Protein AF-0000000082866073 (afdb_homodimer)

Radius of gyration: 32.09 Å; Cα contacts (8 Å, |Δi|>4): 1049; chains: 2; bounding box: 98×97×108 Å

Foldseek 3Di:
DDDDPDPDDPDPDDDDDPDDDDPPPPPPDDDDDPDDPPPDDPDPPDPPVPPPPPPPPPPPQDPDPVVFFFPFLPDPSLLRCQLPPFKAALVVDDPPPPVPPCQAFEEEAAQCFLPDVPDPCQCSVPPRPYEYEYEAAAPVSVVNNVVVSGNYIYGNAAADLARGKHKDWFQRDVPATDPDPDDPPPPVGDTDIGIHHQPSSNCVSVVAQEGAEYEADRQACQLSNLVRDDCNRHPYFKYKYFPQQYDLVSSVVVVVSCVVQQWDFQDADLTITMTGHNPHDDDPPGHRDDDDSVNNNVSHPHNPD/DPDDDPPPDPDPPDDPDPPDPDPPPPCPPDDDDPDCPPPDDPDDPDPPPPPPPPPPPPPPQDPDPVVFFFPFLPDPSLLRCQLPPFKAALVVDDPPPPVPPCQAFEEEAAQCFLPDVPDPCQCSVPPRPYEYEYEAAAPVSVVNNVVVSGNYIYGNAHADLARGKHKDWFQDDVPATDPDPDDPDPPVGDTDIGIHHQPSSNCSSVVAQEGAEYEADRQACQLSNLVRDDCNRHPYFKYKYFPQQYDLVSSVVVVVSCVVQQWDFQDADLGITMTGHNVHDDDPPGHRDDDDSVNNNVSHPHNPD

Structure (mmCIF, N/CA/C/O backbone):
data_AF-0000000082866073-model_v1
#
loop_
_entity.id
_entity.type
_entity.pdbx_description
1 polymer 'Methyltransferase FkbM domain-containing protein'
#
loop_
_atom_site.group_PDB
_atom_site.id
_atom_site.type_symbol
_atom_site.label_atom_id
_atom_site.label_alt_id
_atom_site.label_comp_id
_atom_site.label_asym_id
_atom_site.label_entity_id
_atom_site.label_seq_id
_atom_site.pdbx_PDB_ins_code
_atom_site.Cartn_x
_atom_site.Cartn_y
_atom_site.Cartn_z
_atom_site.occupancy
_atom_site.B_iso_or_equiv
_atom_site.auth_seq_id
_atom_site.auth_comp_id
_atom_site.auth_asym_id
_atom_site.auth_atom_id
_atom_site.pdbx_PDB_model_num
ATOM 1 N N . MET A 1 1 ? 5.191 31.609 -46.688 1 16.81 1 MET A N 1
ATOM 2 C CA . MET A 1 1 ? 6.398 30.812 -46.875 1 16.81 1 MET A CA 1
ATOM 3 C C . MET A 1 1 ? 6.461 29.656 -45.875 1 16.81 1 MET A C 1
ATOM 5 O O . MET A 1 1 ? 6.121 29.844 -44.719 1 16.81 1 MET A O 1
ATOM 9 N N . HIS A 1 2 ? 6.77 28.297 -46.219 1 17.7 2 HIS A N 1
ATOM 10 C CA . HIS A 1 2 ? 6.66 26.875 -45.938 1 17.7 2 HIS A CA 1
ATOM 11 C C . HIS A 1 2 ? 7.789 26.422 -45 1 17.7 2 HIS A C 1
ATOM 13 O O . HIS A 1 2 ? 7.871 25.25 -44.656 1 17.7 2 HIS A O 1
ATOM 19 N N . THR A 1 3 ? 8.742 27.172 -44.5 1 16.8 3 THR A N 1
ATOM 20 C CA . THR A 1 3 ? 10.016 26.469 -44.531 1 16.8 3 THR A CA 1
ATOM 21 C C . THR A 1 3 ? 10.062 25.406 -43.438 1 16.8 3 THR A C 1
ATOM 23 O O . THR A 1 3 ? 10.344 24.234 -43.719 1 16.8 3 THR A O 1
ATOM 26 N N . ARG A 1 4 ? 11.023 25.375 -42.281 1 17.92 4 ARG A N 1
ATOM 27 C CA . ARG A 1 4 ? 12.258 24.625 -42.125 1 17.92 4 ARG A CA 1
ATOM 28 C C . ARG A 1 4 ? 12.062 23.453 -41.156 1 17.92 4 ARG A C 1
ATOM 30 O O . ARG A 1 4 ? 11.766 23.656 -40 1 17.92 4 ARG A O 1
ATOM 37 N N . PRO A 1 5 ? 11.781 22.078 -41.531 1 19.03 5 PRO A N 1
ATOM 38 C CA . PRO A 1 5 ? 11.453 20.859 -40.781 1 19.03 5 PRO A CA 1
ATOM 39 C C . PRO A 1 5 ? 12.672 20.25 -40.094 1 19.03 5 PRO A C 1
ATOM 41 O O . PRO A 1 5 ? 12.578 19.156 -39.531 1 19.03 5 PRO A O 1
ATOM 44 N N . ARG A 1 6 ? 13.773 20.891 -39.75 1 17.44 6 ARG A N 1
ATOM 45 C CA . ARG A 1 6 ? 15.008 20.109 -39.719 1 17.44 6 ARG A CA 1
ATOM 46 C C . ARG A 1 6 ? 15.031 19.156 -38.531 1 17.44 6 ARG A C 1
ATOM 48 O O . ARG A 1 6 ? 14.797 19.562 -37.406 1 17.44 6 ARG A O 1
ATOM 55 N N . VAL A 1 7 ? 14.992 17.734 -38.688 1 17.34 7 VAL A N 1
ATOM 56 C CA . VAL A 1 7 ? 14.93 16.453 -38 1 17.34 7 VAL A CA 1
ATOM 57 C C . VAL A 1 7 ? 16.281 16.141 -37.344 1 17.34 7 VAL A C 1
ATOM 59 O O . VAL A 1 7 ? 17.234 15.789 -38.062 1 17.34 7 VAL A O 1
ATOM 62 N N . ARG A 1 8 ? 16.953 17 -36.562 1 16.8 8 ARG A N 1
ATOM 63 C CA . ARG A 1 8 ? 18.359 16.734 -36.281 1 16.8 8 ARG A CA 1
ATOM 64 C C . ARG A 1 8 ? 18.516 15.406 -35.531 1 16.8 8 ARG A C 1
ATOM 66 O O . ARG A 1 8 ? 17.719 15.07 -34.656 1 16.8 8 ARG A O 1
ATOM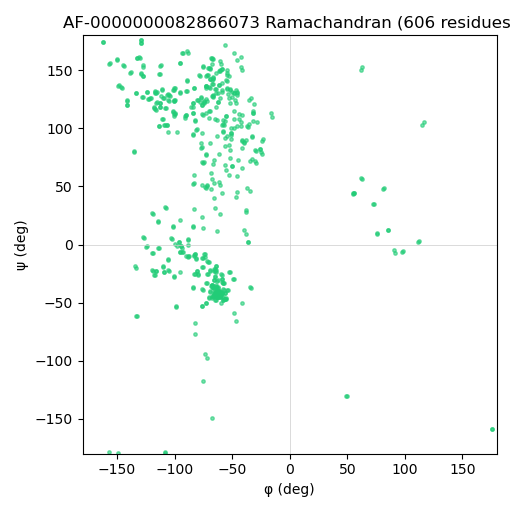 73 N N . ARG A 1 9 ? 19.469 14.391 -35.969 1 16.77 9 ARG A N 1
ATOM 74 C CA . ARG A 1 9 ? 19.938 13.016 -35.875 1 16.77 9 ARG A CA 1
ATOM 75 C C . ARG A 1 9 ? 20.688 12.789 -34.562 1 16.77 9 ARG A C 1
ATOM 77 O O . ARG A 1 9 ? 21.719 13.414 -34.312 1 16.77 9 ARG A O 1
ATOM 84 N N . VAL A 1 10 ? 20.109 12.742 -33.344 1 17.08 10 VAL A N 1
ATOM 85 C CA . VAL A 1 10 ? 20.828 12.656 -32.094 1 17.08 10 VAL A CA 1
ATOM 86 C C . VAL A 1 10 ? 21.688 11.391 -32.094 1 17.08 10 VAL A C 1
ATOM 88 O O . VAL A 1 10 ? 21.188 10.289 -32.312 1 17.08 10 VAL A O 1
ATOM 91 N N . ARG A 1 11 ? 23.047 11.453 -32.312 1 16.61 11 ARG A N 1
ATOM 92 C CA . ARG A 1 11 ? 24.156 10.516 -32.406 1 16.61 11 ARG A CA 1
ATOM 93 C C . ARG A 1 11 ? 24.219 9.625 -31.172 1 16.61 11 ARG A C 1
ATOM 95 O O . ARG A 1 11 ? 24.031 10.094 -30.047 1 16.61 11 ARG A O 1
ATOM 102 N N . THR A 1 12 ? 24.312 8.219 -31.281 1 16.67 12 THR A N 1
ATOM 103 C CA . THR A 1 12 ? 24.328 6.922 -30.609 1 16.67 12 THR A CA 1
ATOM 104 C C . THR A 1 12 ? 25.625 6.73 -29.844 1 16.67 12 THR A C 1
ATOM 106 O O . THR A 1 12 ? 26.688 6.547 -30.453 1 16.67 12 THR A O 1
ATOM 109 N N . VAL A 1 13 ? 26.078 7.664 -28.969 1 16.81 13 VAL A N 1
ATOM 110 C CA . VAL A 1 13 ? 27.438 7.516 -28.438 1 16.81 13 VAL A CA 1
ATOM 111 C C . VAL A 1 13 ? 27.609 6.121 -27.844 1 16.81 13 VAL A C 1
ATOM 113 O O . VAL A 1 13 ? 26.75 5.652 -27.078 1 16.81 13 VAL A O 1
ATOM 116 N N . ALA A 1 14 ? 28.703 5.316 -28.312 1 17.42 14 ALA A N 1
ATOM 117 C CA . ALA A 1 14 ? 29.375 4.02 -28.281 1 17.42 14 ALA A CA 1
ATOM 118 C C . ALA A 1 14 ? 29.75 3.627 -26.844 1 17.42 14 ALA A C 1
ATOM 120 O O . ALA A 1 14 ? 29.812 4.48 -25.969 1 17.42 14 ALA A O 1
ATOM 121 N N . GLY A 1 15 ? 30.234 2.324 -26.641 1 17.3 15 GLY A N 1
ATOM 122 C CA . GLY A 1 15 ? 30.438 1.107 -25.859 1 17.3 15 GLY A CA 1
ATOM 123 C C . GLY A 1 15 ? 31.625 1.183 -24.922 1 17.3 15 GLY A C 1
ATOM 124 O O . GLY A 1 15 ? 32.781 1.231 -25.375 1 17.3 15 GLY A O 1
ATOM 125 N N . SER A 1 16 ? 31.719 2.135 -23.922 1 16.55 16 SER A N 1
ATOM 126 C CA . SER A 1 16 ? 32.938 2.287 -23.125 1 16.55 16 SER A CA 1
ATOM 127 C C . SER A 1 16 ? 33.406 0.948 -22.562 1 16.55 16 SER A C 1
ATOM 129 O O . SER A 1 16 ? 32.594 0.13 -22.141 1 16.55 16 SER A O 1
ATOM 131 N N . GLU A 1 17 ? 34.688 0.507 -22.766 1 16.91 17 GLU A N 1
ATOM 132 C CA . GLU A 1 17 ? 35.656 -0.564 -22.625 1 16.91 17 GLU A CA 1
ATOM 133 C C . GLU A 1 17 ? 35.969 -0.833 -21.141 1 16.91 17 GLU A C 1
ATOM 135 O O . GLU A 1 17 ? 36.625 -0.03 -20.484 1 16.91 17 GLU A O 1
ATOM 140 N N . TRP A 1 18 ? 35.062 -1.065 -20.219 1 17.02 18 TRP A N 1
ATOM 141 C CA . TRP A 1 18 ? 35.438 -1.326 -18.844 1 17.02 18 TRP A CA 1
ATOM 142 C C . TRP A 1 18 ? 36.5 -2.436 -18.781 1 17.02 18 TRP A C 1
ATOM 144 O O . TRP A 1 18 ? 36.25 -3.545 -19.266 1 17.02 18 TRP A O 1
ATOM 154 N N . THR A 1 19 ? 37.812 -2.078 -18.75 1 16.03 19 THR A N 1
ATOM 155 C CA . THR A 1 19 ? 39.094 -2.791 -18.672 1 16.03 19 THR A CA 1
ATOM 156 C C . THR A 1 19 ? 39.031 -3.865 -17.594 1 16.03 19 THR A C 1
ATOM 158 O O . THR A 1 19 ? 38.25 -3.773 -16.641 1 16.03 19 THR A O 1
ATOM 161 N N . ASN A 1 20 ? 40 -4.98 -17.672 1 15.59 20 ASN A N 1
ATOM 162 C CA . ASN A 1 20 ? 40.344 -6.391 -17.547 1 15.59 20 ASN A CA 1
ATOM 163 C C . ASN A 1 20 ? 40.938 -6.699 -16.172 1 15.59 20 ASN A C 1
ATOM 165 O O . ASN A 1 20 ? 41.188 -7.863 -15.844 1 15.59 20 ASN A O 1
ATOM 169 N N . ALA A 1 21 ? 41.562 -5.66 -15.383 1 15.87 21 ALA A N 1
ATOM 170 C CA . ALA A 1 21 ? 42.906 -6.102 -14.992 1 15.87 21 ALA A CA 1
ATOM 171 C C . ALA A 1 21 ? 42.844 -7.266 -14.008 1 15.87 21 ALA A C 1
ATOM 173 O O . ALA A 1 21 ? 41.781 -7.547 -13.445 1 15.87 21 ALA A O 1
ATOM 174 N N . HIS A 1 22 ? 43.969 -7.387 -12.977 1 16.5 22 HIS A N 1
ATOM 175 C CA . HIS A 1 22 ? 45.031 -8.297 -12.555 1 16.5 22 HIS A CA 1
ATOM 176 C C . HIS A 1 22 ? 44.594 -9.141 -11.367 1 16.5 22 HIS A C 1
ATOM 178 O O . HIS A 1 22 ? 44.062 -8.617 -10.383 1 16.5 22 HIS A O 1
ATOM 184 N N . GLY A 1 23 ? 44.125 -10.359 -11.578 1 16.77 23 GLY A N 1
ATOM 185 C CA . GLY A 1 23 ? 43.75 -11.531 -10.805 1 16.77 23 GLY A CA 1
ATOM 186 C C . GLY A 1 23 ? 44.781 -11.891 -9.742 1 16.77 23 GLY A C 1
ATOM 187 O O . GLY A 1 23 ? 45.875 -12.344 -10.07 1 16.77 23 GLY A O 1
ATOM 188 N N . ALA A 1 24 ? 45.062 -10.914 -8.797 1 16.5 24 ALA A N 1
ATOM 189 C CA . ALA A 1 24 ? 46.156 -11.258 -7.887 1 16.5 24 ALA A CA 1
ATOM 190 C C . ALA A 1 24 ? 45.969 -12.664 -7.32 1 16.5 24 ALA A C 1
ATOM 192 O O . ALA A 1 24 ? 44.906 -13 -6.82 1 16.5 24 ALA A O 1
ATOM 193 N N . ALA A 1 25 ? 46.812 -13.602 -7.793 1 17.17 25 ALA A N 1
ATOM 194 C CA . ALA A 1 25 ? 47.094 -15.023 -7.613 1 17.17 25 ALA A CA 1
ATOM 195 C C . ALA A 1 25 ? 47.312 -15.359 -6.141 1 17.17 25 ALA A C 1
ATOM 197 O O . ALA A 1 25 ? 48.25 -14.891 -5.527 1 17.17 25 ALA A O 1
ATOM 198 N N . LEU A 1 26 ? 46.281 -15.094 -5.324 1 16.52 26 LEU A N 1
ATOM 199 C CA . LEU A 1 26 ? 46.594 -15.406 -3.934 1 16.52 26 LEU A CA 1
ATOM 200 C C . LEU A 1 26 ? 47.25 -16.766 -3.816 1 16.52 26 LEU A C 1
ATOM 202 O O . LEU A 1 26 ? 46.875 -17.703 -4.527 1 16.52 26 LEU A O 1
ATOM 206 N N . ARG A 1 27 ? 48.469 -16.734 -3.236 1 16.8 27 ARG A N 1
ATOM 207 C CA . ARG A 1 27 ? 49.594 -17.688 -3.039 1 16.8 27 ARG A CA 1
ATOM 208 C C . ARG A 1 27 ? 49.094 -18.938 -2.301 1 16.8 27 ARG A C 1
ATOM 210 O O . ARG A 1 27 ? 48.531 -18.828 -1.215 1 16.8 27 ARG A O 1
ATOM 217 N N . PRO A 1 28 ? 48.875 -20.062 -2.977 1 17.88 28 PRO A N 1
ATOM 218 C CA . PRO A 1 28 ? 48.312 -21.344 -2.541 1 17.88 28 PRO A CA 1
ATOM 219 C C . PRO A 1 28 ? 49.156 -22.031 -1.48 1 17.88 28 PRO A C 1
ATOM 221 O O . PRO A 1 28 ? 48.812 -23.125 -1.015 1 17.88 28 PRO A O 1
ATOM 224 N N . GLY A 1 29 ? 50.188 -21.297 -0.872 1 16.27 29 GLY A N 1
ATOM 225 C CA . GLY A 1 29 ? 51.312 -22.219 -0.75 1 16.27 29 GLY A CA 1
ATOM 226 C C . GLY A 1 29 ? 51.031 -23.422 0.129 1 16.27 29 GLY A C 1
ATOM 227 O O . GLY A 1 29 ? 51.594 -24.484 -0.06 1 16.27 29 GLY A O 1
ATOM 228 N N . LEU A 1 30 ? 50.344 -23.234 1.354 1 17.69 30 LEU A N 1
ATOM 229 C CA . LEU A 1 30 ? 51.094 -23.859 2.438 1 17.69 30 LEU A CA 1
ATOM 230 C C . LEU A 1 30 ? 50.906 -25.375 2.395 1 17.69 30 LEU A C 1
ATOM 232 O O . LEU A 1 30 ? 49.812 -25.891 2.494 1 17.69 30 LEU A O 1
ATOM 236 N N . THR A 1 31 ? 51.812 -26.094 1.787 1 16.88 31 THR A N 1
ATOM 237 C CA . THR A 1 31 ? 51.969 -27.469 1.35 1 16.88 31 THR A CA 1
ATOM 238 C C . THR A 1 31 ? 51.875 -28.438 2.537 1 16.88 31 THR A C 1
ATOM 240 O O . THR A 1 31 ? 51.281 -29.5 2.438 1 16.88 31 THR A O 1
ATOM 243 N N . GLY A 1 32 ? 52.688 -28.109 3.635 1 16.38 32 GLY A N 1
ATOM 244 C CA . GLY A 1 32 ? 53.719 -29.141 3.838 1 16.38 32 GLY A CA 1
ATOM 245 C C . GLY A 1 32 ? 53.156 -30.422 4.426 1 16.38 32 GLY A C 1
ATOM 246 O O . GLY A 1 32 ? 53.312 -31.5 3.857 1 16.38 32 GLY A O 1
ATOM 247 N N . LEU A 1 33 ? 53.25 -30.484 5.816 1 17.89 33 LEU A N 1
ATOM 248 C CA . LEU A 1 33 ? 54.094 -31.484 6.473 1 17.89 33 LEU A CA 1
ATOM 249 C C . LEU A 1 33 ? 53.312 -32.719 6.824 1 17.89 33 LEU A C 1
ATOM 251 O O . LEU A 1 33 ? 53.812 -33.625 7.48 1 17.89 33 LEU A O 1
ATOM 255 N N . GLY A 1 34 ? 52 -32.719 6.57 1 18.3 34 GLY A N 1
ATOM 256 C CA . GLY A 1 34 ? 51.406 -33.625 7.535 1 18.3 34 GLY A CA 1
ATOM 257 C C . GLY A 1 34 ? 51.875 -35.062 7.367 1 18.3 34 GLY A C 1
ATOM 258 O O . GLY A 1 34 ? 52.062 -35.5 6.242 1 18.3 34 GLY A O 1
ATOM 259 N N . GLY A 1 35 ? 52.531 -35.594 8.406 1 19.09 35 GLY A N 1
ATOM 260 C CA . GLY A 1 35 ? 53.25 -36.812 8.672 1 19.09 35 GLY A CA 1
ATOM 261 C C . GLY A 1 35 ? 52.438 -38.062 8.375 1 19.09 35 GLY A C 1
ATOM 262 O O . GLY A 1 35 ? 51.219 -38 8.328 1 19.09 35 GLY A O 1
ATOM 263 N N . ASP A 1 36 ? 53.094 -39.094 7.93 1 19.55 36 ASP A N 1
ATOM 264 C CA . ASP A 1 36 ? 53 -40.312 7.148 1 19.55 36 ASP A CA 1
ATOM 265 C C . ASP A 1 36 ? 52.281 -41.406 7.934 1 19.55 36 ASP A C 1
ATOM 267 O O . ASP A 1 36 ? 52.281 -42.562 7.523 1 19.55 36 ASP A O 1
ATOM 271 N N . LEU A 1 37 ? 51.531 -41.094 9.117 1 20.09 37 LEU A N 1
ATOM 272 C CA . LEU A 1 37 ? 51.5 -42.312 9.914 1 20.09 37 LEU A CA 1
ATOM 273 C C . LEU A 1 37 ? 50.875 -43.438 9.109 1 20.09 37 LEU A C 1
ATOM 275 O O . LEU A 1 37 ? 49.781 -43.312 8.57 1 20.09 37 LEU A O 1
ATOM 279 N N . ARG A 1 38 ? 51.719 -44.25 8.664 1 20.73 38 ARG A N 1
ATOM 280 C CA . ARG A 1 38 ? 51.625 -45.406 7.77 1 20.73 38 ARG A CA 1
ATOM 281 C C . ARG A 1 38 ? 50.656 -46.469 8.336 1 20.73 38 ARG A C 1
ATOM 283 O O . ARG A 1 38 ? 51 -47.156 9.297 1 20.73 38 ARG A O 1
ATOM 290 N N . LEU A 1 39 ? 49.5 -46.062 8.828 1 20.45 39 LEU A N 1
ATOM 291 C CA . LEU A 1 39 ? 48.906 -47.188 9.492 1 20.45 39 LEU A CA 1
ATOM 292 C C . LEU A 1 39 ? 48.844 -48.406 8.562 1 20.45 39 LEU A C 1
ATOM 294 O O . LEU A 1 39 ? 48.812 -48.25 7.34 1 20.45 39 LEU A O 1
ATOM 298 N N . PRO A 1 40 ? 49.031 -49.594 9.172 1 21.12 40 PRO A N 1
ATOM 299 C CA . PRO A 1 40 ? 49.375 -50.875 8.57 1 21.12 40 PRO A CA 1
ATOM 300 C C . PRO A 1 40 ? 48.312 -51.344 7.566 1 21.12 40 PRO A C 1
ATOM 302 O O . PRO A 1 40 ? 47.156 -50.938 7.633 1 21.12 40 PRO A O 1
ATOM 305 N N . ARG A 1 41 ? 48.781 -52.094 6.535 1 24.03 41 ARG A N 1
ATOM 306 C CA . ARG A 1 41 ? 48.375 -52.594 5.215 1 24.03 41 ARG A CA 1
ATOM 307 C C . ARG A 1 41 ? 47.219 -53.594 5.328 1 24.03 41 ARG A C 1
ATOM 309 O O . ARG A 1 41 ? 47.438 -54.719 5.773 1 24.03 41 ARG A O 1
ATOM 316 N N . GLY A 1 42 ? 46.219 -53.312 6.238 1 22.58 42 GLY A N 1
ATOM 317 C CA . GLY A 1 42 ? 45.344 -54.469 6.402 1 22.58 42 GLY A CA 1
ATOM 318 C C . GLY A 1 42 ? 45 -55.156 5.086 1 22.58 42 GLY A C 1
ATOM 319 O O . GLY A 1 42 ? 45.125 -54.531 4.02 1 22.58 42 GLY A O 1
ATOM 320 N N . HIS A 1 43 ? 44.531 -56.438 5.199 1 24.28 43 HIS A N 1
ATOM 321 C CA . HIS A 1 43 ? 44.375 -57.562 4.258 1 24.28 43 HIS A CA 1
ATOM 322 C C . HIS A 1 43 ? 43.438 -57.188 3.115 1 24.28 43 HIS A C 1
ATOM 324 O O . HIS A 1 43 ? 42.5 -56.406 3.309 1 24.28 43 HIS A O 1
ATOM 330 N N . ARG A 1 44 ? 43.938 -57.375 1.959 1 27.25 44 ARG A N 1
ATOM 331 C CA . ARG A 1 44 ? 43.469 -57.031 0.624 1 27.25 44 ARG A CA 1
ATOM 332 C C . ARG A 1 44 ? 42.156 -57.719 0.31 1 27.25 44 ARG A C 1
ATOM 334 O O . ARG A 1 44 ? 42.094 -58.969 0.235 1 27.25 44 ARG A O 1
ATOM 341 N N . GLY A 1 45 ? 41.125 -57.594 1.134 1 26.89 45 GLY A N 1
ATOM 342 C CA . GLY A 1 45 ? 39.938 -58.375 0.783 1 26.89 45 GLY A CA 1
ATOM 343 C C . GLY A 1 45 ? 39.625 -58.375 -0.705 1 26.89 45 GLY A C 1
ATOM 344 O O . GLY A 1 45 ? 40.219 -57.562 -1.454 1 26.89 45 GLY A O 1
ATOM 345 N N . PRO A 1 46 ? 39 -59.5 -1.146 1 28.92 46 PRO A N 1
ATOM 346 C CA . PRO A 1 46 ? 38.875 -59.719 -2.588 1 28.92 46 PRO A CA 1
ATOM 347 C C . PRO A 1 46 ? 38.344 -58.469 -3.324 1 28.92 46 PRO A C 1
ATOM 349 O O . PRO A 1 46 ? 37.688 -57.625 -2.717 1 28.92 46 PRO A O 1
ATOM 352 N N . ARG A 1 47 ? 39 -58.125 -4.332 1 28.06 47 ARG A N 1
ATOM 353 C CA . ARG A 1 47 ? 38.656 -57 -5.207 1 28.06 47 ARG A CA 1
ATOM 354 C C . ARG A 1 47 ? 37.219 -57.062 -5.629 1 28.06 47 ARG A C 1
ATOM 356 O O . ARG A 1 47 ? 36.781 -58 -6.301 1 28.06 47 ARG A O 1
ATOM 363 N N . LEU A 1 48 ? 36.312 -56.875 -4.691 1 29.81 48 LEU A N 1
ATOM 364 C CA . LEU A 1 48 ? 35 -56.781 -5.27 1 29.81 48 LEU A CA 1
ATOM 365 C C . LEU A 1 48 ? 35 -55.938 -6.535 1 29.81 48 LEU A C 1
ATOM 367 O O . LEU A 1 48 ? 35.656 -54.875 -6.566 1 29.81 48 LEU A O 1
ATOM 371 N N . THR A 1 49 ? 34.969 -56.625 -7.621 1 28.23 49 THR A N 1
ATOM 372 C CA . THR A 1 49 ? 34.812 -55.906 -8.867 1 28.23 49 THR A CA 1
ATOM 373 C C . THR A 1 49 ? 33.844 -54.719 -8.688 1 28.23 49 THR A C 1
ATOM 375 O O . THR A 1 49 ? 32.75 -54.906 -8.164 1 28.23 49 THR A O 1
ATOM 378 N N . ARG A 1 50 ? 34.344 -53.594 -8.344 1 30.27 50 ARG A N 1
ATOM 379 C CA . ARG A 1 50 ? 33.594 -52.344 -8.289 1 30.27 50 ARG A CA 1
ATOM 380 C C . ARG A 1 50 ? 32.656 -52.219 -9.477 1 30.27 50 ARG A C 1
ATOM 382 O O . ARG A 1 50 ? 33.094 -52.156 -10.625 1 30.27 50 ARG A O 1
ATOM 389 N N . GLY A 1 51 ? 31.672 -53.125 -9.477 1 32.31 51 GLY A N 1
ATOM 390 C CA . GLY A 1 51 ? 30.719 -52.781 -10.516 1 32.31 51 GLY A CA 1
ATOM 391 C C . GLY A 1 51 ? 30.609 -51.281 -10.75 1 32.31 51 GLY A C 1
ATOM 392 O O . GLY A 1 51 ? 30.844 -50.5 -9.844 1 32.31 51 GLY A O 1
ATOM 393 N N . ARG A 1 52 ? 31.031 -50.938 -11.875 1 30.36 52 ARG A N 1
ATOM 394 C CA . ARG A 1 52 ? 30.922 -49.5 -12.234 1 30.36 52 ARG A CA 1
ATOM 395 C C . ARG A 1 52 ? 29.672 -48.875 -11.594 1 30.36 52 ARG A C 1
ATOM 397 O O . ARG A 1 52 ? 28.578 -49.438 -11.719 1 30.36 52 ARG A O 1
ATOM 404 N N . ARG A 1 53 ? 29.953 -48.344 -10.484 1 39.5 53 ARG A N 1
ATOM 405 C CA . ARG A 1 53 ? 28.891 -47.469 -10.023 1 39.5 53 ARG A CA 1
ATOM 406 C C . ARG A 1 53 ? 28.188 -46.812 -11.195 1 39.5 53 ARG A C 1
ATOM 408 O O . ARG A 1 53 ? 28.844 -46.219 -12.07 1 39.5 53 ARG A O 1
ATOM 415 N N . PRO A 1 54 ? 27.125 -47.438 -11.656 1 33.22 54 PRO A N 1
ATOM 416 C CA . PRO A 1 54 ? 26.5 -46.625 -12.711 1 33.22 54 PRO A CA 1
ATOM 417 C C . PRO A 1 54 ? 26.75 -45.125 -12.523 1 33.22 54 PRO A C 1
ATOM 419 O O . PRO A 1 54 ? 26.859 -44.656 -11.391 1 33.22 54 PRO A O 1
ATOM 422 N N . HIS A 1 55 ? 27.641 -44.562 -13.336 1 32.19 55 HIS A N 1
ATOM 423 C CA . HIS A 1 55 ? 27.797 -43.125 -13.312 1 32.19 55 HIS A CA 1
ATOM 424 C C . HIS A 1 55 ? 26.469 -42.406 -13.047 1 32.19 55 HIS A C 1
ATOM 426 O O . HIS A 1 55 ? 25.531 -42.562 -13.828 1 32.19 55 HIS A O 1
ATOM 432 N N . ARG A 1 56 ? 25.984 -42.469 -11.867 1 36.34 56 ARG A N 1
ATOM 433 C CA . ARG A 1 56 ? 24.938 -41.5 -11.648 1 36.34 56 ARG A CA 1
ATOM 434 C C . ARG A 1 56 ? 25.172 -40.25 -12.484 1 36.34 56 ARG A C 1
ATOM 436 O O . ARG A 1 56 ? 26.219 -39.594 -12.352 1 36.34 56 ARG A O 1
ATOM 443 N N . ARG A 1 57 ? 24.812 -40.281 -13.711 1 37.41 57 ARG A N 1
ATOM 444 C CA . ARG A 1 57 ? 24.797 -39.031 -14.453 1 37.41 57 ARG A CA 1
ATOM 445 C C . ARG A 1 57 ? 24.656 -37.812 -13.516 1 37.41 57 ARG A C 1
ATOM 447 O O . ARG A 1 57 ? 23.734 -37.781 -12.703 1 37.41 57 ARG A O 1
ATOM 454 N N . ARG A 1 58 ? 25.609 -37.219 -13.016 1 36.59 58 ARG A N 1
ATOM 455 C CA . ARG A 1 58 ? 25.594 -35.906 -12.352 1 36.59 58 ARG A CA 1
ATOM 456 C C . ARG A 1 58 ? 24.438 -35.062 -12.883 1 36.59 58 ARG A C 1
ATOM 458 O O . ARG A 1 58 ? 24.344 -34.812 -14.086 1 36.59 58 ARG A O 1
ATOM 465 N N . ALA A 1 59 ? 23.266 -35.219 -12.43 1 43.41 59 ALA A N 1
ATOM 466 C CA . ALA A 1 59 ? 22.188 -34.312 -12.812 1 43.41 59 ALA A CA 1
ATOM 467 C C . ALA A 1 59 ? 22.75 -32.938 -13.242 1 43.41 59 ALA A C 1
ATOM 469 O O . ALA A 1 59 ? 23.438 -32.281 -12.461 1 43.41 59 ALA A O 1
ATOM 470 N N . GLU A 1 60 ? 23.25 -32.719 -14.375 1 55.56 60 GLU A N 1
ATOM 471 C CA . GLU A 1 60 ? 23.75 -31.484 -14.969 1 55.56 60 GLU A CA 1
ATOM 472 C C . GLU A 1 60 ? 22.906 -30.281 -14.531 1 55.56 60 GLU A C 1
ATOM 474 O O . GLU A 1 60 ? 21.672 -30.312 -14.609 1 55.56 60 GLU A O 1
ATOM 479 N N . PHE A 1 61 ? 23.406 -29.516 -13.578 1 62.62 61 PHE A N 1
ATOM 480 C CA . PHE A 1 61 ? 22.781 -28.266 -13.172 1 62.62 61 PHE A CA 1
ATOM 481 C C . PHE A 1 61 ? 22.297 -27.484 -14.391 1 62.62 61 PHE A C 1
ATOM 483 O O . PHE A 1 61 ? 23.031 -27.297 -15.359 1 62.62 61 PHE A O 1
ATOM 490 N N . PRO A 1 62 ? 20.922 -27.422 -14.477 1 70.69 62 PRO A N 1
ATOM 491 C CA . PRO A 1 62 ? 20.469 -26.562 -15.578 1 70.69 62 PRO A CA 1
ATOM 492 C C . PRO A 1 62 ? 21.156 -25.203 -15.602 1 70.69 62 PRO A C 1
ATOM 494 O O . PRO A 1 62 ? 21.438 -24.625 -14.539 1 70.69 62 PRO A O 1
ATOM 497 N N . HIS A 1 63 ? 21.656 -24.859 -16.812 1 70.06 63 HIS A N 1
ATOM 498 C CA . HIS A 1 63 ? 22.375 -23.594 -16.922 1 70.06 63 HIS A CA 1
ATOM 499 C C . HIS A 1 63 ? 21.578 -22.578 -17.734 1 70.06 63 HIS A C 1
ATOM 501 O O . HIS A 1 63 ? 21.812 -21.375 -17.625 1 70.06 63 HIS A O 1
ATOM 507 N N . PHE A 1 64 ? 20.594 -23.219 -18.5 1 77.31 64 PHE A N 1
ATOM 508 C CA . PHE A 1 64 ? 19.828 -22.328 -19.359 1 77.31 64 PHE A CA 1
ATOM 509 C C . PHE A 1 64 ? 18.328 -22.562 -19.188 1 77.31 64 PHE A C 1
ATOM 511 O O . PHE A 1 64 ? 17.922 -23.609 -18.672 1 77.31 64 PHE A O 1
ATOM 518 N N . GLU A 1 65 ? 17.562 -21.625 -19.578 1 84.06 65 GLU A N 1
ATOM 519 C CA . GLU A 1 65 ? 16.109 -21.75 -19.531 1 84.06 65 GLU A CA 1
ATOM 520 C C . GLU A 1 65 ? 15.633 -22.953 -20.344 1 84.06 65 GLU A C 1
ATOM 522 O O . GLU A 1 65 ? 14.68 -23.641 -19.953 1 84.06 65 GLU A O 1
ATOM 527 N N . SER A 1 66 ? 16.328 -23.281 -21.438 1 84.81 66 SER A N 1
ATOM 528 C CA . SER A 1 66 ? 15.961 -24.391 -22.312 1 84.81 66 SER A CA 1
ATOM 529 C C . SER A 1 66 ? 16.078 -25.719 -21.594 1 84.81 66 SER A C 1
ATOM 531 O O . SER A 1 66 ? 15.398 -26.688 -21.969 1 84.81 66 SER A O 1
ATOM 533 N N . ASP A 1 67 ? 16.875 -25.766 -20.547 1 88.69 67 ASP A N 1
ATOM 534 C CA . ASP A 1 67 ? 17.094 -27 -19.797 1 88.69 67 ASP A CA 1
ATOM 535 C C . ASP A 1 67 ? 15.898 -27.328 -18.906 1 88.69 67 ASP A C 1
ATOM 537 O O . ASP A 1 67 ? 15.742 -28.469 -18.453 1 88.69 67 ASP A O 1
ATOM 541 N N . VAL A 1 68 ? 15.102 -26.266 -18.656 1 92.31 68 VAL A N 1
ATOM 542 C CA . VAL A 1 68 ? 14.117 -26.516 -17.609 1 92.31 68 VAL A CA 1
ATOM 543 C C . VAL A 1 68 ? 12.711 -26.25 -18.141 1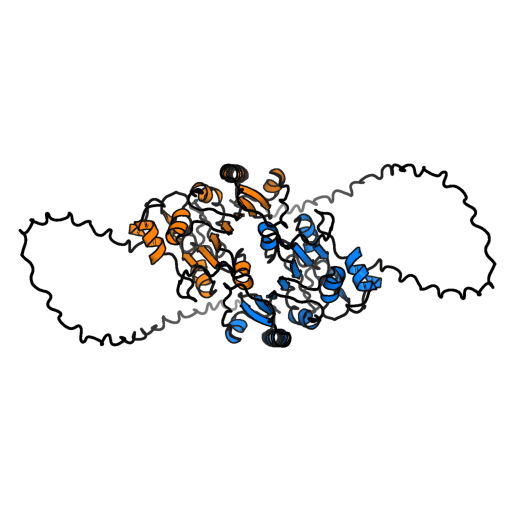 92.31 68 VAL A C 1
ATOM 545 O O . VAL A 1 68 ? 11.727 -26.453 -17.422 1 92.31 68 VAL A O 1
ATOM 548 N N . VAL A 1 69 ? 12.555 -25.844 -19.344 1 92.69 69 VAL A N 1
ATOM 549 C CA . VAL A 1 69 ? 11.234 -25.594 -19.922 1 92.69 69 VAL A CA 1
ATOM 550 C C . VAL A 1 69 ? 10.445 -26.891 -19.984 1 92.69 69 VAL A C 1
ATOM 552 O O . VAL A 1 69 ? 10.977 -27.938 -20.375 1 92.69 69 VAL A O 1
ATOM 555 N N . GLY A 1 70 ? 9.219 -26.922 -19.594 1 94.56 70 GLY A N 1
ATOM 556 C CA . GLY A 1 70 ? 8.344 -28.078 -19.672 1 94.56 70 GLY A CA 1
ATOM 557 C C . GLY A 1 70 ? 8.375 -28.922 -18.406 1 94.56 70 GLY A C 1
ATOM 558 O O . GLY A 1 70 ? 7.566 -29.844 -18.25 1 94.56 70 GLY A O 1
ATOM 559 N N . LEU A 1 71 ? 9.234 -28.625 -17.5 1 96.06 71 LEU A N 1
ATOM 560 C CA . LEU A 1 71 ? 9.344 -29.422 -16.297 1 96.06 71 LEU A CA 1
ATOM 561 C C . LEU A 1 71 ? 8.227 -29.094 -15.312 1 96.06 71 LEU A C 1
ATOM 563 O O . LEU A 1 71 ? 7.805 -27.938 -15.211 1 96.06 71 LEU A O 1
ATOM 567 N N . PRO A 1 72 ? 7.801 -30.125 -14.617 1 97.19 72 PRO A N 1
ATOM 568 C CA . PRO A 1 72 ? 6.754 -29.906 -13.617 1 97.19 72 PRO A CA 1
ATOM 569 C C . PRO A 1 72 ? 7.238 -29.047 -12.438 1 97.19 72 PRO A C 1
ATOM 571 O O . PRO A 1 72 ? 8.445 -28.969 -12.188 1 97.19 72 PRO A O 1
ATOM 574 N N . SER A 1 73 ? 6.316 -28.453 -11.719 1 96.81 73 SER A N 1
ATOM 575 C CA . SER A 1 73 ? 6.582 -27.469 -10.672 1 96.81 73 SER A CA 1
ATOM 576 C C . SER A 1 73 ? 7.453 -28.062 -9.562 1 96.81 73 SER A C 1
ATOM 578 O O . SER A 1 73 ? 8.18 -27.344 -8.883 1 96.81 73 SER A O 1
ATOM 580 N N . ASN A 1 74 ? 7.406 -29.406 -9.383 1 95.88 74 ASN A N 1
ATOM 581 C CA . ASN A 1 74 ? 8.133 -30.016 -8.281 1 95.88 74 ASN A CA 1
ATOM 582 C C . ASN A 1 74 ? 9.414 -30.688 -8.766 1 95.88 74 ASN A C 1
ATOM 584 O O . ASN A 1 74 ? 10.07 -31.422 -8.008 1 95.88 74 ASN A O 1
ATOM 588 N N . ASP A 1 75 ? 9.758 -30.531 -10.062 1 96.88 75 ASP A N 1
ATOM 589 C CA . ASP A 1 75 ? 11.008 -31.078 -10.57 1 96.88 75 ASP A CA 1
ATOM 590 C C . ASP A 1 75 ? 12.211 -30.375 -9.953 1 96.88 75 ASP A C 1
ATOM 592 O O . ASP A 1 75 ? 12.312 -29.141 -10 1 96.88 75 ASP A O 1
ATOM 596 N N . GLU A 1 76 ? 13.109 -31.141 -9.43 1 95 76 GLU A N 1
ATOM 597 C CA . GLU A 1 76 ? 14.25 -30.594 -8.688 1 95 76 GLU A CA 1
ATOM 598 C C . GLU A 1 76 ? 15.141 -29.75 -9.594 1 95 76 GLU A C 1
ATOM 600 O O . GLU A 1 76 ? 15.727 -28.766 -9.141 1 95 76 GLU A O 1
ATOM 605 N N . ARG A 1 77 ? 15.328 -30.094 -10.812 1 94.25 77 ARG A N 1
ATOM 606 C CA . ARG A 1 77 ? 16.125 -29.328 -11.75 1 94.25 77 ARG A CA 1
ATOM 607 C C . ARG A 1 77 ? 15.562 -27.922 -11.922 1 94.25 77 ARG A C 1
ATOM 609 O O . ARG A 1 77 ? 16.312 -26.938 -11.945 1 94.25 77 ARG A O 1
ATOM 616 N N . LEU A 1 78 ? 14.164 -27.812 -12.055 1 95.81 78 LEU A N 1
ATOM 617 C CA . LEU A 1 78 ? 13.5 -26.531 -12.195 1 95.81 78 LEU A CA 1
ATOM 618 C C . LEU A 1 78 ? 13.656 -25.688 -10.93 1 95.81 78 LEU A C 1
ATOM 620 O O . LEU A 1 78 ? 13.922 -24.5 -10.992 1 95.81 78 LEU A O 1
ATOM 624 N N . VAL A 1 79 ? 13.5 -26.359 -9.781 1 95.5 79 VAL A N 1
ATOM 625 C CA . VAL A 1 79 ? 13.625 -25.672 -8.5 1 95.5 79 VAL A CA 1
ATOM 626 C C . VAL A 1 79 ? 15.039 -25.125 -8.344 1 95.5 79 VAL A C 1
ATOM 628 O O . VAL A 1 79 ? 15.219 -23.969 -7.953 1 95.5 79 VAL A O 1
ATOM 631 N N . GLU A 1 80 ? 16.016 -25.875 -8.734 1 90.69 80 GLU A N 1
ATOM 632 C CA . GLU A 1 80 ? 17.422 -25.469 -8.602 1 90.69 80 GLU A CA 1
ATOM 633 C C . GLU A 1 80 ? 17.766 -24.328 -9.562 1 90.69 80 GLU A C 1
ATOM 635 O O . GLU A 1 80 ? 18.438 -23.375 -9.188 1 90.69 80 GLU A O 1
ATOM 640 N N . PHE A 1 81 ? 17.328 -24.516 -10.734 1 92 81 PHE A N 1
ATOM 641 C CA . PHE A 1 81 ? 17.531 -23.453 -11.727 1 92 81 PHE A CA 1
ATOM 642 C C . PHE A 1 81 ? 16.938 -22.141 -11.227 1 92 81 PHE A C 1
ATOM 644 O O . PHE A 1 81 ? 17.594 -21.094 -11.289 1 92 81 PHE A O 1
ATOM 651 N N . THR A 1 82 ? 15.68 -22.203 -10.711 1 94.12 82 THR A N 1
ATOM 652 C CA . THR A 1 82 ? 14.969 -21.031 -10.219 1 94.12 82 THR A CA 1
ATOM 653 C C . THR A 1 82 ? 15.695 -20.422 -9.023 1 94.12 82 THR A C 1
ATOM 655 O O . THR A 1 82 ? 15.906 -19.203 -8.977 1 94.12 82 THR A O 1
ATOM 658 N N . ARG A 1 83 ? 16.125 -21.219 -8.102 1 91 83 ARG A N 1
ATOM 659 C CA . ARG A 1 83 ? 16.812 -20.797 -6.883 1 91 83 ARG A CA 1
ATOM 660 C C . ARG A 1 83 ? 18.156 -20.156 -7.191 1 91 83 ARG A C 1
ATOM 662 O O . ARG A 1 83 ? 18.469 -19.078 -6.684 1 91 83 ARG A O 1
ATOM 669 N N . ASN A 1 84 ? 18.844 -20.719 -8.117 1 85.56 84 ASN A N 1
ATOM 670 C CA . ASN A 1 84 ? 20.25 -20.359 -8.266 1 85.56 84 ASN A CA 1
ATOM 671 C C . ASN A 1 84 ? 20.453 -19.359 -9.406 1 85.56 84 ASN A C 1
ATOM 673 O O . ASN A 1 84 ? 21.391 -18.547 -9.375 1 85.56 84 ASN A O 1
ATOM 677 N N . LEU A 1 85 ? 19.562 -19.422 -10.391 1 85.81 85 LEU A N 1
ATOM 678 C CA . LEU A 1 85 ? 19.859 -18.656 -11.594 1 85.81 85 LEU A CA 1
ATOM 679 C C . LEU A 1 85 ? 18.797 -17.594 -11.836 1 85.81 85 LEU A C 1
ATOM 681 O O . LEU A 1 85 ? 19.078 -16.562 -12.445 1 85.81 85 LEU A O 1
ATOM 685 N N . LEU A 1 86 ? 17.609 -17.812 -11.352 1 88.69 86 LEU A N 1
ATOM 686 C CA . LEU A 1 86 ? 16.531 -16.891 -11.719 1 88.69 86 LEU A CA 1
ATOM 687 C C . LEU A 1 86 ? 16.312 -15.859 -10.617 1 88.69 86 LEU A C 1
ATOM 689 O O . LEU A 1 86 ? 16.266 -14.656 -10.883 1 88.69 86 LEU A O 1
ATOM 693 N N . ILE A 1 87 ? 16.109 -16.312 -9.398 1 89.88 87 ILE A N 1
ATOM 694 C CA . ILE A 1 87 ? 15.805 -15.414 -8.297 1 89.88 87 ILE A CA 1
ATOM 695 C C . ILE A 1 87 ? 17.062 -14.633 -7.918 1 89.88 87 ILE A C 1
ATOM 697 O O . ILE A 1 87 ? 18.125 -15.211 -7.734 1 89.88 87 ILE A O 1
ATOM 701 N N . LYS A 1 88 ? 16.922 -13.352 -7.953 1 78.88 88 LYS A N 1
ATOM 702 C CA . LYS A 1 88 ? 18.031 -12.461 -7.605 1 78.88 88 LYS A CA 1
ATOM 703 C C . LYS A 1 88 ? 17.891 -11.953 -6.176 1 78.88 88 LYS A C 1
ATOM 705 O O . LYS A 1 88 ? 16.797 -11.562 -5.75 1 78.88 88 LYS A O 1
ATOM 710 N N . PRO A 1 89 ? 19 -12.242 -5.438 1 63.06 89 PRO A N 1
ATOM 711 C CA . PRO A 1 89 ? 18.938 -11.805 -4.039 1 63.06 89 PRO A CA 1
ATOM 712 C C . PRO A 1 89 ? 18.766 -10.297 -3.902 1 63.06 89 PRO A C 1
ATOM 714 O O . PRO A 1 89 ? 19 -9.555 -4.859 1 63.06 89 PRO A O 1
ATOM 717 N N . ASP A 1 90 ? 18.234 -10.016 -2.684 1 57.16 90 ASP A N 1
ATOM 718 C CA . ASP A 1 90 ? 18.266 -8.617 -2.26 1 57.16 90 ASP A CA 1
ATOM 719 C C . ASP A 1 90 ? 19.672 -8.031 -2.402 1 57.16 90 ASP A C 1
ATOM 721 O O . ASP A 1 90 ? 20.625 -8.555 -1.828 1 57.16 90 ASP A O 1
ATOM 725 N N . PHE A 1 91 ? 20.016 -7.371 -3.428 1 44.66 91 PHE A N 1
ATOM 726 C CA . PHE A 1 91 ? 21.359 -6.926 -3.73 1 44.66 91 PHE A CA 1
ATOM 727 C C . PHE A 1 91 ? 22 -6.246 -2.518 1 44.66 91 PHE A C 1
ATOM 729 O O . PHE A 1 91 ? 23.219 -6.066 -2.463 1 44.66 91 PHE A O 1
ATOM 736 N N . THR A 1 92 ? 21.156 -5.578 -1.621 1 43.59 92 THR A N 1
ATOM 737 C CA . THR A 1 92 ? 21.922 -4.863 -0.601 1 43.59 92 THR A CA 1
ATOM 738 C C . THR A 1 92 ? 22.453 -5.832 0.444 1 43.59 92 THR A C 1
ATOM 740 O O . THR A 1 92 ? 23.344 -5.48 1.229 1 43.59 92 THR A O 1
ATOM 743 N N . LYS A 1 93 ? 21.891 -6.887 0.977 1 41.72 93 LYS A N 1
ATOM 744 C CA . LYS A 1 93 ? 22.5 -7.742 1.992 1 41.72 93 LYS A CA 1
ATOM 745 C C . LYS A 1 93 ? 22.734 -9.156 1.459 1 41.72 93 LYS A C 1
ATOM 747 O O . LYS A 1 93 ? 22 -9.617 0.582 1 41.72 93 LYS A O 1
ATOM 752 N N . PRO A 1 94 ? 23.984 -9.602 1.695 1 34.53 94 PRO A N 1
ATOM 753 C CA . PRO A 1 94 ? 24.094 -11.055 1.567 1 34.53 94 PRO A CA 1
ATOM 754 C C . PRO A 1 94 ? 22.844 -11.781 2.049 1 34.53 94 PRO A C 1
ATOM 756 O O . PRO A 1 94 ? 22.156 -11.305 2.957 1 34.53 94 PRO A O 1
ATOM 759 N N . TYR A 1 95 ? 22.266 -12.578 1.216 1 32.94 95 TYR A N 1
ATOM 760 C CA . TYR A 1 95 ? 21.125 -13.461 1.422 1 32.94 95 TYR A CA 1
ATOM 761 C C . TYR A 1 95 ? 21.188 -14.125 2.793 1 32.94 95 TYR A C 1
ATOM 763 O O . TYR A 1 95 ? 20.781 -15.281 2.949 1 32.94 95 TYR A O 1
ATOM 771 N N . VAL A 1 96 ? 22.016 -13.711 3.707 1 31.42 96 VAL A N 1
ATOM 772 C CA . VAL A 1 96 ? 21.812 -14.648 4.805 1 31.42 96 VAL A CA 1
ATOM 773 C C . VAL A 1 96 ? 20.328 -14.68 5.191 1 31.42 96 VAL A C 1
ATOM 775 O O . VAL A 1 96 ? 19.766 -13.656 5.59 1 31.42 96 VAL A O 1
ATOM 778 N N . LEU A 1 97 ? 19.641 -15.594 4.621 1 32.62 97 LEU A N 1
ATOM 779 C CA . LEU A 1 97 ? 18.312 -16.047 5.031 1 32.62 97 LEU A CA 1
ATOM 780 C C . LEU A 1 97 ? 18.172 -16.031 6.551 1 32.62 97 LEU A C 1
ATOM 782 O O . LEU A 1 97 ? 17.781 -17.031 7.156 1 32.62 97 LEU A O 1
ATOM 786 N N . ASP A 1 98 ? 19.188 -15.594 7.242 1 34.5 98 ASP A N 1
ATOM 787 C CA . ASP A 1 98 ? 18.766 -15.758 8.625 1 34.5 98 ASP A CA 1
ATOM 788 C C . ASP A 1 98 ? 17.375 -15.133 8.844 1 34.5 98 ASP A C 1
ATOM 790 O O . ASP A 1 98 ? 17.141 -13.992 8.453 1 34.5 98 ASP A O 1
ATOM 794 N N . ALA A 1 99 ? 16.453 -16.031 8.844 1 35.12 99 ALA A N 1
ATOM 795 C CA . ALA A 1 99 ? 15.086 -15.641 9.18 1 35.12 99 ALA A CA 1
ATOM 796 C C . ALA A 1 99 ? 15.078 -14.469 10.164 1 35.12 99 ALA A C 1
ATOM 798 O O . ALA A 1 99 ? 15.578 -14.586 11.281 1 35.12 99 ALA A O 1
ATOM 799 N N . PRO A 1 100 ? 15.422 -13.375 9.711 1 36.69 100 PRO A N 1
ATOM 800 C CA . PRO A 1 100 ? 15.406 -12.328 10.742 1 36.69 100 PRO A CA 1
ATOM 801 C C . PRO A 1 100 ? 14.328 -12.555 11.797 1 36.69 100 PRO A C 1
ATOM 803 O O . PRO A 1 100 ? 13.32 -13.211 11.516 1 36.69 100 PRO A O 1
ATOM 806 N N . GLU A 1 101 ? 14.594 -12.797 13.055 1 40.28 101 GLU A N 1
ATOM 807 C CA . GLU A 1 101 ? 13.578 -12.695 14.102 1 40.28 101 GLU A CA 1
ATOM 808 C C . GLU A 1 101 ? 12.367 -11.906 13.617 1 40.28 101 GLU A C 1
ATOM 810 O O . GLU A 1 101 ? 12.5 -10.938 12.867 1 40.28 101 GLU A O 1
ATOM 815 N N . LYS A 1 102 ? 11.281 -12.594 13.5 1 44 102 LYS A N 1
ATOM 816 C CA . LYS A 1 102 ? 10.055 -12.312 12.758 1 44 102 LYS A CA 1
ATOM 817 C C . LYS A 1 102 ? 9.711 -10.828 12.812 1 44 102 LYS A C 1
ATOM 819 O O . LYS A 1 102 ? 9.016 -10.383 13.734 1 44 102 LYS A O 1
ATOM 824 N N . ASN A 1 103 ? 10.57 -9.688 12.555 1 56.19 103 ASN A N 1
ATOM 825 C CA . ASN A 1 103 ? 10.352 -8.258 12.773 1 56.19 103 ASN A CA 1
ATOM 826 C C . ASN A 1 103 ? 9.383 -7.68 11.742 1 56.19 103 ASN A C 1
ATOM 828 O O . ASN A 1 103 ? 8.812 -6.613 11.953 1 56.19 103 ASN A O 1
ATOM 832 N N . GLY A 1 104 ? 9.008 -8.539 10.562 1 75.25 104 GLY A N 1
ATOM 833 C CA . GLY A 1 104 ? 7.938 -8.242 9.625 1 75.25 104 GLY A CA 1
ATOM 834 C C . GLY A 1 104 ? 7.418 -9.469 8.906 1 75.25 104 GLY A C 1
ATOM 835 O O . GLY A 1 104 ? 7.656 -10.594 9.336 1 75.25 104 GLY A O 1
ATOM 836 N N . GLY A 1 105 ? 6.488 -9.375 8.031 1 89.31 105 GLY A N 1
ATOM 837 C CA . GLY A 1 105 ? 5.898 -10.445 7.25 1 89.31 105 GLY A CA 1
ATOM 838 C C . GLY A 1 105 ? 6.625 -10.703 5.941 1 89.31 105 GLY A C 1
ATOM 839 O O . GLY A 1 105 ? 7.613 -10.031 5.637 1 89.31 105 GLY A O 1
ATOM 840 N N . PHE A 1 106 ? 6.344 -11.766 5.348 1 93.38 106 PHE A N 1
ATOM 841 C CA . PHE A 1 106 ? 6.855 -12.125 4.031 1 93.38 106 PHE A CA 1
ATOM 842 C C . PHE A 1 106 ? 5.77 -11.984 2.969 1 93.38 106 PHE A C 1
ATOM 844 O O . PHE A 1 106 ? 4.676 -12.523 3.115 1 93.38 106 PHE A O 1
ATOM 851 N N . PHE A 1 107 ? 6.09 -11.18 1.953 1 96.62 107 PHE A N 1
ATOM 852 C CA . PHE A 1 107 ? 5.109 -11.016 0.888 1 96.62 107 PHE A CA 1
ATOM 853 C C . PHE A 1 107 ? 5.605 -11.641 -0.409 1 96.62 107 PHE A C 1
ATOM 855 O O . PHE A 1 107 ? 6.812 -11.836 -0.588 1 96.62 107 PHE A O 1
ATOM 862 N N . VAL A 1 108 ? 4.699 -12.047 -1.269 1 97.88 108 VAL A N 1
ATOM 863 C CA . VAL A 1 108 ? 4.934 -12.281 -2.688 1 97.88 108 VAL A CA 1
ATOM 864 C C . VAL A 1 108 ? 4.082 -11.336 -3.523 1 97.88 108 VAL A C 1
ATOM 866 O O . VAL A 1 108 ? 2.855 -11.312 -3.396 1 97.88 108 VAL A O 1
ATOM 869 N N . GLU A 1 109 ? 4.715 -10.531 -4.25 1 98.06 109 GLU A N 1
ATOM 870 C CA . GLU A 1 109 ? 4.016 -9.633 -5.16 1 98.06 109 GLU A CA 1
ATOM 871 C C . GLU A 1 109 ? 4.25 -10.023 -6.617 1 98.06 109 GLU A C 1
ATOM 873 O O . GLU A 1 109 ? 5.367 -9.898 -7.125 1 98.06 109 GLU A O 1
ATOM 878 N N . CYS A 1 110 ? 3.211 -10.57 -7.273 1 97.62 110 CYS A N 1
ATOM 879 C CA . CYS A 1 110 ? 3.244 -10.906 -8.688 1 97.62 110 CYS A CA 1
ATOM 880 C C . CYS A 1 110 ? 2.656 -9.781 -9.531 1 97.62 110 CYS A C 1
ATOM 882 O O . CYS A 1 110 ? 1.534 -9.336 -9.289 1 97.62 110 CYS A O 1
ATOM 884 N N . GLY A 1 111 ? 3.32 -9.398 -10.531 1 95.38 111 GLY A N 1
ATOM 885 C CA . GLY A 1 111 ? 3.027 -8.156 -11.234 1 95.38 111 GLY A CA 1
ATOM 886 C C . GLY A 1 111 ? 3.611 -6.934 -10.555 1 95.38 111 GLY A C 1
ATOM 887 O O . GLY A 1 111 ? 2.91 -5.945 -10.328 1 95.38 111 GLY A O 1
ATOM 888 N N . ALA A 1 112 ? 4.879 -7.051 -10.211 1 95.56 112 ALA A N 1
ATOM 889 C CA . ALA A 1 112 ? 5.543 -6.031 -9.398 1 95.56 112 ALA A CA 1
ATOM 890 C C . ALA A 1 112 ? 5.863 -4.793 -10.227 1 95.56 112 ALA A C 1
ATOM 892 O O . ALA A 1 112 ? 6.227 -3.748 -9.68 1 95.56 112 ALA A O 1
ATOM 893 N N . HIS A 1 113 ? 5.746 -4.832 -11.539 1 93.06 113 HIS A N 1
ATOM 894 C CA . HIS A 1 113 ? 6.043 -3.711 -12.422 1 93.06 113 HIS A CA 1
ATOM 895 C C . HIS A 1 113 ? 7.406 -3.104 -12.102 1 93.06 113 HIS A C 1
ATOM 897 O O . HIS A 1 113 ? 8.414 -3.814 -12.07 1 93.06 113 HIS A O 1
ATOM 903 N N . GLU A 1 114 ? 7.516 -1.857 -11.953 1 92.31 114 GLU A N 1
ATOM 904 C CA . GLU A 1 114 ? 8.812 -1.237 -11.719 1 92.31 114 GLU A CA 1
ATOM 905 C C . GLU A 1 114 ? 9.133 -1.185 -10.227 1 92.31 114 GLU A C 1
ATOM 907 O O . GLU A 1 114 ? 10.141 -0.602 -9.82 1 92.31 114 GLU A O 1
ATOM 912 N N . GLY A 1 115 ? 8.352 -1.727 -9.398 1 93.19 115 GLY A N 1
ATOM 913 C CA . GLY A 1 115 ? 8.727 -2.037 -8.031 1 93.19 115 GLY A CA 1
ATOM 914 C C . GLY A 1 115 ? 8.281 -0.984 -7.031 1 93.19 115 GLY A C 1
ATOM 915 O O . GLY A 1 115 ? 8.391 -1.183 -5.82 1 93.19 115 GLY A O 1
ATOM 916 N N . GLU A 1 116 ? 7.723 0.14 -7.516 1 92.44 116 GLU A N 1
ATOM 917 C CA . GLU A 1 116 ? 7.391 1.182 -6.551 1 92.44 116 GLU A CA 1
ATOM 918 C C . GLU A 1 116 ? 5.98 1.717 -6.777 1 92.44 116 GLU A C 1
ATOM 920 O O . GLU A 1 116 ? 5.094 1.527 -5.941 1 92.44 116 GLU A O 1
ATOM 925 N N . ALA A 1 117 ? 5.762 2.285 -7.938 1 86.44 117 ALA A N 1
ATOM 926 C CA . ALA A 1 117 ? 4.445 2.85 -8.211 1 86.44 117 ALA A CA 1
ATOM 927 C C . ALA A 1 117 ? 3.367 1.77 -8.188 1 86.44 117 ALA A C 1
ATOM 929 O O . ALA A 1 117 ? 3.525 0.71 -8.797 1 86.44 117 ALA A O 1
ATOM 930 N N . MET A 1 118 ? 2.385 1.95 -7.355 1 86.44 118 MET A N 1
ATOM 931 C CA . MET A 1 118 ? 1.216 1.078 -7.293 1 86.44 118 MET A CA 1
ATOM 932 C C . MET A 1 118 ? 1.555 -0.237 -6.602 1 86.44 118 MET A C 1
ATOM 934 O O . MET A 1 118 ? 0.786 -1.197 -6.672 1 86.44 118 MET A O 1
ATOM 938 N N . SER A 1 119 ? 2.746 -0.291 -6.004 1 93.5 119 SER A N 1
ATOM 939 C CA . SER A 1 119 ? 3.107 -1.494 -5.262 1 93.5 119 SER A CA 1
ATOM 940 C C . SER A 1 119 ? 2.281 -1.626 -3.986 1 93.5 119 SER A C 1
ATOM 942 O O . SER A 1 119 ? 2.168 -0.673 -3.213 1 93.5 119 SER A O 1
ATOM 944 N N . ASN A 1 120 ? 1.802 -2.828 -3.758 1 93.62 120 ASN A N 1
ATOM 945 C CA . ASN A 1 120 ? 1.059 -3.107 -2.533 1 93.62 120 ASN A CA 1
ATOM 946 C C . ASN A 1 120 ? 1.995 -3.377 -1.358 1 93.62 120 ASN A C 1
ATOM 948 O O . ASN A 1 120 ? 1.567 -3.369 -0.203 1 93.62 120 ASN A O 1
ATOM 952 N N . THR A 1 121 ? 3.258 -3.574 -1.64 1 94.62 121 THR A N 1
ATOM 953 C CA . THR A 1 121 ? 4.09 -4.125 -0.574 1 94.62 121 THR A CA 1
ATOM 954 C C . THR A 1 121 ? 5.207 -3.152 -0.206 1 94.62 121 THR A C 1
ATOM 956 O O . THR A 1 121 ? 5.902 -3.35 0.793 1 94.62 121 THR A O 1
ATOM 959 N N . ILE A 1 122 ? 5.367 -2.057 -0.962 1 93.25 122 ILE A N 1
ATOM 960 C CA . ILE A 1 122 ? 6.523 -1.181 -0.778 1 93.25 122 ILE A CA 1
ATOM 961 C C . ILE A 1 122 ? 6.508 -0.6 0.634 1 93.25 122 ILE A C 1
ATOM 963 O O . ILE A 1 122 ? 7.547 -0.542 1.299 1 93.25 122 ILE A O 1
ATOM 967 N N . LEU A 1 123 ? 5.371 -0.179 1.105 1 92.62 123 LEU A N 1
ATOM 968 C CA . LEU A 1 123 ? 5.316 0.428 2.43 1 92.62 123 LEU A CA 1
ATOM 969 C C . LEU A 1 123 ? 5.57 -0.611 3.516 1 92.62 123 LEU A C 1
ATOM 971 O O . LEU A 1 123 ? 6.211 -0.314 4.527 1 92.62 123 LEU A O 1
ATOM 975 N N . LEU A 1 124 ? 5.023 -1.822 3.373 1 92.31 124 LEU A N 1
ATOM 976 C CA . LEU A 1 124 ? 5.289 -2.904 4.312 1 92.31 124 LEU A CA 1
ATOM 977 C C . LEU A 1 124 ? 6.789 -3.139 4.465 1 92.31 124 LEU A C 1
ATOM 979 O O . LEU A 1 124 ? 7.277 -3.379 5.57 1 92.31 124 LEU A O 1
ATOM 983 N N . GLU A 1 125 ? 7.418 -3.014 3.309 1 90.12 125 GLU A N 1
ATOM 984 C CA . GLU A 1 125 ? 8.867 -3.203 3.275 1 90.12 125 GLU A CA 1
ATOM 985 C C . GLU A 1 125 ? 9.594 -2.021 3.908 1 90.12 125 GLU A C 1
ATOM 987 O O . GLU A 1 125 ? 10.391 -2.199 4.836 1 90.12 125 GLU A O 1
ATOM 992 N N . ARG A 1 126 ? 9.25 -0.835 3.488 1 89.62 126 ARG A N 1
ATOM 993 C CA . ARG A 1 126 ? 10.047 0.351 3.783 1 89.62 126 ARG A CA 1
ATOM 994 C C . ARG A 1 126 ? 9.766 0.86 5.195 1 89.62 126 ARG A C 1
ATOM 996 O O . ARG A 1 126 ? 10.625 1.492 5.812 1 89.62 126 ARG A O 1
ATOM 1003 N N . ALA A 1 127 ? 8.602 0.501 5.73 1 88.19 127 ALA A N 1
ATOM 1004 C CA . ALA A 1 127 ? 8.227 1.1 7.008 1 88.19 127 ALA A CA 1
ATOM 1005 C C . ALA A 1 127 ? 8.047 0.031 8.086 1 88.19 127 ALA A C 1
ATOM 1007 O O . ALA A 1 127 ? 8.18 0.313 9.273 1 88.19 127 ALA A O 1
ATOM 1008 N N . PHE A 1 128 ? 7.809 -1.183 7.664 1 88.5 128 PHE A N 1
ATOM 1009 C CA . PHE A 1 128 ? 7.367 -2.123 8.688 1 88.5 128 PHE A CA 1
ATOM 1010 C C . PHE A 1 128 ? 8.227 -3.385 8.664 1 88.5 128 PHE A C 1
ATOM 1012 O O . PHE A 1 128 ? 7.871 -4.391 9.281 1 88.5 128 PHE A O 1
ATOM 1019 N N . GLY A 1 129 ? 9.227 -3.387 7.891 1 86.19 129 GLY A N 1
ATOM 1020 C CA . GLY A 1 129 ? 10.266 -4.398 8.023 1 86.19 129 GLY A CA 1
ATOM 1021 C C . GLY A 1 129 ? 9.945 -5.684 7.281 1 86.19 129 GLY A C 1
ATOM 1022 O O . GLY A 1 129 ? 10.57 -6.719 7.523 1 86.19 129 GLY A O 1
ATOM 1023 N N . TRP A 1 130 ? 8.945 -5.668 6.422 1 89.94 130 TRP A N 1
ATOM 1024 C CA . TRP A 1 130 ? 8.625 -6.844 5.621 1 89.94 130 TRP A CA 1
ATOM 1025 C C . TRP A 1 130 ? 9.695 -7.086 4.562 1 89.94 130 TRP A C 1
ATOM 1027 O O . TRP A 1 130 ? 10.438 -6.172 4.203 1 89.94 130 TRP A O 1
ATOM 1037 N N . THR A 1 131 ? 9.828 -8.281 4.219 1 89.62 131 THR A N 1
ATOM 1038 C CA . THR A 1 131 ? 10.57 -8.68 3.031 1 89.62 131 THR A CA 1
ATOM 1039 C C . THR A 1 131 ? 9.742 -9.633 2.17 1 89.62 131 THR A C 1
ATOM 1041 O O . THR A 1 131 ? 8.602 -9.945 2.506 1 89.62 131 THR A O 1
ATOM 1044 N N . GLY A 1 132 ? 10.305 -9.938 1 1 93.5 132 GLY A N 1
ATOM 1045 C CA . GLY A 1 132 ? 9.5 -10.82 0.171 1 93.5 132 GLY A CA 1
ATOM 1046 C C . GLY A 1 132 ? 10.109 -11.062 -1.197 1 93.5 132 GLY A C 1
ATOM 1047 O O . GLY A 1 132 ? 11.328 -11.039 -1.355 1 93.5 132 GLY A O 1
ATOM 1048 N N . LEU A 1 133 ? 9.227 -11.469 -2.078 1 95.62 133 LEU A N 1
ATOM 1049 C CA . LEU A 1 133 ? 9.578 -11.789 -3.461 1 95.62 133 LEU A CA 1
ATOM 1050 C C . LEU A 1 133 ? 8.758 -10.945 -4.43 1 95.62 133 LEU A C 1
ATOM 1052 O O . LEU A 1 133 ? 7.531 -10.859 -4.309 1 95.62 133 LEU A O 1
ATOM 1056 N N . LEU A 1 134 ? 9.477 -10.266 -5.277 1 96.69 134 LEU A N 1
ATOM 1057 C CA . LEU A 1 134 ? 8.852 -9.531 -6.375 1 96.69 134 LEU A CA 1
ATOM 1058 C C . LEU A 1 134 ? 8.969 -10.312 -7.684 1 96.69 134 LEU A C 1
ATOM 1060 O O . LEU A 1 134 ? 10.07 -10.664 -8.109 1 96.69 134 LEU A O 1
ATOM 1064 N N . VAL A 1 135 ? 7.809 -10.586 -8.328 1 96.25 135 VAL A N 1
ATOM 1065 C CA . VAL A 1 135 ? 7.773 -11.336 -9.578 1 96.25 135 VAL A CA 1
ATOM 1066 C C . VAL A 1 135 ? 7.312 -10.414 -10.711 1 96.25 135 VAL A C 1
ATOM 1068 O O . VAL A 1 135 ? 6.242 -9.812 -10.633 1 96.25 135 VAL A O 1
ATOM 1071 N N . GLU A 1 136 ? 8.117 -10.305 -11.656 1 93.31 136 GLU A N 1
ATOM 1072 C CA . GLU A 1 136 ? 7.82 -9.477 -12.82 1 93.31 136 GLU A CA 1
ATOM 1073 C C . GLU A 1 136 ? 8.469 -10.039 -14.086 1 93.31 136 GLU A C 1
ATOM 1075 O O . GLU A 1 136 ? 9.609 -10.508 -14.047 1 93.31 136 GLU A O 1
ATOM 1080 N N . GLY A 1 137 ? 7.699 -10.055 -15.188 1 88.88 137 GLY A N 1
ATOM 1081 C CA . GLY A 1 137 ? 8.195 -10.672 -16.406 1 88.88 137 GLY A CA 1
ATOM 1082 C C . GLY A 1 137 ? 8.617 -9.664 -17.453 1 88.88 137 GLY A C 1
ATOM 1083 O O . GLY A 1 137 ? 9.383 -9.992 -18.375 1 88.88 137 GLY A O 1
ATOM 1084 N N . ALA A 1 138 ? 8.125 -8.453 -17.406 1 86.19 138 ALA A N 1
ATOM 1085 C CA . ALA A 1 138 ? 8.43 -7.461 -18.438 1 86.19 138 ALA A CA 1
ATOM 1086 C C . ALA A 1 138 ? 9.852 -6.922 -18.281 1 86.19 138 ALA A C 1
ATOM 1088 O O . ALA A 1 138 ? 10.188 -6.336 -17.25 1 86.19 138 ALA A O 1
ATOM 1089 N N . PRO A 1 139 ? 10.664 -7.02 -19.203 1 84.25 139 PRO A N 1
ATOM 1090 C CA . PRO A 1 139 ? 12.078 -6.641 -19.078 1 84.25 139 PRO A CA 1
ATOM 1091 C C . PRO A 1 139 ? 12.266 -5.168 -18.734 1 84.25 139 PRO A C 1
ATOM 1093 O O . PRO A 1 139 ? 13.125 -4.828 -17.922 1 84.25 139 PRO A O 1
ATOM 1096 N N . ARG A 1 140 ? 11.477 -4.32 -19.328 1 84.62 140 ARG A N 1
ATOM 1097 C CA . ARG A 1 140 ? 11.617 -2.898 -19.031 1 84.62 140 ARG A CA 1
ATOM 1098 C C . ARG A 1 140 ? 11.297 -2.604 -17.562 1 84.62 140 ARG A C 1
ATOM 1100 O O . ARG A 1 140 ? 11.984 -1.812 -16.922 1 84.62 140 ARG A O 1
ATOM 1107 N N . SER A 1 141 ? 10.266 -3.266 -17.109 1 89.81 141 SER A N 1
ATOM 1108 C CA . SER A 1 141 ? 9.898 -3.092 -15.703 1 89.81 141 SER A CA 1
ATOM 1109 C C . SER A 1 141 ? 10.977 -3.646 -14.773 1 89.81 141 SER A C 1
ATOM 1111 O O . SER A 1 141 ? 11.289 -3.041 -13.75 1 89.81 141 SER A O 1
ATOM 1113 N N . ILE A 1 142 ? 11.523 -4.703 -15.188 1 88.44 142 ILE A N 1
ATOM 1114 C CA . ILE A 1 142 ? 12.531 -5.363 -14.375 1 88.44 142 ILE A CA 1
ATOM 1115 C C . ILE A 1 142 ? 13.75 -4.457 -14.227 1 88.44 142 ILE A C 1
ATOM 1117 O O . ILE A 1 142 ? 14.273 -4.277 -13.117 1 88.44 142 ILE A O 1
ATOM 1121 N N . VAL A 1 143 ? 14.211 -3.912 -15.312 1 86.38 143 VAL A N 1
ATOM 1122 C CA . VAL A 1 143 ? 15.383 -3.045 -15.297 1 86.38 143 VAL A CA 1
ATOM 1123 C C . VAL A 1 143 ? 15.133 -1.854 -14.375 1 86.38 143 VAL A C 1
ATOM 1125 O O . VAL A 1 143 ? 16 -1.479 -13.586 1 86.38 143 VAL A O 1
ATOM 1128 N N . LYS A 1 144 ? 13.93 -1.318 -14.453 1 88.94 144 LYS A N 1
ATOM 1129 C CA . LYS A 1 144 ? 13.57 -0.192 -13.602 1 88.94 144 LYS A CA 1
ATOM 1130 C C . LYS A 1 144 ? 13.492 -0.616 -12.141 1 88.94 144 LYS A C 1
ATOM 1132 O O . LYS A 1 144 ? 13.883 0.14 -11.242 1 88.94 144 LYS A O 1
ATOM 1137 N N . MET A 1 145 ? 13.047 -1.761 -11.883 1 91.38 145 MET A N 1
ATOM 1138 C CA . MET A 1 145 ? 12.891 -2.27 -10.523 1 91.38 145 MET A CA 1
ATOM 1139 C C . MET A 1 145 ? 14.242 -2.482 -9.859 1 91.38 145 MET A C 1
ATOM 1141 O O . MET A 1 145 ? 14.398 -2.248 -8.656 1 91.38 145 MET A O 1
ATOM 1145 N N . LEU A 1 146 ? 15.219 -2.883 -10.617 1 85.94 146 LEU A N 1
ATOM 1146 C CA . LEU A 1 146 ? 16.531 -3.229 -10.078 1 85.94 146 LEU A CA 1
ATOM 1147 C C . LEU A 1 146 ? 17.203 -2.006 -9.477 1 85.94 146 LEU A C 1
ATOM 1149 O O . LEU A 1 146 ? 18.031 -2.135 -8.562 1 85.94 146 LEU A O 1
ATOM 1153 N N . ILE A 1 147 ? 16.812 -0.862 -9.844 1 83.44 147 ILE A N 1
ATOM 1154 C CA . ILE A 1 147 ? 17.5 0.327 -9.336 1 83.44 147 ILE A CA 1
ATOM 1155 C C . ILE A 1 147 ? 16.703 0.926 -8.188 1 83.44 147 ILE A C 1
ATOM 1157 O O . ILE A 1 147 ? 17.094 1.937 -7.602 1 83.44 147 ILE A O 1
ATOM 1161 N N . LYS A 1 148 ? 15.562 0.317 -7.828 1 86.75 148 LYS A N 1
ATOM 1162 C CA . LYS A 1 148 ? 14.734 0.834 -6.746 1 86.75 148 LYS A CA 1
ATOM 1163 C C . LYS A 1 148 ? 15.242 0.355 -5.387 1 86.75 148 LYS A C 1
ATOM 1165 O O . LYS A 1 148 ? 14.766 0.812 -4.344 1 86.75 148 LYS A O 1
ATOM 1170 N N . SER A 1 149 ? 16.203 -0.575 -5.301 1 82.94 149 SER A N 1
ATOM 1171 C CA . SER A 1 149 ? 16.812 -1.089 -4.082 1 82.94 149 SER A CA 1
ATOM 1172 C C . SER A 1 149 ? 15.758 -1.645 -3.125 1 82.94 149 SER A C 1
ATOM 1174 O O . SER A 1 149 ? 15.742 -1.302 -1.941 1 82.94 149 SER A O 1
ATOM 1176 N N . ARG A 1 150 ? 14.812 -2.416 -3.713 1 88.12 150 ARG A N 1
ATOM 1177 C CA . ARG A 1 150 ? 13.852 -3.129 -2.879 1 88.12 150 ARG A CA 1
ATOM 1178 C C . ARG A 1 150 ? 14.555 -4.125 -1.964 1 88.12 150 ARG A C 1
ATOM 1180 O O . ARG A 1 150 ? 15.508 -4.789 -2.375 1 88.12 150 ARG A O 1
ATOM 1187 N N . LYS A 1 151 ? 14.094 -4.152 -0.708 1 84.75 151 LYS A N 1
ATOM 1188 C CA . LYS A 1 151 ? 14.586 -5.164 0.221 1 84.75 151 LYS A CA 1
ATOM 1189 C C . LYS A 1 151 ? 13.82 -6.477 0.058 1 84.75 151 LYS A C 1
ATOM 1191 O O . LYS A 1 151 ? 13.266 -7 1.025 1 84.75 151 LYS A O 1
ATOM 1196 N N . ALA A 1 152 ? 13.734 -6.953 -1.076 1 90.5 152 ALA A N 1
ATOM 1197 C CA . ALA A 1 152 ? 13.023 -8.164 -1.469 1 90.5 152 ALA A CA 1
ATOM 1198 C C . ALA A 1 152 ? 13.773 -8.906 -2.58 1 90.5 152 ALA A C 1
ATOM 1200 O O . ALA A 1 152 ? 14.57 -8.305 -3.303 1 90.5 152 ALA A O 1
ATOM 1201 N N . TRP A 1 153 ? 13.562 -10.164 -2.641 1 92.06 153 TRP A N 1
ATOM 1202 C CA . TRP A 1 153 ? 14.047 -10.922 -3.789 1 92.06 153 TRP A CA 1
ATOM 1203 C C . TRP A 1 153 ? 13.273 -10.555 -5.051 1 92.06 153 TRP A C 1
ATOM 1205 O O . TRP A 1 153 ? 12.133 -10.102 -4.977 1 92.06 153 TRP A O 1
ATOM 1215 N N . ILE A 1 154 ? 14.031 -10.719 -6.137 1 93.38 154 ILE A N 1
ATOM 1216 C CA . ILE A 1 154 ? 13.406 -10.43 -7.426 1 93.38 154 ILE A CA 1
ATOM 1217 C C . ILE A 1 154 ? 13.445 -11.672 -8.305 1 93.38 154 ILE A C 1
ATOM 1219 O O . ILE A 1 154 ? 14.484 -12.32 -8.438 1 93.38 154 ILE A O 1
ATOM 1223 N N . ALA A 1 155 ? 12.32 -12.078 -8.805 1 94.44 155 ALA A N 1
ATOM 1224 C CA . ALA A 1 155 ? 12.211 -13.109 -9.836 1 94.44 155 ALA A CA 1
ATOM 1225 C C . ALA A 1 155 ? 11.789 -12.508 -11.172 1 94.44 155 ALA A C 1
ATOM 1227 O O . ALA A 1 155 ? 10.617 -12.18 -11.367 1 94.44 155 ALA A O 1
ATOM 1228 N N . PRO A 1 156 ? 12.797 -12.359 -12.094 1 91.5 156 PRO A N 1
ATOM 1229 C CA . PRO A 1 156 ? 12.461 -11.82 -13.414 1 91.5 156 PRO A CA 1
ATOM 1230 C C . PRO A 1 156 ? 11.781 -12.852 -14.312 1 91.5 156 PRO A C 1
ATOM 1232 O O . PRO A 1 156 ? 12.367 -13.297 -15.305 1 91.5 156 PRO A O 1
ATOM 1235 N N . THR A 1 157 ? 10.531 -13.188 -13.969 1 92.5 157 THR A N 1
ATOM 1236 C CA . THR A 1 157 ? 9.773 -14.219 -14.664 1 92.5 157 THR A CA 1
ATOM 1237 C C . THR A 1 157 ? 8.281 -13.914 -14.617 1 92.5 157 THR A C 1
ATOM 1239 O O . THR A 1 157 ? 7.84 -13.062 -13.836 1 92.5 157 THR A O 1
ATOM 1242 N N . CYS A 1 158 ? 7.609 -14.484 -15.523 1 91.5 158 CYS A N 1
ATOM 1243 C CA . CYS A 1 158 ? 6.156 -14.492 -15.398 1 91.5 158 CYS A CA 1
ATOM 1244 C C . CYS A 1 158 ? 5.68 -15.758 -14.688 1 91.5 158 CYS A C 1
ATOM 1246 O O . CYS A 1 158 ? 6.457 -16.688 -14.477 1 91.5 158 CYS A O 1
ATOM 1248 N N . MET A 1 159 ? 4.434 -15.68 -14.258 1 94.75 159 MET A N 1
ATOM 1249 C CA . MET A 1 159 ? 3.838 -16.859 -13.633 1 94.75 159 MET A CA 1
ATOM 1250 C C . MET A 1 159 ? 3.291 -17.812 -14.68 1 94.75 159 MET A C 1
ATOM 1252 O O . MET A 1 159 ? 2.631 -17.391 -15.633 1 94.75 159 MET A O 1
ATOM 1256 N N . SER A 1 160 ? 3.582 -19.078 -14.5 1 95.81 160 SER A N 1
ATOM 1257 C CA . SER A 1 160 ? 3.049 -20.094 -15.406 1 95.81 160 SER A CA 1
ATOM 1258 C C . SER A 1 160 ? 1.553 -20.281 -15.188 1 95.81 160 SER A C 1
ATOM 1260 O O . SER A 1 160 ? 1.073 -20.266 -14.055 1 95.81 160 SER A O 1
ATOM 1262 N N . LEU A 1 161 ? 0.869 -20.562 -16.266 1 95.06 161 LEU A N 1
ATOM 1263 C CA . LEU A 1 161 ? -0.567 -20.812 -16.219 1 95.06 161 LEU A CA 1
ATOM 1264 C C . LEU A 1 161 ? -0.85 -22.312 -16.141 1 95.06 161 LEU A C 1
ATOM 1266 O O . LEU A 1 161 ? -2.01 -22.734 -16.156 1 95.06 161 LEU A O 1
ATOM 1270 N N . THR A 1 162 ? 0.209 -23.047 -16.094 1 94.88 162 THR A N 1
ATOM 1271 C CA . THR A 1 162 ? 0.147 -24.484 -15.906 1 94.88 162 THR A CA 1
ATOM 1272 C C . THR A 1 162 ? 1.069 -24.938 -14.773 1 94.88 162 THR A C 1
ATOM 1274 O O . THR A 1 162 ? 1.754 -24.109 -14.164 1 94.88 162 THR A O 1
ATOM 1277 N N . ASN A 1 163 ? 1.048 -26.188 -14.461 1 96.19 163 ASN A N 1
ATOM 1278 C CA . ASN A 1 163 ? 1.9 -26.719 -13.406 1 96.19 163 ASN A CA 1
ATOM 1279 C C . ASN A 1 163 ? 3.297 -27.047 -13.922 1 96.19 163 ASN A C 1
ATOM 1281 O O . ASN A 1 163 ? 4.043 -27.797 -13.273 1 96.19 163 ASN A O 1
ATOM 1285 N N . THR A 1 164 ? 3.619 -26.516 -15.109 1 97 164 THR A N 1
ATOM 1286 C CA . THR A 1 164 ? 4.938 -26.688 -15.711 1 97 164 THR A CA 1
ATOM 1287 C C . THR A 1 164 ? 5.531 -25.344 -16.109 1 97 164 THR A C 1
ATOM 1289 O O . THR A 1 164 ? 4.801 -24.359 -16.25 1 97 164 THR A O 1
ATOM 1292 N N . SER A 1 165 ? 6.879 -25.297 -16.125 1 95.94 165 SER A N 1
ATOM 1293 C CA . SER A 1 165 ? 7.508 -24.109 -16.688 1 95.94 165 SER A CA 1
ATOM 1294 C C . SER A 1 165 ? 7.238 -24 -18.188 1 95.94 165 SER A C 1
ATOM 1296 O O . SER A 1 165 ? 7.18 -25 -18.891 1 95.94 165 SER A O 1
ATOM 1298 N N . VAL A 1 166 ? 7.031 -22.781 -18.672 1 94.06 166 VAL A N 1
ATOM 1299 C CA . VAL A 1 166 ? 6.707 -22.562 -20.078 1 94.06 166 VAL A CA 1
ATOM 1300 C C . VAL A 1 166 ? 7.465 -21.344 -20.594 1 94.06 166 VAL A C 1
ATOM 1302 O O . VAL A 1 166 ? 7.75 -20.406 -19.844 1 94.06 166 VAL A O 1
ATOM 1305 N N . MET A 1 167 ? 7.809 -21.406 -21.844 1 88.44 167 MET A N 1
ATOM 1306 C CA . MET A 1 167 ? 8.328 -20.219 -22.516 1 88.44 167 MET A CA 1
ATOM 1307 C C . MET A 1 167 ? 7.199 -19.406 -23.125 1 88.44 167 MET A C 1
ATOM 1309 O O . MET A 1 167 ? 6.262 -19.953 -23.703 1 88.44 167 MET A O 1
ATOM 1313 N N . THR A 1 168 ? 7.277 -18.172 -22.844 1 82.69 168 THR A N 1
ATOM 1314 C CA . THR A 1 168 ? 6.281 -17.297 -23.438 1 82.69 168 THR A CA 1
ATOM 1315 C C . THR A 1 168 ? 6.941 -16.062 -24.047 1 82.69 168 THR A C 1
ATOM 1317 O O . THR A 1 168 ? 8.148 -15.844 -23.875 1 82.69 168 THR A O 1
ATOM 1320 N N . ILE A 1 169 ? 6.113 -15.438 -24.969 1 74.75 169 ILE A N 1
ATOM 1321 C CA . ILE A 1 169 ? 6.539 -14.156 -25.531 1 74.75 169 ILE A CA 1
ATOM 1322 C C . ILE A 1 169 ? 5.824 -13.016 -24.812 1 74.75 169 ILE A C 1
ATOM 1324 O O . ILE A 1 169 ? 4.594 -13 -24.734 1 74.75 169 ILE A O 1
ATOM 1328 N N . PHE A 1 170 ? 6.598 -12.227 -24.062 1 67.62 170 PHE A N 1
ATOM 1329 C CA . PHE A 1 170 ? 6.055 -11.07 -23.359 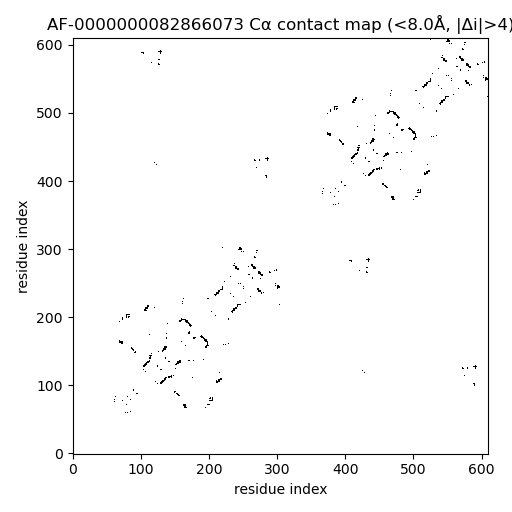1 67.62 170 PHE A CA 1
ATOM 1330 C C . PHE A 1 170 ? 6.027 -9.852 -24.281 1 67.62 170 PHE A C 1
ATOM 1332 O O . PHE A 1 170 ? 7.027 -9.523 -24.922 1 67.62 170 PHE A O 1
ATOM 1339 N N . HIS A 1 171 ? 4.797 -9.289 -24.562 1 64.06 171 HIS A N 1
ATOM 1340 C CA . HIS A 1 171 ? 4.676 -8.031 -25.281 1 64.06 171 HIS A CA 1
ATOM 1341 C C . HIS A 1 171 ? 4.82 -6.836 -24.344 1 64.06 171 HIS A C 1
ATOM 1343 O O . HIS A 1 171 ? 4.031 -6.676 -23.406 1 64.06 171 HIS A O 1
ATOM 1349 N N . ASP A 1 172 ? 6.016 -6.246 -24.203 1 58.56 172 ASP A N 1
ATOM 1350 C CA . ASP A 1 172 ? 6.34 -5.148 -23.297 1 58.56 172 ASP A CA 1
ATOM 1351 C C . ASP A 1 172 ? 5.832 -3.814 -23.844 1 58.56 172 ASP A C 1
ATOM 1353 O O . ASP A 1 172 ? 6.328 -3.326 -24.859 1 58.56 172 ASP A O 1
ATOM 1357 N N . ASN A 1 173 ? 4.508 -3.52 -23.594 1 51.97 173 ASN A N 1
ATOM 1358 C CA . ASN A 1 173 ? 4.129 -2.16 -23.969 1 51.97 173 ASN A CA 1
ATOM 1359 C C . ASN A 1 173 ? 4.348 -1.184 -22.812 1 51.97 173 ASN A C 1
ATOM 1361 O O . ASN A 1 173 ? 4.504 -1.598 -21.656 1 51.97 173 ASN A O 1
ATOM 1365 N N . ASN A 1 174 ? 4.793 0.003 -23.109 1 46.06 174 ASN A N 1
ATOM 1366 C CA . ASN A 1 174 ? 5.16 1.035 -22.141 1 46.06 174 ASN A CA 1
ATOM 1367 C C . ASN A 1 174 ? 4.258 0.996 -20.906 1 46.06 174 ASN A C 1
ATOM 1369 O O . ASN A 1 174 ? 4.57 1.602 -19.891 1 46.06 174 ASN A O 1
ATOM 1373 N N . TYR A 1 175 ? 2.92 0.681 -21.219 1 39.81 175 TYR A N 1
ATOM 1374 C CA . TYR A 1 175 ? 1.914 0.964 -20.188 1 39.81 175 TYR A CA 1
ATOM 1375 C C . TYR A 1 175 ? 1.411 -0.323 -19.547 1 39.81 175 TYR A C 1
ATOM 1377 O O . TYR A 1 175 ? 0.391 -0.321 -18.859 1 39.81 175 TYR A O 1
ATOM 1385 N N . GLY A 1 176 ? 2.047 -1.604 -19.297 1 42.22 176 GLY A N 1
ATOM 1386 C CA . GLY A 1 176 ? 1.565 -2.82 -18.656 1 42.22 176 GLY A CA 1
ATOM 1387 C C . GLY A 1 176 ? 1.504 -4.004 -19.609 1 42.22 176 GLY A C 1
ATOM 1388 O O . GLY A 1 176 ? 1.205 -3.842 -20.797 1 42.22 176 GLY A O 1
ATOM 1389 N N . GLY A 1 177 ? 2.352 -4.922 -19.547 1 34.78 177 GLY A N 1
ATOM 1390 C CA . GLY A 1 177 ? 2.514 -6.078 -20.422 1 34.78 177 GLY A CA 1
ATOM 1391 C C . GLY A 1 177 ? 1.234 -6.879 -20.594 1 34.78 177 GLY A C 1
ATOM 1392 O O . GLY A 1 177 ? 0.6 -7.266 -19.609 1 34.78 177 GLY A O 1
ATOM 1393 N N . ARG A 1 178 ? 0.336 -6.609 -21.469 1 36.28 178 ARG A N 1
ATOM 1394 C CA . ARG A 1 178 ? -0.771 -7.512 -21.766 1 36.28 178 ARG A CA 1
ATOM 1395 C C . ARG A 1 178 ? -0.313 -8.656 -22.656 1 36.28 178 ARG A C 1
ATOM 1397 O O . ARG A 1 178 ? 0.503 -8.461 -23.562 1 36.28 178 ARG A O 1
ATOM 1404 N N . VAL A 1 179 ? -0.573 -9.891 -22.047 1 31.34 179 VAL A N 1
ATOM 1405 C CA . VAL A 1 179 ? -0.46 -11.055 -22.906 1 31.34 179 VAL A CA 1
ATOM 1406 C C . VAL A 1 179 ? -1.56 -11.023 -23.969 1 31.34 179 VAL A C 1
ATOM 1408 O O . VAL A 1 179 ? -2.746 -10.969 -23.641 1 31.34 179 VAL A O 1
ATOM 1411 N N . SER A 1 180 ? -1.646 -10.188 -24.969 1 32.94 180 SER A N 1
ATOM 1412 C CA . SER A 1 180 ? -2.701 -10.328 -25.969 1 32.94 180 SER A CA 1
ATOM 1413 C C . SER A 1 180 ? -2.553 -11.625 -26.75 1 32.94 180 SER A C 1
ATOM 1415 O O . SER A 1 180 ? -1.47 -11.93 -27.266 1 32.94 180 SER A O 1
ATOM 1417 N N . PRO A 1 181 ? -3.402 -12.555 -26.516 1 28.11 181 PRO A N 1
ATOM 1418 C CA . PRO A 1 181 ? -3.365 -13.539 -27.609 1 28.11 181 PRO A CA 1
ATOM 1419 C C . PRO A 1 181 ? -3.414 -12.898 -28.984 1 28.11 181 PRO A C 1
ATOM 1421 O O . PRO A 1 181 ? -3.252 -13.586 -30 1 28.11 181 PRO A O 1
ATOM 1424 N N . LYS A 1 182 ? -4.68 -12 -29.297 1 30.3 182 LYS A N 1
ATOM 1425 C CA . LYS A 1 182 ? -4.957 -11.766 -30.703 1 30.3 182 LYS A CA 1
ATOM 1426 C C . LYS A 1 182 ? -3.783 -11.078 -31.391 1 30.3 182 LYS A C 1
ATOM 1428 O O . LYS A 1 182 ? -3.102 -10.25 -30.781 1 30.3 182 LYS A O 1
ATOM 1433 N N . ARG A 1 183 ? -3.406 -11.461 -32.656 1 31.64 183 ARG A N 1
ATOM 1434 C CA . ARG A 1 183 ? -2.445 -11.156 -33.719 1 31.64 183 ARG A CA 1
ATOM 1435 C C . ARG A 1 183 ? -2.271 -9.648 -33.875 1 31.64 183 ARG A C 1
ATOM 1437 O O . ARG A 1 183 ? -1.215 -9.18 -34.312 1 31.64 183 ARG A O 1
ATOM 1444 N N . GLY A 1 184 ? -3.385 -8.789 -34 1 32.28 184 GLY A N 1
ATOM 1445 C CA . GLY A 1 184 ? -3.283 -7.652 -34.906 1 32.28 184 GLY A CA 1
ATOM 1446 C C . GLY A 1 184 ? -2.586 -6.461 -34.281 1 32.28 184 GLY A C 1
ATOM 1447 O O . GLY A 1 184 ? -1.998 -5.641 -34.969 1 32.28 184 GLY A O 1
ATOM 1448 N N . PHE A 1 185 ? -3.146 -5.746 -33.25 1 33.47 185 PHE A N 1
ATOM 1449 C CA . PHE A 1 185 ? -2.547 -4.434 -33.031 1 33.47 185 PHE A CA 1
ATOM 1450 C C . PHE A 1 185 ? -1.167 -4.566 -32.406 1 33.47 185 PHE A C 1
ATOM 1452 O O . PHE A 1 185 ? -1.046 -4.977 -31.25 1 33.47 185 PHE A O 1
ATOM 1459 N N . ILE A 1 186 ? -0.153 -4.902 -33.188 1 35.97 186 ILE A N 1
ATOM 1460 C CA . ILE A 1 186 ? 1.297 -4.922 -33.031 1 35.97 186 ILE A CA 1
ATOM 1461 C C . ILE A 1 186 ? 1.764 -3.604 -32.406 1 35.97 186 ILE A C 1
ATOM 1463 O O . ILE A 1 186 ? 1.864 -2.588 -33.094 1 35.97 186 ILE A O 1
ATOM 1467 N N . ASN A 1 187 ? 1.177 -2.961 -31.453 1 40.03 187 ASN A N 1
ATOM 1468 C CA . ASN A 1 187 ? 2.088 -1.892 -31.062 1 40.03 187 ASN A CA 1
ATOM 1469 C C . ASN A 1 187 ? 3.518 -2.402 -30.906 1 40.03 187 ASN A C 1
ATOM 1471 O O . ASN A 1 187 ? 3.734 -3.59 -30.656 1 40.03 187 ASN A O 1
ATOM 1475 N N . GLU A 1 188 ? 4.539 -1.731 -31.562 1 44.25 188 GLU A N 1
ATOM 1476 C CA . GLU A 1 188 ? 5.984 -1.938 -31.625 1 44.25 188 GLU A CA 1
ATOM 1477 C C . GLU A 1 188 ? 6.531 -2.383 -30.281 1 44.25 188 GLU A C 1
ATOM 1479 O O . GLU A 1 188 ? 7.047 -1.566 -29.5 1 44.25 188 GLU A O 1
ATOM 1484 N N . GLY A 1 189 ? 5.723 -3.023 -29.547 1 51.72 189 GLY A N 1
ATOM 1485 C CA . GLY A 1 189 ? 6.391 -3.404 -28.312 1 51.72 189 GLY A CA 1
ATOM 1486 C C . GLY A 1 189 ? 7.402 -4.52 -28.5 1 51.72 189 GLY A C 1
ATOM 1487 O O . GLY A 1 189 ? 7.438 -5.164 -29.547 1 51.72 189 GLY A O 1
ATOM 1488 N N . VAL A 1 190 ? 8.602 -4.414 -27.891 1 55.12 190 VAL A N 1
ATOM 1489 C CA . VAL A 1 190 ? 9.656 -5.418 -27.891 1 55.12 190 VAL A CA 1
ATOM 1490 C C . VAL A 1 190 ? 9.117 -6.742 -27.359 1 55.12 190 VAL A C 1
ATOM 1492 O O . VAL A 1 190 ? 8.438 -6.77 -26.328 1 55.12 190 VAL A O 1
ATOM 1495 N N . LYS A 1 191 ? 9.023 -7.703 -28.297 1 64.88 191 LYS A N 1
ATOM 1496 C CA . LYS A 1 191 ? 8.695 -9.07 -27.906 1 64.88 191 LYS A CA 1
ATOM 1497 C C . LYS A 1 191 ? 9.898 -9.773 -27.281 1 64.88 191 LYS A C 1
ATOM 1499 O O . LYS A 1 191 ? 10.992 -9.766 -27.844 1 64.88 191 LYS A O 1
ATOM 1504 N N . VAL A 1 192 ? 9.766 -10.016 -26.047 1 69.19 192 VAL A N 1
ATOM 1505 C CA . VAL A 1 192 ? 10.867 -10.688 -25.375 1 69.19 192 VAL A CA 1
ATOM 1506 C C . VAL A 1 192 ? 10.406 -12.055 -24.859 1 69.19 192 VAL A C 1
ATOM 1508 O O . VAL A 1 192 ? 9.289 -12.188 -24.359 1 69.19 192 VAL A O 1
ATOM 1511 N N . ASP A 1 193 ? 11.273 -13.047 -25.219 1 76.75 193 ASP A N 1
ATOM 1512 C CA . ASP A 1 193 ? 11.023 -14.367 -24.656 1 76.75 193 ASP A CA 1
ATOM 1513 C C . ASP A 1 193 ? 11.25 -14.375 -23.141 1 76.75 193 ASP A C 1
ATOM 1515 O O . ASP A 1 193 ? 12.227 -13.797 -22.656 1 76.75 193 ASP A O 1
ATOM 1519 N N . ALA A 1 194 ? 10.227 -14.859 -22.406 1 80.88 194 ALA A N 1
ATOM 1520 C CA . ALA A 1 194 ? 10.375 -14.977 -20.953 1 80.88 194 ALA A CA 1
ATOM 1521 C C . ALA A 1 194 ? 9.898 -16.328 -20.469 1 80.88 194 ALA A C 1
ATOM 1523 O O . ALA A 1 194 ? 8.891 -16.859 -20.953 1 80.88 194 ALA A O 1
ATOM 1524 N N . ILE A 1 195 ? 10.719 -16.953 -19.688 1 88.62 195 ILE A N 1
ATOM 1525 C CA . ILE A 1 195 ? 10.281 -18.188 -19.047 1 88.62 195 ILE A CA 1
ATOM 1526 C C . ILE A 1 195 ? 9.273 -17.859 -17.938 1 88.62 195 ILE A C 1
ATOM 1528 O O . ILE A 1 195 ? 9.438 -16.891 -17.203 1 88.62 195 ILE A O 1
ATOM 1532 N N . CYS A 1 196 ? 8.227 -18.641 -17.891 1 94.69 196 CYS A N 1
ATOM 1533 C CA . CYS A 1 196 ? 7.215 -18.531 -16.844 1 94.69 196 CYS A CA 1
ATOM 1534 C C . CYS A 1 196 ? 7.336 -19.688 -15.852 1 94.69 196 CYS A C 1
ATOM 1536 O O . CYS A 1 196 ? 7.402 -20.859 -16.25 1 94.69 196 CYS A O 1
ATOM 1538 N N . ILE A 1 197 ? 7.395 -19.344 -14.586 1 96.81 197 ILE A N 1
ATOM 1539 C CA . ILE A 1 197 ? 7.66 -20.312 -13.523 1 96.81 197 ILE A CA 1
ATOM 1540 C C . ILE A 1 197 ? 6.406 -20.5 -12.672 1 96.81 197 ILE A C 1
ATOM 1542 O O . ILE A 1 197 ? 5.719 -19.531 -12.344 1 96.81 197 ILE A O 1
ATOM 1546 N N . PRO A 1 198 ? 6.043 -21.781 -12.391 1 97.94 198 PRO A N 1
ATOM 1547 C CA . PRO A 1 198 ? 4.91 -21.984 -11.484 1 97.94 198 PRO A CA 1
ATOM 1548 C C . PRO A 1 198 ? 5.141 -21.391 -10.102 1 97.94 198 PRO A C 1
ATOM 1550 O O . PRO A 1 198 ? 6.27 -21.391 -9.602 1 97.94 198 PRO A O 1
ATOM 1553 N N . PHE A 1 199 ? 4.07 -21 -9.492 1 98.5 199 PHE A N 1
ATOM 1554 C CA . PHE A 1 199 ? 4.121 -20.406 -8.164 1 98.5 199 PHE A CA 1
ATOM 1555 C C . PHE A 1 199 ? 4.797 -21.344 -7.172 1 98.5 199 PHE A C 1
ATOM 1557 O O . PHE A 1 199 ? 5.691 -20.922 -6.43 1 98.5 199 PHE A O 1
ATOM 1564 N N . ASN A 1 200 ? 4.41 -22.625 -7.184 1 98.56 200 ASN A N 1
ATOM 1565 C CA . ASN A 1 200 ? 4.945 -23.578 -6.211 1 98.56 200 ASN A CA 1
ATOM 1566 C C . ASN A 1 200 ? 6.441 -23.797 -6.414 1 98.56 200 ASN A C 1
ATOM 1568 O O . ASN A 1 200 ? 7.164 -24.078 -5.457 1 98.56 200 ASN A O 1
ATOM 1572 N N . THR A 1 201 ? 6.922 -23.688 -7.676 1 98.06 201 THR A N 1
ATOM 1573 C CA . THR A 1 201 ? 8.359 -23.781 -7.922 1 98.06 201 THR A CA 1
ATOM 1574 C C . THR A 1 201 ? 9.102 -22.656 -7.223 1 98.06 201 THR A C 1
ATOM 1576 O O . THR A 1 201 ? 10.148 -22.875 -6.617 1 98.06 201 THR A O 1
ATOM 1579 N N . LEU A 1 202 ? 8.562 -21.422 -7.309 1 97.5 202 LEU A N 1
ATOM 1580 C CA . LEU A 1 202 ? 9.172 -20.281 -6.656 1 97.5 202 LEU A CA 1
ATOM 1581 C C . LEU A 1 202 ? 9.227 -20.469 -5.145 1 97.5 202 LEU A C 1
ATOM 1583 O O . LEU A 1 202 ? 10.25 -20.188 -4.512 1 97.5 202 LEU A O 1
ATOM 1587 N N . MET A 1 203 ? 8.148 -20.938 -4.562 1 97.25 203 MET A N 1
ATOM 1588 C CA . MET A 1 203 ? 8.109 -21.172 -3.121 1 97.25 203 MET A CA 1
ATOM 1589 C C . MET A 1 203 ? 9.125 -22.234 -2.715 1 97.25 203 MET A C 1
ATOM 1591 O O . MET A 1 203 ? 9.836 -22.078 -1.722 1 97.25 203 MET A O 1
ATOM 1595 N N . ARG A 1 204 ? 9.211 -23.297 -3.496 1 95.94 204 ARG A N 1
ATOM 1596 C CA . ARG A 1 204 ? 10.195 -24.344 -3.221 1 95.94 204 ARG A CA 1
ATOM 1597 C C . ARG A 1 204 ? 11.617 -23.797 -3.342 1 95.94 204 ARG A C 1
ATOM 1599 O O . ARG A 1 204 ? 12.469 -24.078 -2.502 1 95.94 204 ARG A O 1
ATOM 1606 N N . ALA A 1 205 ? 11.812 -23.047 -4.375 1 93.5 205 ALA A N 1
ATOM 1607 C CA . ALA A 1 205 ? 13.133 -22.469 -4.602 1 93.5 205 ALA A CA 1
ATOM 1608 C C . ALA A 1 205 ? 13.562 -21.594 -3.424 1 93.5 205 ALA A C 1
ATOM 1610 O O . ALA A 1 205 ? 14.75 -21.531 -3.094 1 93.5 205 ALA A O 1
ATOM 1611 N N . MET A 1 206 ? 12.602 -20.969 -2.783 1 93.75 206 MET A N 1
ATOM 1612 C CA . MET A 1 206 ? 12.891 -20.062 -1.673 1 93.75 206 MET A CA 1
ATOM 1613 C C . MET A 1 206 ? 12.781 -20.797 -0.337 1 93.75 206 MET A C 1
ATOM 1615 O O . MET A 1 206 ? 12.961 -20.188 0.722 1 93.75 206 MET A O 1
ATOM 1619 N N . ASP A 1 207 ? 12.453 -22.016 -0.335 1 92.56 207 ASP A N 1
ATOM 1620 C CA . ASP A 1 207 ? 12.219 -22.812 0.863 1 92.56 207 ASP A CA 1
ATOM 1621 C C . ASP A 1 207 ? 11.172 -22.156 1.761 1 92.56 207 ASP A C 1
ATOM 1623 O O . ASP A 1 207 ? 11.391 -21.984 2.961 1 92.56 207 ASP A O 1
ATOM 1627 N N . ARG A 1 208 ? 10.109 -21.703 1.063 1 93.94 208 ARG A N 1
ATOM 1628 C CA . ARG A 1 208 ? 9.016 -21.062 1.784 1 93.94 208 ARG A CA 1
ATOM 1629 C C . ARG A 1 208 ? 7.77 -21.938 1.787 1 93.94 208 ARG A C 1
ATOM 1631 O O . ARG A 1 208 ? 7.332 -22.406 0.734 1 93.94 208 ARG A O 1
ATOM 1638 N N . THR A 1 209 ? 7.254 -22.188 2.975 1 95.88 209 THR A N 1
ATOM 1639 C CA . THR A 1 209 ? 6.035 -22.969 3.084 1 95.88 209 THR A CA 1
ATOM 1640 C C . THR A 1 209 ? 4.887 -22.125 3.625 1 95.88 209 THR A C 1
ATOM 1642 O O . THR A 1 209 ? 3.762 -22.609 3.766 1 95.88 209 THR A O 1
ATOM 1645 N N . GLU A 1 210 ? 5.168 -20.891 3.953 1 95.75 210 GLU A N 1
ATOM 1646 C CA . GLU A 1 210 ? 4.148 -19.953 4.426 1 95.75 210 GLU A CA 1
ATOM 1647 C C . GLU A 1 210 ? 4.449 -18.531 3.967 1 95.75 210 GLU A C 1
ATOM 1649 O O . GLU A 1 210 ? 5.602 -18.094 3.994 1 95.75 210 GLU A O 1
ATOM 1654 N N . ILE A 1 211 ? 3.459 -17.906 3.51 1 95.81 211 ILE A N 1
ATOM 1655 C CA . ILE A 1 211 ? 3.6 -16.484 3.201 1 95.81 211 ILE A CA 1
ATOM 1656 C C . ILE A 1 211 ? 2.469 -15.703 3.861 1 95.81 211 ILE A C 1
ATOM 1658 O O . ILE A 1 211 ? 1.351 -16.203 3.992 1 95.81 211 ILE A O 1
ATOM 1662 N N . ASP A 1 212 ? 2.797 -14.469 4.258 1 95.69 212 ASP A N 1
ATOM 1663 C CA . ASP A 1 212 ? 1.838 -13.633 4.977 1 95.69 212 ASP A CA 1
ATOM 1664 C C . ASP A 1 212 ? 0.903 -12.914 4.008 1 95.69 212 ASP A C 1
ATOM 1666 O O . ASP A 1 212 ? -0.289 -12.766 4.285 1 95.69 212 ASP A O 1
ATOM 1670 N N . LEU A 1 213 ? 1.421 -12.492 2.887 1 97.5 213 LEU A N 1
ATOM 1671 C CA . LEU A 1 213 ? 0.65 -11.75 1.896 1 97.5 213 LEU A CA 1
ATOM 1672 C C . LEU A 1 213 ? 1.033 -12.172 0.481 1 97.5 213 LEU A C 1
ATOM 1674 O O . LEU A 1 213 ? 2.209 -12.133 0.114 1 97.5 213 LEU A O 1
ATOM 1678 N N . PHE A 1 214 ? 0.103 -12.656 -0.252 1 98.69 214 PHE A N 1
ATOM 1679 C CA . PHE A 1 214 ? 0.243 -12.883 -1.686 1 98.69 214 PHE A CA 1
ATOM 1680 C C . PHE A 1 214 ? -0.555 -11.852 -2.477 1 98.69 214 PHE A C 1
ATOM 1682 O O . PHE A 1 214 ? -1.787 -11.891 -2.486 1 98.69 214 PHE A O 1
ATOM 1689 N N . SER A 1 215 ? 0.14 -10.859 -3.037 1 98.44 215 SER A N 1
ATOM 1690 C CA . SER A 1 215 ? -0.465 -9.883 -3.939 1 98.44 215 SER A CA 1
ATOM 1691 C C . SER A 1 215 ? -0.377 -10.352 -5.391 1 98.44 215 SER A C 1
ATOM 1693 O O . SER A 1 215 ? 0.709 -10.391 -5.969 1 98.44 215 SER A O 1
ATOM 1695 N N . LEU A 1 216 ? -1.51 -10.68 -6.008 1 98.25 216 LEU A N 1
ATOM 1696 C CA . LEU A 1 216 ? -1.584 -11.188 -7.371 1 98.25 216 LEU A CA 1
ATOM 1697 C C . LEU A 1 216 ? -2.279 -10.195 -8.289 1 98.25 216 LEU A C 1
ATOM 1699 O O . LEU A 1 216 ? -3.504 -10.055 -8.25 1 98.25 216 LEU A O 1
ATOM 1703 N N . ASP A 1 217 ? -1.507 -9.477 -9.07 1 95.5 217 ASP A N 1
ATOM 1704 C CA . ASP A 1 217 ? -1.962 -8.453 -10 1 95.5 217 ASP A CA 1
ATOM 1705 C C . ASP A 1 217 ? -1.257 -8.586 -11.352 1 95.5 217 ASP A C 1
ATOM 1707 O O . ASP A 1 217 ? -0.313 -7.844 -11.641 1 95.5 217 ASP A O 1
ATOM 1711 N N . VAL A 1 218 ? -1.675 -9.57 -12.312 1 90.88 218 VAL A N 1
ATOM 1712 C CA . VAL A 1 218 ? -0.962 -9.891 -13.547 1 90.88 218 VAL A CA 1
ATOM 1713 C C . VAL A 1 218 ? -1.854 -9.602 -14.75 1 90.88 218 VAL A C 1
ATOM 1715 O O . VAL A 1 218 ? -1.655 -10.164 -15.828 1 90.88 218 VAL A O 1
ATOM 1718 N N . GLU A 1 219 ? -2.773 -8.742 -14.711 1 85.69 219 GLU A N 1
ATOM 1719 C CA . GLU A 1 219 ? -3.594 -8.211 -15.789 1 85.69 219 GLU A CA 1
ATOM 1720 C C . GLU A 1 219 ? -4.43 -9.305 -16.438 1 85.69 219 GLU A C 1
ATOM 1722 O O . GLU A 1 219 ? -4.273 -9.594 -17.625 1 85.69 219 GLU A O 1
ATOM 1727 N N . SER A 1 220 ? -5.227 -10.016 -15.836 1 87.88 220 SER A N 1
ATOM 1728 C CA . SER A 1 220 ? -6.355 -10.781 -16.344 1 87.88 220 SER A CA 1
ATOM 1729 C C . SER A 1 220 ? -6.105 -12.281 -16.234 1 87.88 220 SER A C 1
ATOM 1731 O O . SER A 1 220 ? -6.93 -13.086 -16.672 1 87.88 220 SER A O 1
ATOM 1733 N N . PHE A 1 221 ? -5.023 -12.734 -15.688 1 92.75 221 PHE A N 1
ATOM 1734 C CA . PHE A 1 221 ? -4.746 -14.164 -15.617 1 92.75 221 PHE A CA 1
ATOM 1735 C C . PHE A 1 221 ? -4.727 -14.641 -14.172 1 92.75 221 PHE A C 1
ATOM 1737 O O . PHE A 1 221 ? -4.156 -15.688 -13.859 1 92.75 221 PHE A O 1
ATOM 1744 N N . GLU A 1 222 ? -5.312 -13.914 -13.242 1 96.69 222 GLU A N 1
ATOM 1745 C CA . GLU A 1 222 ? -5.289 -14.234 -11.812 1 96.69 222 GLU A CA 1
ATOM 1746 C C . GLU A 1 222 ? -5.926 -15.594 -11.539 1 96.69 222 GLU A C 1
ATOM 1748 O O . GLU A 1 222 ? -5.348 -16.422 -10.828 1 96.69 222 GLU A O 1
ATOM 1753 N N . LEU A 1 223 ? -7.09 -15.836 -12.18 1 97.62 223 LEU A N 1
ATOM 1754 C CA . LEU A 1 223 ? -7.797 -17.094 -11.969 1 97.62 223 LEU A CA 1
ATOM 1755 C C . LEU A 1 223 ? -6.965 -18.281 -12.453 1 97.62 223 LEU A C 1
ATOM 1757 O O . LEU A 1 223 ? -6.844 -19.281 -11.75 1 97.62 223 LEU A O 1
ATOM 1761 N N . ASP A 1 224 ? -6.352 -18.156 -13.617 1 96.75 224 ASP A N 1
ATOM 1762 C CA . ASP A 1 224 ? -5.559 -19.234 -14.211 1 96.75 224 ASP A CA 1
ATOM 1763 C C . ASP A 1 224 ? -4.359 -19.578 -13.328 1 96.75 224 ASP A C 1
ATOM 1765 O O . ASP A 1 224 ? -4.055 -20.75 -13.117 1 96.75 224 ASP A O 1
ATOM 1769 N N . ILE A 1 225 ? -3.738 -18.562 -12.797 1 97.56 225 ILE A N 1
ATOM 1770 C CA . ILE A 1 225 ? -2.582 -18.766 -11.922 1 97.56 225 ILE A CA 1
ATOM 1771 C C . ILE A 1 225 ? -3.021 -19.453 -10.633 1 97.56 225 ILE A C 1
ATOM 1773 O O . ILE A 1 225 ? -2.406 -20.438 -10.211 1 97.56 225 ILE A O 1
ATOM 1777 N N . LEU A 1 226 ? -4.09 -19 -10.047 1 98.56 226 LEU A N 1
ATOM 1778 C CA . LEU A 1 226 ? -4.562 -19.547 -8.781 1 98.56 226 LEU A CA 1
ATOM 1779 C C . LEU A 1 226 ? -4.945 -21.016 -8.93 1 98.56 226 LEU A C 1
ATOM 1781 O O . LEU A 1 226 ? -4.754 -21.812 -8.008 1 98.56 226 LEU A O 1
ATOM 1785 N N . ARG A 1 227 ? -5.402 -21.406 -10.078 1 98.06 227 ARG A N 1
ATOM 1786 C CA . ARG A 1 227 ? -5.812 -22.781 -10.328 1 98.06 227 ARG A CA 1
ATOM 1787 C C . ARG A 1 227 ? -4.613 -23.719 -10.344 1 98.06 227 ARG A C 1
ATOM 1789 O O . ARG A 1 227 ? -4.762 -24.922 -10.156 1 98.06 227 ARG A O 1
ATOM 1796 N N . THR A 1 228 ? -3.459 -23.172 -10.586 1 97.56 228 THR A N 1
ATOM 1797 C CA . THR A 1 228 ? -2.275 -24.031 -10.688 1 97.56 228 THR A CA 1
ATOM 1798 C C . THR A 1 228 ? -1.621 -24.203 -9.32 1 97.56 228 THR A C 1
ATOM 1800 O O . THR A 1 228 ? -0.759 -25.062 -9.141 1 97.56 228 THR A O 1
ATOM 1803 N N . ILE A 1 229 ? -2.025 -23.469 -8.312 1 98.12 229 ILE A N 1
ATOM 1804 C CA . ILE A 1 229 ? -1.336 -23.453 -7.027 1 98.12 229 ILE A CA 1
ATOM 1805 C C . ILE A 1 229 ? -1.753 -24.688 -6.211 1 98.12 229 ILE A C 1
ATOM 1807 O O . ILE A 1 229 ? -2.945 -24.969 -6.086 1 98.12 229 ILE A O 1
ATOM 1811 N N . ASN A 1 230 ? -0.786 -25.453 -5.797 1 97.69 230 ASN A N 1
ATOM 1812 C CA . ASN A 1 230 ? -1.026 -26.438 -4.75 1 97.69 230 ASN A CA 1
ATOM 1813 C C . ASN A 1 230 ? -0.995 -25.812 -3.363 1 97.69 230 ASN A C 1
ATOM 1815 O O . ASN A 1 230 ? 0.075 -25.656 -2.771 1 97.69 230 ASN A O 1
ATOM 1819 N N . PHE A 1 231 ? -2.131 -25.516 -2.795 1 97.38 231 PHE A N 1
ATOM 1820 C CA . PHE A 1 231 ? -2.277 -24.781 -1.546 1 97.38 231 PHE A CA 1
ATOM 1821 C C . PHE A 1 231 ? -1.897 -25.656 -0.354 1 97.38 231 PHE A C 1
ATOM 1823 O O . PHE A 1 231 ? -1.733 -25.156 0.76 1 97.38 231 PHE A O 1
ATOM 1830 N N . GLN A 1 232 ? -1.664 -26.906 -0.556 1 95.62 232 GLN A N 1
ATOM 1831 C CA . GLN A 1 232 ? -1.211 -27.781 0.513 1 95.62 232 GLN A CA 1
ATOM 1832 C C . GLN A 1 232 ? 0.286 -27.625 0.764 1 95.62 232 GLN A C 1
ATOM 1834 O O . GLN A 1 232 ? 0.765 -27.859 1.873 1 95.62 232 GLN A O 1
ATOM 1839 N N . ASP A 1 233 ? 0.968 -27.203 -0.28 1 96.38 233 ASP A N 1
ATOM 1840 C CA . ASP A 1 233 ? 2.418 -27.062 -0.198 1 96.38 233 ASP A CA 1
ATOM 1841 C C . ASP A 1 233 ? 2.811 -25.734 0.437 1 96.38 233 ASP A C 1
ATOM 1843 O O . ASP A 1 233 ? 3.92 -25.594 0.957 1 96.38 233 ASP A O 1
ATOM 1847 N N . VAL A 1 234 ? 1.965 -24.75 0.353 1 97.31 234 VAL A N 1
ATOM 1848 C CA . VAL A 1 234 ? 2.287 -23.406 0.834 1 97.31 234 VAL A CA 1
ATOM 1849 C C . VAL A 1 234 ? 1.057 -22.781 1.491 1 97.31 234 VAL A C 1
ATOM 1851 O O . VAL A 1 234 ? -0.005 -22.688 0.871 1 97.31 234 VAL A O 1
ATOM 1854 N N . LYS A 1 235 ? 1.222 -22.391 2.703 1 97.25 235 LYS A N 1
ATOM 1855 C CA . LYS A 1 235 ? 0.164 -21.672 3.396 1 97.25 235 LYS A CA 1
ATOM 1856 C C . LYS A 1 235 ? 0.211 -20.172 3.057 1 97.25 235 LYS A C 1
ATOM 1858 O O . LYS A 1 235 ? 1.239 -19.531 3.246 1 97.25 235 LYS A O 1
ATOM 1863 N N . ILE A 1 236 ? -0.855 -19.672 2.529 1 98.06 236 ILE A N 1
ATOM 1864 C CA . ILE A 1 236 ? -1.021 -18.25 2.25 1 98.06 236 ILE A CA 1
ATOM 1865 C C . ILE A 1 236 ? -2.014 -17.641 3.238 1 98.06 236 ILE A C 1
ATOM 1867 O O . ILE A 1 236 ? -3.189 -18.016 3.256 1 98.06 236 ILE A O 1
ATOM 1871 N N . ASN A 1 237 ? -1.546 -16.688 4.051 1 96.81 237 ASN A N 1
ATOM 1872 C CA . ASN A 1 237 ? -2.424 -16.125 5.074 1 96.81 237 ASN A CA 1
ATOM 1873 C C . ASN A 1 237 ? -3.42 -15.141 4.473 1 96.81 237 ASN A C 1
ATOM 1875 O O . ASN A 1 237 ? -4.629 -15.258 4.684 1 96.81 237 ASN A O 1
ATOM 1879 N N . ILE A 1 238 ? -2.902 -14.18 3.727 1 97.25 238 ILE A N 1
ATOM 1880 C CA . ILE A 1 238 ? -3.73 -13.172 3.07 1 97.25 238 ILE A CA 1
ATOM 1881 C C . ILE A 1 238 ? -3.457 -13.18 1.568 1 97.25 238 ILE A C 1
ATOM 1883 O O . ILE A 1 238 ? -2.299 -13.203 1.144 1 97.25 238 ILE A O 1
ATOM 1887 N N . LEU A 1 239 ? -4.5 -13.211 0.789 1 98.44 239 LEU A N 1
ATOM 1888 C CA . LEU A 1 239 ? -4.43 -13.109 -0.665 1 98.44 239 LEU A CA 1
ATOM 1889 C C . LEU A 1 239 ? -5.137 -11.852 -1.16 1 98.44 239 LEU A C 1
ATOM 1891 O O . LEU A 1 239 ? -6.32 -11.648 -0.876 1 98.44 239 LEU A O 1
ATOM 1895 N N . CYS A 1 240 ? -4.414 -10.984 -1.729 1 98.06 240 CYS A N 1
ATOM 1896 C CA . CYS A 1 240 ? -4.953 -9.844 -2.463 1 98.06 240 CYS A CA 1
ATOM 1897 C C . CYS A 1 240 ? -4.902 -10.086 -3.965 1 98.06 240 CYS A C 1
ATOM 1899 O O . CYS A 1 240 ? -3.822 -10.148 -4.555 1 98.06 240 CYS A O 1
ATOM 1901 N N . VAL A 1 241 ? -6.086 -10.18 -4.602 1 98.19 241 VAL A N 1
ATOM 1902 C CA . VAL A 1 241 ? -6.117 -10.586 -6.004 1 98.19 241 VAL A CA 1
ATOM 1903 C C . VAL A 1 241 ? -6.93 -9.586 -6.816 1 98.19 241 VAL A C 1
ATOM 1905 O O . VAL A 1 241 ? -8.047 -9.227 -6.434 1 98.19 241 VAL A O 1
ATOM 1908 N N . GLU A 1 242 ? -6.273 -9.109 -7.871 1 96.88 242 GLU A N 1
ATOM 1909 C CA . GLU A 1 242 ? -7 -8.234 -8.789 1 96.88 242 GLU A CA 1
ATOM 1910 C C . GLU A 1 242 ? -8.094 -8.992 -9.523 1 96.88 242 GLU A C 1
ATOM 1912 O O . GLU A 1 242 ? -7.887 -10.125 -9.969 1 96.88 242 GLU A O 1
ATOM 1917 N N . PHE A 1 243 ? -9.32 -8.336 -9.672 1 95.62 243 PHE A N 1
ATOM 1918 C CA . PHE A 1 243 ? -10.422 -9.07 -10.289 1 95.62 243 PHE A CA 1
ATOM 1919 C C . PHE A 1 243 ? -11.117 -8.211 -11.344 1 95.62 243 PHE A C 1
ATOM 1921 O O . PHE A 1 243 ? -11.844 -8.727 -12.188 1 95.62 243 PHE A O 1
ATOM 1928 N N . PHE A 1 244 ? -10.977 -6.891 -11.305 1 92.94 244 PHE A N 1
ATOM 1929 C CA . PHE A 1 244 ? -11.914 -5.996 -11.969 1 92.94 244 PHE A CA 1
ATOM 1930 C C . PHE A 1 244 ? -11.766 -6.086 -13.484 1 92.94 244 PHE A C 1
ATOM 1932 O O . PHE A 1 244 ? -12.656 -5.668 -14.227 1 92.94 244 PHE A O 1
ATOM 1939 N N . LEU A 1 245 ? -10.695 -6.656 -13.945 1 91.69 245 LEU A N 1
ATOM 1940 C CA . LEU A 1 245 ? -10.484 -6.789 -15.383 1 91.69 245 LEU A CA 1
ATOM 1941 C C . LEU A 1 245 ? -10.953 -8.148 -15.875 1 91.69 245 LEU A C 1
ATOM 1943 O O . LEU A 1 245 ? -10.93 -8.422 -17.078 1 91.69 245 LEU A O 1
ATOM 1947 N N . LEU A 1 246 ? -11.352 -9.055 -14.992 1 93.19 246 LEU A N 1
ATOM 1948 C CA . LEU A 1 246 ? -11.914 -10.352 -15.367 1 93.19 246 LEU A CA 1
ATOM 1949 C C . LEU A 1 246 ? -13.344 -10.203 -15.867 1 93.19 246 LEU A C 1
ATOM 1951 O O . LEU A 1 246 ? -14.031 -9.234 -15.523 1 93.19 246 LEU A O 1
ATOM 1955 N N . SER A 1 247 ? -13.711 -11.148 -16.719 1 93.31 247 SER A N 1
ATOM 1956 C CA . SER A 1 247 ? -15.125 -11.203 -17.062 1 93.31 247 SER A CA 1
ATOM 1957 C C . SER A 1 247 ? -15.977 -11.617 -15.875 1 93.31 247 SER A C 1
ATOM 1959 O O . SER A 1 247 ? -15.477 -12.25 -14.938 1 93.31 247 SER A O 1
ATOM 1961 N N . PRO A 1 248 ? -17.266 -11.32 -15.93 1 93.88 248 PRO A N 1
ATOM 1962 C CA . PRO A 1 248 ? -18.156 -11.703 -14.828 1 93.88 248 PRO A CA 1
ATOM 1963 C C . PRO A 1 248 ? -18.125 -13.203 -14.539 1 93.88 248 PRO A C 1
ATOM 1965 O O . PRO A 1 248 ? -18.109 -13.609 -13.375 1 93.88 248 PRO A O 1
ATOM 1968 N N . VAL A 1 249 ? -18.109 -13.938 -15.578 1 95.12 249 VAL A N 1
ATOM 1969 C CA . VAL A 1 249 ? -18.094 -15.383 -15.422 1 95.12 249 VAL A CA 1
ATOM 1970 C C . VAL A 1 249 ? -16.812 -15.82 -14.703 1 95.12 249 VAL A C 1
ATOM 1972 O O . VAL A 1 249 ? -16.859 -16.672 -13.812 1 95.12 249 VAL A O 1
ATOM 1975 N N . ARG A 1 250 ? -15.734 -15.234 -15.016 1 96.12 250 ARG A N 1
ATOM 1976 C CA . ARG A 1 250 ? -14.453 -15.594 -14.422 1 96.12 250 ARG A CA 1
ATOM 1977 C C . ARG A 1 250 ? -14.367 -15.117 -12.977 1 96.12 250 ARG A C 1
ATOM 1979 O O . ARG A 1 250 ? -13.742 -15.773 -12.141 1 96.12 250 ARG A O 1
ATOM 1986 N N . VAL A 1 251 ? -14.992 -14 -12.695 1 96.69 251 VAL A N 1
ATOM 1987 C CA . VAL A 1 251 ? -15.055 -13.523 -11.32 1 96.69 251 VAL A CA 1
ATOM 1988 C C . VAL A 1 251 ? -15.812 -14.531 -10.461 1 96.69 251 VAL A C 1
ATOM 1990 O O . VAL A 1 251 ? -15.383 -14.867 -9.352 1 96.69 251 VAL A O 1
ATOM 1993 N N . LYS A 1 252 ? -16.906 -15.039 -10.961 1 96.44 252 LYS A N 1
ATOM 1994 C CA . LYS A 1 252 ? -17.688 -16.031 -10.219 1 96.44 252 LYS A CA 1
ATOM 1995 C C . LYS A 1 252 ? -16.844 -17.281 -9.961 1 96.44 252 LYS A C 1
ATOM 1997 O O . LYS A 1 252 ? -16.875 -17.844 -8.852 1 96.44 252 LYS A O 1
ATOM 2002 N N . LYS A 1 253 ? -16.125 -17.672 -10.969 1 97.88 253 LYS A N 1
ATOM 2003 C CA . LYS A 1 253 ? -15.25 -18.844 -10.82 1 97.88 253 LYS A CA 1
ATOM 2004 C C . LYS A 1 253 ? -14.164 -18.594 -9.789 1 97.88 253 LYS A C 1
ATOM 2006 O O . LYS A 1 253 ? -13.781 -19.5 -9.047 1 97.88 253 LYS A O 1
ATOM 2011 N N . LEU A 1 254 ? -13.68 -17.391 -9.758 1 97.94 254 LEU A N 1
ATOM 2012 C CA . LEU A 1 254 ? -12.672 -17 -8.773 1 97.94 254 LEU A CA 1
ATOM 2013 C C . LEU A 1 254 ? -13.227 -17.125 -7.355 1 97.94 254 LEU A C 1
ATOM 2015 O O . LEU A 1 254 ? -12.57 -17.672 -6.469 1 97.94 254 LEU A O 1
ATOM 2019 N N . LEU A 1 255 ? -14.422 -16.656 -7.16 1 97.44 255 LEU A N 1
ATOM 2020 C CA . LEU A 1 255 ? -15.062 -16.703 -5.852 1 97.44 255 LEU A CA 1
ATOM 2021 C C . LEU A 1 255 ? -15.219 -18.156 -5.383 1 97.44 255 LEU A C 1
ATOM 2023 O O . LEU A 1 255 ? -14.922 -18.469 -4.23 1 97.44 255 LEU A O 1
ATOM 2027 N N . VAL A 1 256 ? -15.625 -18.984 -6.27 1 97.75 256 VAL A N 1
ATOM 2028 C CA . VAL A 1 256 ? -15.844 -20.391 -5.953 1 97.75 256 VAL A CA 1
ATOM 2029 C C . VAL A 1 256 ? -14.508 -21.062 -5.641 1 97.75 256 VAL A C 1
ATOM 2031 O O . VAL A 1 256 ? -14.391 -21.812 -4.664 1 97.75 256 VAL A O 1
ATOM 2034 N N . LEU A 1 257 ? -13.539 -20.766 -6.461 1 98.38 257 LEU A N 1
ATOM 2035 C CA . LEU A 1 257 ? -12.219 -21.359 -6.281 1 98.38 257 LEU A CA 1
ATOM 2036 C C . LEU A 1 257 ? -11.656 -21.047 -4.898 1 98.38 257 LEU A C 1
ATOM 2038 O O . LEU A 1 257 ? -11.133 -21.938 -4.223 1 98.38 257 LEU A O 1
ATOM 2042 N N . MET A 1 258 ? -11.719 -19.797 -4.477 1 97.94 258 MET A N 1
ATOM 2043 C CA . MET A 1 258 ? -11.141 -19.375 -3.207 1 97.94 258 MET A CA 1
ATOM 2044 C C . MET A 1 258 ? -11.898 -19.984 -2.033 1 97.94 258 MET A C 1
ATOM 2046 O O . MET A 1 258 ? -11.289 -20.391 -1.035 1 97.94 258 MET A O 1
ATOM 2050 N N . GLU A 1 259 ? -13.195 -20.125 -2.211 1 96.69 259 GLU A N 1
ATOM 2051 C CA . GLU A 1 259 ? -13.977 -20.812 -1.185 1 96.69 259 GLU A CA 1
ATOM 2052 C C . GLU A 1 259 ? -13.562 -22.281 -1.061 1 96.69 259 GLU A C 1
ATOM 2054 O O . GLU A 1 259 ? -13.406 -22.797 0.049 1 96.69 259 GLU A O 1
ATOM 2059 N N . GLU A 1 260 ? -13.406 -22.906 -2.154 1 97.81 260 GLU A N 1
ATOM 2060 C CA . GLU A 1 260 ? -13.008 -24.312 -2.18 1 97.81 260 GLU A CA 1
ATOM 2061 C C . GLU A 1 260 ? -11.672 -24.531 -1.469 1 97.81 260 GLU A C 1
ATOM 2063 O O . GLU A 1 260 ? -11.438 -25.578 -0.876 1 97.81 260 GLU A O 1
ATOM 2068 N N . HIS A 1 261 ? -10.844 -23.531 -1.505 1 97.94 261 HIS A N 1
ATOM 2069 C CA . HIS A 1 261 ? -9.523 -23.656 -0.906 1 97.94 261 HIS A CA 1
ATOM 2070 C C . HIS A 1 261 ? -9.469 -22.969 0.459 1 97.94 261 HIS A C 1
ATOM 2072 O O . HIS A 1 261 ? -8.391 -22.625 0.939 1 97.94 261 HIS A O 1
ATOM 2078 N N . LYS A 1 262 ? -10.586 -22.688 0.995 1 97.56 262 LYS A N 1
ATOM 2079 C CA . LYS A 1 262 ? -10.758 -22.281 2.387 1 97.56 262 LYS A CA 1
ATOM 2080 C C . LYS A 1 262 ? -10.25 -20.859 2.613 1 97.56 262 LYS A C 1
ATOM 2082 O O . LYS A 1 262 ? -9.633 -20.578 3.639 1 97.56 262 LYS A O 1
ATOM 2087 N N . PHE A 1 263 ? -10.445 -20.078 1.616 1 97.62 263 PHE A N 1
ATOM 2088 C CA . PHE A 1 263 ? -10.203 -18.641 1.76 1 97.62 263 PHE A CA 1
ATOM 2089 C C . PHE A 1 263 ? -11.516 -17.891 1.965 1 97.62 263 PHE A C 1
ATOM 2091 O O . PHE A 1 263 ? -12.5 -18.141 1.26 1 97.62 263 PHE A O 1
ATOM 2098 N N . ARG A 1 264 ? -11.508 -17 2.906 1 95.12 264 ARG A N 1
ATOM 2099 C CA . ARG A 1 264 ? -12.664 -16.156 3.188 1 95.12 264 ARG A CA 1
ATOM 2100 C C . ARG A 1 264 ? -12.453 -14.742 2.662 1 95.12 264 ARG A C 1
ATOM 2102 O O . ARG A 1 264 ? -11.398 -14.141 2.891 1 95.12 264 ARG A O 1
ATOM 2109 N N . LEU A 1 265 ? -13.43 -14.336 1.923 1 95.38 265 LEU A N 1
ATOM 2110 C CA . LEU A 1 265 ? -13.391 -12.945 1.477 1 95.38 265 LEU A CA 1
ATOM 2111 C C . LEU A 1 265 ? -13.609 -11.992 2.646 1 95.38 265 LEU A C 1
ATOM 2113 O O . LEU A 1 265 ? -14.68 -11.977 3.248 1 95.38 265 LEU A O 1
ATOM 2117 N N . ILE A 1 266 ? -12.594 -11.188 2.986 1 92.19 266 ILE A N 1
ATOM 2118 C CA . ILE A 1 266 ? -12.711 -10.383 4.195 1 92.19 266 ILE A CA 1
ATOM 2119 C C . ILE A 1 266 ? -12.867 -8.914 3.818 1 92.19 266 ILE A C 1
ATOM 2121 O O . ILE A 1 266 ? -13.375 -8.109 4.609 1 92.19 266 ILE A O 1
ATOM 2125 N N . SER A 1 267 ? -12.422 -8.594 2.682 1 92.31 267 SER A N 1
ATOM 2126 C CA . SER A 1 267 ? -12.492 -7.203 2.24 1 92.31 267 SER A CA 1
ATOM 2127 C C . SER A 1 267 ? -12.312 -7.09 0.73 1 92.31 267 SER A C 1
ATOM 2129 O O . SER A 1 267 ? -12.188 -8.102 0.039 1 92.31 267 SER A O 1
ATOM 2131 N N . ARG A 1 268 ? -12.484 -5.867 0.234 1 92.06 268 ARG A N 1
ATOM 2132 C CA . ARG A 1 268 ? -12.266 -5.613 -1.186 1 92.06 268 ARG A CA 1
ATOM 2133 C C . ARG A 1 268 ? -11.938 -4.145 -1.438 1 92.06 268 ARG A C 1
ATOM 2135 O O . ARG A 1 268 ? -12.195 -3.293 -0.583 1 92.06 268 ARG A O 1
ATOM 2142 N N . THR A 1 269 ? -11.289 -3.844 -2.482 1 92.31 269 THR A N 1
ATOM 2143 C CA . THR A 1 269 ? -11.273 -2.555 -3.164 1 92.31 269 THR A CA 1
ATOM 2144 C C . THR A 1 269 ? -12.031 -2.635 -4.488 1 92.31 269 THR A C 1
ATOM 2146 O O . THR A 1 269 ? -12.633 -3.664 -4.805 1 92.31 269 THR A O 1
ATOM 2149 N N . ASP A 1 270 ? -12.078 -1.516 -5.223 1 90.81 270 ASP A N 1
ATOM 2150 C CA . ASP A 1 270 ? -12.719 -1.551 -6.531 1 90.81 270 ASP A CA 1
ATOM 2151 C C . ASP A 1 270 ? -11.977 -2.484 -7.484 1 90.81 270 ASP A C 1
ATOM 2153 O O . ASP A 1 270 ? -12.562 -2.986 -8.453 1 90.81 270 ASP A O 1
ATOM 2157 N N . GLN A 1 271 ? -10.734 -2.771 -7.113 1 93.75 271 GLN A N 1
ATOM 2158 C CA . GLN A 1 271 ? -9.93 -3.518 -8.07 1 93.75 271 GLN A CA 1
ATOM 2159 C C . GLN A 1 271 ? -9.547 -4.887 -7.523 1 93.75 271 GLN A C 1
ATOM 2161 O O . GLN A 1 271 ? -9.234 -5.805 -8.289 1 93.75 271 GLN A O 1
ATOM 2166 N N . ASP A 1 272 ? -9.562 -5 -6.152 1 95.56 272 ASP A N 1
ATOM 2167 C CA . ASP A 1 272 ? -8.984 -6.199 -5.551 1 95.56 272 ASP A CA 1
ATOM 2168 C C . ASP A 1 272 ? -9.969 -6.859 -4.586 1 95.56 272 ASP A C 1
ATOM 2170 O O . ASP A 1 272 ? -10.727 -6.172 -3.9 1 95.56 272 ASP A O 1
ATOM 2174 N N . LEU A 1 273 ? -9.883 -8.164 -4.586 1 96.44 273 LEU A N 1
ATOM 2175 C CA . LEU A 1 273 ? -10.484 -8.953 -3.514 1 96.44 273 LEU A CA 1
ATOM 2176 C C . LEU A 1 273 ? -9.43 -9.391 -2.502 1 96.44 273 LEU A C 1
ATOM 2178 O O . LEU A 1 273 ? -8.32 -9.781 -2.883 1 96.44 273 LEU A O 1
ATOM 2182 N N . ILE A 1 274 ? -9.75 -9.211 -1.246 1 96.38 274 ILE A N 1
ATOM 2183 C CA . ILE A 1 274 ? -8.828 -9.562 -0.177 1 96.38 274 ILE A CA 1
ATOM 2184 C C . ILE A 1 274 ? -9.391 -10.734 0.627 1 96.38 274 ILE A C 1
ATOM 2186 O O . ILE A 1 274 ? -10.453 -10.617 1.234 1 96.38 274 ILE A O 1
ATOM 2190 N N . TYR A 1 275 ? -8.602 -11.859 0.601 1 96.94 275 TYR A N 1
ATOM 2191 C CA . TYR A 1 275 ? -9.008 -13.094 1.253 1 96.94 275 TYR A CA 1
ATOM 2192 C C . TYR A 1 275 ? -8.094 -13.414 2.432 1 96.94 275 TYR A C 1
ATOM 2194 O O . TYR A 1 275 ? -6.906 -13.094 2.408 1 96.94 275 TYR A O 1
ATOM 2202 N N . ALA A 1 276 ? -8.656 -14.016 3.432 1 96.06 276 ALA A N 1
ATOM 2203 C CA . ALA A 1 276 ? -7.891 -14.641 4.504 1 96.06 276 ALA A CA 1
ATOM 2204 C C . ALA A 1 276 ? -8.141 -16.141 4.551 1 96.06 276 ALA A C 1
ATOM 2206 O O . ALA A 1 276 ? -9.273 -16.594 4.398 1 96.06 276 ALA A O 1
ATOM 2207 N N . HIS A 1 277 ? -7.023 -16.875 4.617 1 97.12 277 HIS A N 1
ATOM 2208 C CA . HIS A 1 277 ? -7.215 -18.312 4.824 1 97.12 277 HIS A CA 1
ATOM 2209 C C . HIS A 1 277 ? -7.973 -18.578 6.117 1 97.12 277 HIS A C 1
ATOM 2211 O O . HIS A 1 277 ? -7.824 -17.859 7.098 1 97.12 277 HIS A O 1
ATOM 2217 N N . GLU A 1 278 ? -8.664 -19.594 6.168 1 94.06 278 GLU A N 1
ATOM 2218 C CA . GLU A 1 278 ? -9.547 -19.891 7.293 1 94.06 278 GLU A CA 1
ATOM 2219 C C . GLU A 1 278 ? -8.75 -20.109 8.57 1 94.06 278 GLU A C 1
ATOM 2221 O O . GLU A 1 278 ? -9.234 -19.844 9.672 1 94.06 278 GLU A O 1
ATOM 2226 N N . THR A 1 279 ? -7.527 -20.547 8.383 1 93.81 279 THR A N 1
ATOM 2227 C CA . THR A 1 279 ? -6.73 -20.844 9.57 1 93.81 279 THR A CA 1
ATOM 2228 C C . THR A 1 279 ? -5.977 -19.609 10.039 1 93.81 279 THR A C 1
ATOM 2230 O O . THR A 1 279 ? -5.348 -19.625 11.102 1 93.81 279 THR A O 1
ATOM 2233 N N . TYR A 1 280 ? -5.969 -18.578 9.266 1 91.62 280 TYR A N 1
ATOM 2234 C CA . TYR A 1 280 ? -5.309 -17.328 9.656 1 91.62 280 TYR A CA 1
ATOM 2235 C C . TYR A 1 280 ? -6.156 -16.547 10.648 1 91.62 280 TYR A C 1
ATOM 2237 O O . TYR A 1 280 ? -7.336 -16.297 10.406 1 91.62 280 TYR A O 1
ATOM 2245 N N . VAL A 1 281 ? -5.531 -16.234 11.734 1 84.94 281 VAL A N 1
ATOM 2246 C CA . VAL A 1 281 ? -6.227 -15.445 12.742 1 84.94 281 VAL A CA 1
ATOM 2247 C C . VAL A 1 281 ? -6.121 -13.961 12.406 1 84.94 281 VAL A C 1
ATOM 2249 O O . VAL A 1 281 ? -5.035 -13.383 12.461 1 84.94 281 VAL A O 1
ATOM 2252 N N . LEU A 1 282 ? -7.281 -13.477 12.102 1 83.31 282 LEU A N 1
ATOM 2253 C CA . LEU A 1 282 ? -7.32 -12.062 11.734 1 83.31 282 LEU A CA 1
ATOM 2254 C C . LEU A 1 282 ? -7.039 -11.18 12.945 1 83.31 282 LEU A C 1
ATOM 2256 O O . LEU A 1 282 ? -7.465 -11.5 14.062 1 83.31 282 LEU A O 1
ATOM 2260 N N . PRO A 1 283 ? -6.336 -10.156 12.664 1 77.31 283 PRO A N 1
ATOM 2261 C CA . PRO A 1 283 ? -6.223 -9.18 13.75 1 77.31 283 PRO A CA 1
ATOM 2262 C C . PRO A 1 283 ? -7.578 -8.727 14.281 1 77.31 283 PRO A C 1
ATOM 2264 O O . PRO A 1 283 ? -8.539 -8.625 13.508 1 77.31 283 PRO A O 1
ATOM 2267 N N . ALA A 1 284 ? -7.699 -8.57 15.508 1 68.44 284 ALA A N 1
ATOM 2268 C CA . ALA A 1 284 ? -8.953 -8.242 16.188 1 68.44 284 ALA A CA 1
ATOM 2269 C C . ALA A 1 284 ? -9.617 -7.023 15.555 1 68.44 284 ALA A C 1
ATOM 2271 O O . ALA A 1 284 ? -10.844 -6.906 15.547 1 68.44 284 ALA A O 1
ATOM 2272 N N . GLY A 1 285 ? -8.906 -6.215 14.93 1 64.75 285 GLY A N 1
ATOM 2273 C CA . GLY A 1 285 ? -9.469 -5.004 14.352 1 64.75 285 GLY A CA 1
ATOM 2274 C C . GLY A 1 285 ? -10.125 -5.234 13 1 64.75 285 GLY A C 1
ATOM 2275 O O . GLY A 1 285 ? -10.859 -4.375 12.508 1 64.75 285 GLY A O 1
ATOM 2276 N N . ILE A 1 286 ? -9.953 -6.398 12.484 1 69.25 286 ILE A N 1
ATOM 2277 C CA . ILE A 1 286 ? -10.539 -6.684 11.172 1 69.25 286 ILE A CA 1
ATOM 2278 C C . ILE A 1 286 ? -11.938 -7.27 11.352 1 69.25 286 ILE A C 1
ATOM 2280 O O . ILE A 1 286 ? -12.102 -8.336 11.953 1 69.25 286 ILE A O 1
ATOM 2284 N N . LYS A 1 287 ? -12.93 -6.449 10.992 1 71.31 287 LYS A N 1
ATOM 2285 C CA . LYS A 1 287 ? -14.273 -6.973 10.797 1 71.31 287 LYS A CA 1
ATOM 2286 C C . LYS A 1 287 ? -14.562 -7.195 9.312 1 71.31 287 LYS A C 1
ATOM 2288 O O . LYS A 1 287 ? -14.562 -6.246 8.523 1 71.31 287 LYS A O 1
ATOM 2293 N N . PRO A 1 288 ? -14.703 -8.484 8.961 1 75.31 288 PRO A N 1
ATOM 2294 C CA . PRO A 1 288 ? -14.922 -8.75 7.535 1 75.31 288 PRO A CA 1
ATOM 2295 C C . PRO A 1 288 ? -16.109 -7.977 6.969 1 75.31 288 PRO A C 1
ATOM 2297 O O . PRO A 1 288 ? -17.125 -7.812 7.648 1 75.31 288 PRO A O 1
ATOM 2300 N N . MET A 1 289 ? -15.906 -7.406 5.863 1 77.06 289 MET A N 1
ATOM 2301 C CA . MET A 1 289 ? -16.969 -6.719 5.145 1 77.06 289 MET A CA 1
ATOM 2302 C C . MET A 1 289 ? -18.031 -7.707 4.66 1 77.06 289 MET A C 1
ATOM 2304 O O . MET A 1 289 ? -17.719 -8.867 4.375 1 77.06 289 MET A O 1
ATOM 2308 N N . VAL A 1 290 ? -19.219 -7.258 4.711 1 73.56 290 VAL A N 1
ATOM 2309 C CA . VAL A 1 290 ? -20.25 -8.016 4 1 73.56 290 VAL A CA 1
ATOM 2310 C C . VAL A 1 290 ? -20.234 -7.648 2.518 1 73.56 290 VAL A C 1
ATOM 2312 O O . VAL A 1 290 ? -20.609 -6.535 2.139 1 73.56 290 VAL A O 1
ATOM 2315 N N . ILE A 1 291 ? -19.75 -8.539 1.758 1 86 291 ILE A N 1
ATOM 2316 C CA . ILE A 1 291 ? -19.594 -8.273 0.332 1 86 291 ILE A CA 1
ATOM 2317 C C . ILE A 1 291 ? -20.5 -9.203 -0.47 1 86 291 ILE A C 1
ATOM 2319 O O . ILE A 1 291 ? -20.438 -10.422 -0.32 1 86 291 ILE A O 1
ATOM 2323 N N . THR A 1 292 ? -21.375 -8.578 -1.267 1 86.44 292 THR A N 1
ATOM 2324 C CA . THR A 1 292 ? -22.234 -9.391 -2.113 1 86.44 292 THR A CA 1
ATOM 2325 C C . THR A 1 292 ? -21.641 -9.531 -3.512 1 86.44 292 THR A C 1
ATOM 2327 O O . THR A 1 292 ? -20.812 -8.727 -3.926 1 86.44 292 THR A O 1
ATOM 2330 N N . GLU A 1 293 ? -22.047 -10.578 -4.152 1 89.12 293 GLU A N 1
ATOM 2331 C CA . GLU A 1 293 ? -21.625 -10.781 -5.535 1 89.12 293 GLU A CA 1
ATOM 2332 C C . GLU A 1 293 ? -22.031 -9.602 -6.414 1 89.12 293 GLU A C 1
ATOM 2334 O O . GLU A 1 293 ? -21.281 -9.203 -7.309 1 89.12 293 GLU A O 1
ATOM 2339 N N . GLU A 1 294 ? -23.203 -9.086 -6.141 1 89 294 GLU A N 1
ATOM 2340 C CA . GLU A 1 294 ? -23.688 -7.945 -6.91 1 89 294 GLU A CA 1
ATOM 2341 C C . GLU A 1 294 ? -22.75 -6.75 -6.797 1 89 294 GLU A C 1
ATOM 2343 O O . GLU A 1 294 ? -22.469 -6.082 -7.793 1 89 294 GLU A O 1
ATOM 2348 N N . GLU A 1 295 ? -22.344 -6.504 -5.605 1 87.81 295 GLU A N 1
ATOM 2349 C CA . GLU A 1 295 ? -21.422 -5.391 -5.379 1 87.81 295 GLU A CA 1
ATOM 2350 C C . GLU A 1 295 ? -20.094 -5.609 -6.113 1 87.81 295 GLU A C 1
ATOM 2352 O O . GLU A 1 295 ? -19.531 -4.668 -6.672 1 87.81 295 GLU A O 1
ATOM 2357 N N . ILE A 1 296 ? -19.625 -6.824 -6.07 1 92 296 ILE A N 1
ATOM 2358 C CA . ILE A 1 296 ? -18.391 -7.184 -6.758 1 92 296 ILE A CA 1
ATOM 2359 C C . ILE A 1 296 ? -18.547 -6.961 -8.258 1 92 296 ILE A C 1
ATOM 2361 O O . ILE A 1 296 ? -17.688 -6.355 -8.898 1 92 296 ILE A O 1
ATOM 2365 N N . MET A 1 297 ? -19.672 -7.305 -8.805 1 91.81 297 MET A N 1
ATOM 2366 C CA . MET A 1 297 ? -19.906 -7.266 -10.25 1 91.81 297 MET A CA 1
ATOM 2367 C C . MET A 1 297 ? -20 -5.824 -10.742 1 91.81 297 MET A C 1
ATOM 2369 O O . MET A 1 297 ? -19.656 -5.539 -11.891 1 91.81 297 MET A O 1
ATOM 2373 N N . LYS A 1 298 ? -20.375 -4.875 -9.891 1 89.44 298 LYS A N 1
ATOM 2374 C CA . LYS A 1 298 ? -20.469 -3.463 -10.258 1 89.44 298 LYS A CA 1
ATOM 2375 C C . LYS A 1 298 ? -19.078 -2.9 -10.594 1 89.44 298 LYS A C 1
ATOM 2377 O O . LYS A 1 298 ? -18.969 -1.911 -11.32 1 89.44 298 LYS A O 1
ATOM 2382 N N . SER A 1 299 ? -18.094 -3.59 -10.047 1 89.19 299 SER A N 1
ATOM 2383 C CA . SER A 1 299 ? -16.734 -3.092 -10.242 1 89.19 299 SER A CA 1
ATOM 2384 C C . SER A 1 299 ? -16.078 -3.754 -11.445 1 89.19 299 SER A C 1
ATOM 2386 O O . SER A 1 299 ? -14.961 -3.383 -11.828 1 89.19 299 SER A O 1
ATOM 2388 N N . VAL A 1 300 ? -16.719 -4.723 -12.039 1 90.06 300 VAL A N 1
ATOM 2389 C CA . VAL A 1 300 ? -16.125 -5.48 -13.133 1 90.06 300 VAL A CA 1
ATOM 2390 C C . VAL A 1 300 ? -16.156 -4.645 -14.414 1 90.06 300 VAL A C 1
ATOM 2392 O O . VAL A 1 300 ? -17.219 -4.156 -14.82 1 90.06 300 VAL A O 1
ATOM 2395 N N . LYS A 1 301 ? -15.031 -4.348 -15.016 1 82.81 301 LYS A N 1
ATOM 2396 C CA . LYS A 1 301 ? -14.922 -3.574 -16.25 1 82.81 301 LYS A CA 1
ATOM 2397 C C . LYS A 1 301 ? -14.578 -4.473 -17.438 1 82.81 301 LYS A C 1
ATOM 2399 O O . LYS A 1 301 ? -14.883 -4.141 -18.578 1 82.81 301 LYS A O 1
ATOM 2404 N N . GLY A 1 302 ? -14.203 -5.641 -17.156 1 71.25 302 GLY A N 1
ATOM 2405 C CA . GLY A 1 302 ? -13.789 -6.551 -18.203 1 71.25 302 GLY A CA 1
ATOM 2406 C C . GLY A 1 302 ? -12.57 -6.062 -18.969 1 71.25 302 GLY A C 1
ATOM 2407 O O . GLY A 1 302 ? -12.133 -4.926 -18.781 1 71.25 302 GLY A O 1
ATOM 2408 N N . VAL A 1 303 ? -11.719 -6.922 -19.516 1 57.12 303 VAL A N 1
ATOM 2409 C CA . VAL A 1 303 ? -10.594 -6.512 -20.359 1 57.12 303 VAL A CA 1
ATOM 2410 C C . VAL A 1 303 ? -11.102 -5.68 -21.531 1 57.12 303 VAL A C 1
ATOM 2412 O O . VAL A 1 303 ? -12.086 -6.043 -22.188 1 57.12 303 VAL A O 1
ATOM 2415 N N . PRO A 1 304 ? -10.852 -4.234 -21.484 1 42 304 PRO A N 1
ATOM 2416 C CA . PRO A 1 304 ? -11.266 -3.68 -22.766 1 42 304 PRO A CA 1
ATOM 2417 C C . PRO A 1 304 ? -10.844 -4.559 -23.953 1 42 304 PRO A C 1
ATOM 2419 O O . PRO A 1 304 ? -9.688 -4.965 -24.031 1 42 304 PRO A O 1
ATOM 2422 N N . PHE A 1 305 ? -11.602 -5.473 -24.359 1 31.81 305 PHE A N 1
ATOM 2423 C CA . PHE A 1 305 ? -11.227 -6.098 -25.625 1 31.81 305 PHE A CA 1
ATOM 2424 C C . PHE A 1 305 ? -10.961 -5.039 -26.688 1 31.81 305 PHE A C 1
ATOM 2426 O O . PHE A 1 305 ? -11.57 -3.969 -26.672 1 31.81 305 PHE A O 1
ATOM 2433 N N . MET B 1 1 ? -21.5 15.648 -50.969 1 18.06 1 MET B N 1
ATOM 2434 C CA . MET B 1 1 ? -22.609 15.992 -50.062 1 18.06 1 MET B CA 1
ATOM 2435 C C . MET B 1 1 ? -22.172 15.898 -48.594 1 18.06 1 MET B C 1
ATOM 2437 O O . MET B 1 1 ? -21.469 14.969 -48.219 1 18.06 1 MET B O 1
ATOM 2441 N N . HIS B 1 2 ? -22.344 17.109 -47.781 1 19.58 2 HIS B N 1
ATOM 2442 C CA . HIS B 1 2 ? -22.047 17.766 -46.5 1 19.58 2 HIS B CA 1
ATOM 2443 C C . HIS B 1 2 ? -22.922 17.203 -45.406 1 19.58 2 HIS B C 1
ATOM 2445 O O . HIS B 1 2 ? -24 17.719 -45.125 1 19.58 2 HIS B O 1
ATOM 2451 N N . THR B 1 3 ? -22.969 15.828 -45.25 1 19.58 3 THR B N 1
ATOM 2452 C CA . THR B 1 3 ? -23.969 15.273 -44.344 1 19.58 3 THR B CA 1
ATOM 2453 C C . THR B 1 3 ? -23.781 15.82 -42.938 1 19.58 3 THR B C 1
ATOM 2455 O O . THR B 1 3 ? -22.641 16.016 -42.469 1 19.58 3 THR B O 1
ATOM 2458 N N . ARG B 1 4 ? -24.891 16.297 -42.219 1 18.77 4 ARG B N 1
ATOM 2459 C CA . ARG B 1 4 ? -25.375 17.172 -41.156 1 18.77 4 ARG B CA 1
ATOM 2460 C C . ARG B 1 4 ? -25.016 16.625 -39.781 1 18.77 4 ARG B C 1
ATOM 2462 O O . ARG B 1 4 ? -25.031 15.406 -39.594 1 18.77 4 ARG B O 1
ATOM 2469 N N . PRO B 1 5 ? -24.672 17.453 -38.656 1 19.7 5 PRO B N 1
ATOM 2470 C CA . PRO B 1 5 ? -24.094 17.625 -37.312 1 19.7 5 PRO B CA 1
ATOM 2471 C C . PRO B 1 5 ? -25.078 17.281 -36.219 1 19.7 5 PRO B C 1
ATOM 2473 O O . PRO B 1 5 ? -24.781 17.5 -35.031 1 19.7 5 PRO B O 1
ATOM 2476 N N . ARG B 1 6 ? -26.062 16.344 -36.344 1 17.69 6 ARG B N 1
ATOM 2477 C CA . ARG B 1 6 ? -27.172 16.578 -35.438 1 17.69 6 ARG B CA 1
ATOM 2478 C C . ARG B 1 6 ? -26.75 16.297 -34 1 17.69 6 ARG B C 1
ATOM 2480 O O . ARG B 1 6 ? -26.234 15.227 -33.688 1 17.69 6 ARG B O 1
ATOM 2487 N N . VAL B 1 7 ? -26.562 17.328 -33.031 1 17.55 7 VAL B N 1
ATOM 2488 C CA . VAL B 1 7 ? -26.188 17.594 -31.656 1 17.55 7 VAL B CA 1
ATOM 2489 C C . VAL B 1 7 ? -27.297 17.141 -30.719 1 17.55 7 VAL B C 1
ATOM 2491 O O . VAL B 1 7 ? -28.344 17.781 -30.609 1 17.55 7 VAL B O 1
ATOM 2494 N N . ARG B 1 8 ? -27.844 15.898 -30.812 1 17.19 8 ARG B N 1
ATOM 2495 C CA . ARG B 1 8 ? -29.078 15.695 -30.047 1 17.19 8 ARG B CA 1
ATOM 2496 C C . ARG B 1 8 ? -28.844 15.953 -28.562 1 17.19 8 ARG B C 1
ATOM 2498 O O . ARG B 1 8 ? -27.797 15.609 -28.031 1 17.19 8 ARG B O 1
ATOM 2505 N N . ARG B 1 9 ? -29.734 16.797 -27.859 1 17.47 9 ARG B N 1
ATOM 2506 C CA . ARG B 1 9 ? -29.953 17.5 -26.594 1 17.47 9 ARG B CA 1
ATOM 2507 C C . ARG B 1 9 ? -30.234 16.5 -25.469 1 17.47 9 ARG B C 1
ATOM 2509 O O . ARG B 1 9 ? -31.156 15.695 -25.562 1 17.47 9 ARG B O 1
ATOM 2516 N N . VAL B 1 10 ? -29.203 15.953 -24.766 1 17.16 10 VAL B N 1
ATOM 2517 C CA . VAL B 1 10 ? -29.25 15 -23.656 1 17.16 10 VAL B CA 1
ATOM 2518 C C . VAL B 1 10 ? -30.109 15.547 -22.531 1 17.16 10 VAL B C 1
ATOM 2520 O O . VAL B 1 10 ? -29.812 16.609 -21.984 1 17.16 10 VAL B O 1
ATOM 2523 N N . ARG B 1 11 ? -31.484 15.344 -22.609 1 16.81 11 ARG B N 1
ATOM 2524 C CA . ARG B 1 11 ? -32.5 15.742 -21.641 1 16.81 11 ARG B CA 1
ATOM 2525 C C . ARG B 1 11 ? -32.062 15.391 -20.219 1 16.81 11 ARG B C 1
ATOM 2527 O O . ARG B 1 11 ? -31.5 14.328 -19.984 1 16.81 11 ARG B O 1
ATOM 2534 N N . THR B 1 12 ? -32.125 16.344 -19.203 1 17.11 12 THR B N 1
ATOM 2535 C CA . THR B 1 12 ? -31.875 16.719 -17.812 1 17.11 12 THR B CA 1
ATOM 2536 C C . THR B 1 12 ? -32.781 15.953 -16.875 1 17.11 12 THR B C 1
ATOM 2538 O O . THR B 1 12 ? -34 16.219 -16.812 1 17.11 12 THR B O 1
ATOM 2541 N N . VAL B 1 13 ? -32.938 14.586 -17 1 17.66 13 VAL B N 1
ATOM 2542 C CA . VAL B 1 13 ? -33.969 13.961 -16.203 1 17.66 13 VAL B CA 1
ATOM 2543 C C . VAL B 1 13 ? -33.812 14.375 -14.734 1 17.66 13 VAL B C 1
ATOM 2545 O O . VAL B 1 13 ? -32.719 14.391 -14.195 1 17.66 13 VAL B O 1
ATOM 2548 N N . ALA B 1 14 ? -34.906 15.023 -14.125 1 17.72 14 ALA B N 1
ATOM 2549 C CA . ALA B 1 14 ? -35.375 15.656 -12.898 1 17.72 14 ALA B CA 1
ATOM 2550 C C . ALA B 1 14 ? -35.219 14.734 -11.695 1 17.72 14 ALA B C 1
ATOM 2552 O O . ALA B 1 14 ? -35.125 13.516 -11.852 1 17.72 14 ALA B O 1
ATOM 2553 N N . GLY B 1 15 ? -35 15.328 -10.438 1 17.56 15 GLY B N 1
ATOM 2554 C CA . GLY B 1 15 ? -34.594 15.281 -9.039 1 17.56 15 GLY B CA 1
ATOM 2555 C C . GLY B 1 15 ? -35.562 14.469 -8.172 1 17.56 15 GLY B C 1
ATOM 2556 O O . GLY B 1 15 ? -36.688 14.859 -7.965 1 17.56 15 GLY B O 1
ATOM 2557 N N . SER B 1 16 ? -35.75 13.094 -8.469 1 17.14 16 SER B N 1
ATOM 2558 C CA . SER B 1 16 ? -36.719 12.297 -7.727 1 17.14 16 SER B CA 1
ATOM 2559 C C . SER B 1 16 ? -36.594 12.516 -6.227 1 17.14 16 SER B C 1
ATOM 2561 O O . SER B 1 16 ? -35.5 12.773 -5.723 1 17.14 16 SER B O 1
ATOM 2563 N N . GLU B 1 17 ? -37.688 12.734 -5.508 1 17.58 17 GLU B N 1
ATOM 2564 C CA . GLU B 1 17 ? -38.281 13.078 -4.211 1 17.58 17 GLU B CA 1
ATOM 2565 C C . GLU B 1 17 ? -37.906 12.031 -3.154 1 17.58 17 GLU B C 1
ATOM 2567 O O . GLU B 1 17 ? -38.25 10.852 -3.299 1 17.58 17 GLU B O 1
ATOM 2572 N N . TRP B 1 18 ? -36.688 12.047 -2.598 1 17.16 18 TRP B N 1
ATOM 2573 C CA . TRP B 1 18 ? -36.219 11.258 -1.465 1 17.16 18 TRP B CA 1
ATOM 2574 C C . TRP B 1 18 ? -37.188 11.359 -0.293 1 17.16 18 TRP B C 1
ATOM 2576 O O . TRP B 1 18 ? -37.375 12.445 0.267 1 17.16 18 TRP B O 1
ATOM 2586 N N . THR B 1 19 ? -38.438 10.773 -0.455 1 17.05 19 THR B N 1
ATOM 2587 C CA . THR B 1 19 ? -39.406 10.742 0.621 1 17.05 19 THR B CA 1
ATOM 2588 C C . THR B 1 19 ? -38.781 10.281 1.928 1 17.05 19 THR B C 1
ATOM 2590 O O . THR B 1 19 ? -37.875 9.445 1.92 1 17.05 19 THR B O 1
ATOM 2593 N N . ASN B 1 20 ? -38.906 11.109 3.02 1 16.72 20 ASN B N 1
ATOM 2594 C CA . ASN B 1 20 ? -38.625 11.352 4.426 1 16.72 20 ASN B CA 1
ATOM 2595 C C . ASN B 1 20 ? -39.125 10.195 5.305 1 16.72 20 ASN B C 1
ATOM 2597 O O . ASN B 1 20 ? -40.312 9.977 5.434 1 16.72 20 ASN B O 1
ATOM 2601 N N . ALA B 1 21 ? -38.5 8.984 5.09 1 17.31 21 ALA B N 1
ATOM 2602 C CA . ALA B 1 21 ? -38.906 7.84 5.895 1 17.31 21 ALA B CA 1
ATOM 2603 C C . ALA B 1 21 ? -39.062 8.234 7.359 1 17.31 21 ALA B C 1
ATOM 2605 O O . ALA B 1 21 ? -38.219 8.922 7.922 1 17.31 21 ALA B O 1
ATOM 2606 N N . HIS B 1 22 ? -40.344 8.312 7.914 1 17.47 22 HIS B N 1
ATOM 2607 C CA . HIS B 1 22 ? -41 8.641 9.164 1 17.47 22 HIS B CA 1
ATOM 2608 C C . HIS B 1 22 ? -40.406 7.883 10.336 1 17.47 22 HIS B C 1
ATOM 2610 O O . HIS B 1 22 ? -40.188 6.668 10.266 1 17.47 22 HIS B O 1
ATOM 2616 N N . GLY B 1 23 ? -39.375 8.492 11.008 1 17.52 23 GLY B N 1
ATOM 2617 C CA . GLY B 1 23 ? -38.719 8.156 12.266 1 17.52 23 GLY B CA 1
ATOM 2618 C C . GLY B 1 23 ? -39.719 7.715 13.344 1 17.52 23 GLY B C 1
ATOM 2619 O O . GLY B 1 23 ? -40.656 8.438 13.664 1 17.52 23 GLY B O 1
ATOM 2620 N N . ALA B 1 24 ? -40.094 6.43 13.305 1 17.2 24 ALA B N 1
ATOM 2621 C CA . ALA B 1 24 ? -40.969 5.82 14.281 1 17.2 24 ALA B CA 1
ATOM 2622 C C . ALA B 1 24 ? -40.562 6.191 15.703 1 17.2 24 ALA B C 1
ATOM 2624 O O . ALA B 1 24 ? -39.406 6.082 16.062 1 17.2 24 ALA B O 1
ATOM 2625 N N . ALA B 1 25 ? -41.281 7.121 16.297 1 18.12 25 ALA B N 1
ATOM 2626 C CA . ALA B 1 25 ? -41.312 7.734 17.625 1 18.12 25 ALA B CA 1
ATOM 2627 C C . ALA B 1 25 ? -41.375 6.672 18.719 1 18.12 25 ALA B C 1
ATOM 2629 O O . ALA B 1 25 ? -42.281 5.859 18.766 1 18.12 25 ALA B O 1
ATOM 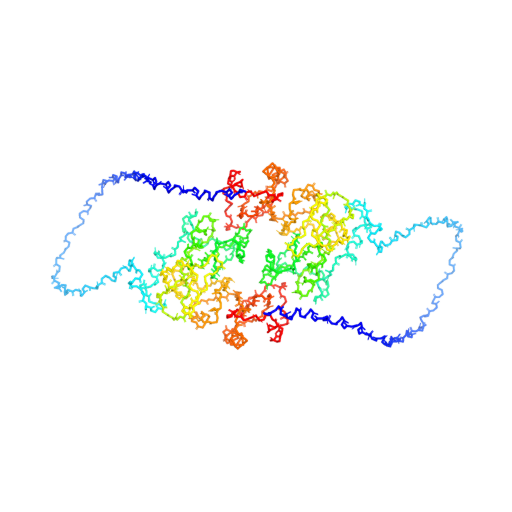2630 N N . LEU B 1 26 ? -40.25 6.031 18.938 1 17.45 26 LEU B N 1
ATOM 2631 C CA . LEU B 1 26 ? -40.219 5.062 20.031 1 17.45 26 LEU B CA 1
ATOM 2632 C C . LEU B 1 26 ? -40.812 5.652 21.297 1 17.45 26 LEU B C 1
ATOM 2634 O O . LEU B 1 26 ? -40.594 6.812 21.625 1 17.45 26 LEU B O 1
ATOM 2638 N N . ARG B 1 27 ? -41.938 5.078 21.734 1 17.58 27 ARG B N 1
ATOM 2639 C CA . ARG B 1 27 ? -42.906 5.395 22.797 1 17.58 27 ARG B CA 1
ATOM 2640 C C . ARG B 1 27 ? -42.219 5.453 24.156 1 17.58 27 ARG B C 1
ATOM 2642 O O . ARG B 1 27 ? -41.562 4.496 24.562 1 17.58 27 ARG B O 1
ATOM 2649 N N . PRO B 1 28 ? -41.812 6.637 24.703 1 19.05 28 PRO B N 1
ATOM 2650 C CA . PRO B 1 28 ? -41.094 6.938 25.922 1 19.05 28 PRO B CA 1
ATOM 2651 C C . PRO B 1 28 ? -41.812 6.473 27.188 1 19.05 28 PRO B C 1
ATOM 2653 O O . PRO B 1 28 ? -41.344 6.73 28.297 1 19.05 28 PRO B O 1
ATOM 2656 N N . GLY B 1 29 ? -42.688 5.426 27.156 1 17.39 29 GLY B N 1
ATOM 2657 C CA . GLY B 1 29 ? -43.719 5.625 28.172 1 17.39 29 GLY B CA 1
ATOM 2658 C C . GLY B 1 29 ? -43.188 5.621 29.578 1 17.39 29 GLY B C 1
ATOM 2659 O O . GLY B 1 29 ? -43.812 6.168 30.5 1 17.39 29 GLY B O 1
ATOM 2660 N N . LEU B 1 30 ? -42.094 4.777 29.938 1 18.86 30 LEU B N 1
ATOM 2661 C CA . LEU B 1 30 ? -42.406 4.117 31.203 1 18.86 30 LEU B CA 1
ATOM 2662 C C . LEU B 1 30 ? -42.219 5.066 32.375 1 18.86 30 LEU B C 1
ATOM 2664 O O . LEU B 1 30 ? -41.094 5.512 32.625 1 18.86 30 LEU B O 1
ATOM 2668 N N . THR B 1 31 ? -43.156 5.84 32.781 1 18.09 31 THR B N 1
ATOM 2669 C CA . THR B 1 31 ? -43.312 6.977 33.688 1 18.09 31 THR B CA 1
ATOM 2670 C C . THR B 1 31 ? -42.969 6.57 35.094 1 18.09 31 THR B C 1
ATOM 2672 O O . THR B 1 31 ? -42.469 7.387 35.906 1 18.09 31 THR B O 1
ATOM 2675 N N . GLY B 1 32 ? -43.344 5.293 35.531 1 17.27 32 GLY B N 1
ATOM 2676 C CA . GLY B 1 32 ? -44.219 5.434 36.688 1 17.27 32 GLY B CA 1
ATOM 2677 C C . GLY B 1 32 ? -43.5 5.883 37.938 1 17.27 32 GLY B C 1
ATOM 2678 O O . GLY B 1 32 ? -43.906 6.867 38.562 1 17.27 32 GLY B O 1
ATOM 2679 N N . LEU B 1 33 ? -43.125 4.883 38.844 1 18.77 33 LEU B N 1
ATOM 2680 C CA . LEU B 1 33 ? -43.625 4.738 40.188 1 18.77 33 LEU B CA 1
ATOM 2681 C C . LEU B 1 33 ? -42.688 5.395 41.188 1 18.77 33 LEU B C 1
ATOM 2683 O O . LEU B 1 33 ? -42.719 5.082 42.375 1 18.77 33 LEU B O 1
ATOM 2687 N N . GLY B 1 34 ? -41.844 6.324 40.781 1 19.12 34 GLY B N 1
ATOM 2688 C CA . GLY B 1 34 ? -40.812 6.641 41.75 1 19.12 34 GLY B CA 1
ATOM 2689 C C . GLY B 1 34 ? -41.375 7.219 43.031 1 19.12 34 GLY B C 1
ATOM 2690 O O . GLY B 1 34 ? -42.188 8.156 43 1 19.12 34 GLY B O 1
ATOM 2691 N N . GLY B 1 35 ? -41.625 6.34 44.031 1 20.12 35 GLY B N 1
ATOM 2692 C CA . GLY B 1 35 ? -42.188 6.637 45.344 1 20.12 35 GLY B CA 1
ATOM 2693 C C . GLY B 1 35 ? -41.438 7.766 46.062 1 20.12 35 GLY B C 1
ATOM 2694 O O . GLY B 1 35 ? -40.281 8.062 45.719 1 20.12 35 GLY B O 1
ATOM 2695 N N . ASP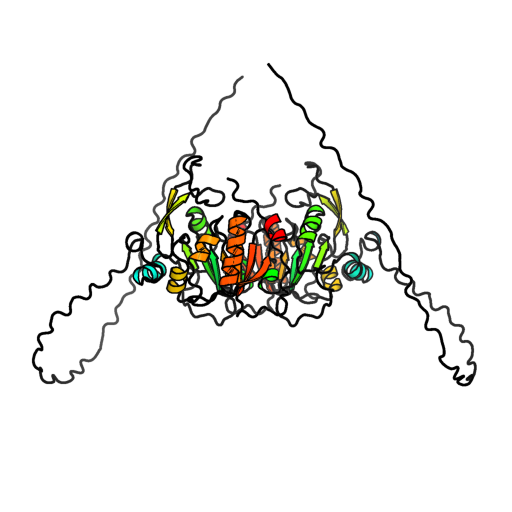 B 1 36 ? -42.188 8.648 46.594 1 19.98 36 ASP B N 1
ATOM 2696 C CA . ASP B 1 36 ? -42.156 10.008 47.156 1 19.98 36 ASP B CA 1
ATOM 2697 C C . ASP B 1 36 ? -41.312 10.078 48.406 1 19.98 36 ASP B C 1
ATOM 2699 O O . ASP B 1 36 ? -41.688 10.766 49.375 1 19.98 36 ASP B O 1
ATOM 2703 N N . LEU B 1 37 ? -40.188 9.242 48.594 1 20.81 37 LEU B N 1
ATOM 2704 C CA . LEU B 1 37 ? -39.812 9.312 50 1 20.81 37 LEU B CA 1
ATOM 2705 C C . LEU B 1 37 ? -39.5 10.758 50.406 1 20.81 37 LEU B C 1
ATOM 2707 O O . LEU B 1 37 ? -38.688 11.422 49.781 1 20.81 37 LEU B O 1
ATOM 2711 N N . ARG B 1 38 ? -40.438 11.383 50.969 1 21.62 38 ARG B N 1
ATOM 2712 C CA . ARG B 1 38 ? -40.594 12.766 51.406 1 21.62 38 ARG B CA 1
ATOM 2713 C C . ARG B 1 38 ? -39.562 13.141 52.438 1 21.62 38 ARG B C 1
ATOM 2715 O O . ARG B 1 38 ? -39.625 12.688 53.594 1 21.62 38 ARG B O 1
ATOM 2722 N N . LEU B 1 39 ? -38.25 12.867 52.125 1 21.36 39 LEU B N 1
ATOM 2723 C CA . LEU B 1 39 ? -37.469 13.172 53.312 1 21.36 39 LEU B CA 1
ATOM 2724 C C . LEU B 1 39 ? -37.719 14.602 53.781 1 21.36 39 LEU B C 1
ATOM 2726 O O . LEU B 1 39 ? -38.062 15.469 52.969 1 21.36 39 LEU B O 1
ATOM 2730 N N . PRO B 1 40 ? -37.656 14.797 55.125 1 21.78 40 PRO B N 1
ATOM 2731 C CA . PRO B 1 40 ? -38.125 15.953 55.875 1 21.78 40 PRO B CA 1
ATOM 2732 C C . PRO B 1 40 ? -37.375 17.234 55.531 1 21.78 40 PRO B C 1
ATOM 2734 O O . PRO B 1 40 ? -36.25 17.188 55.031 1 21.78 40 PRO B O 1
ATOM 2737 N N . ARG B 1 41 ? -38.062 18.422 55.594 1 24.08 41 ARG B N 1
ATOM 2738 C CA . ARG B 1 41 ? -37.969 19.812 55.125 1 24.08 41 ARG B CA 1
ATOM 2739 C C . ARG B 1 41 ? -36.906 20.578 55.875 1 24.08 41 ARG B C 1
ATOM 2741 O O . ARG B 1 41 ? -37.031 20.844 57.062 1 24.08 41 ARG B O 1
ATOM 2748 N N . GLY B 1 42 ? -35.656 19.969 56 1 23.08 42 GLY B N 1
ATOM 2749 C CA . GLY B 1 42 ? -34.812 20.734 56.938 1 23.08 42 GLY B CA 1
ATOM 2750 C C . GLY B 1 42 ? -34.812 22.234 56.625 1 23.08 42 GLY B C 1
ATOM 2751 O O . GLY B 1 42 ? -35.219 22.656 55.562 1 23.08 42 GLY B O 1
ATOM 2752 N N . HIS B 1 43 ? -34.312 23.062 57.656 1 24.75 43 HIS B N 1
ATOM 2753 C CA . HIS B 1 43 ? -34.438 24.484 57.969 1 24.75 43 HIS B CA 1
ATOM 2754 C C . HIS B 1 43 ? -33.812 25.359 56.906 1 24.75 43 HIS B C 1
ATOM 2756 O O . HIS B 1 43 ? -32.844 24.938 56.25 1 24.75 43 HIS B O 1
ATOM 2762 N N . ARG B 1 44 ? -34.594 26.344 56.469 1 27.7 44 ARG B N 1
ATOM 2763 C CA . ARG B 1 44 ? -34.469 27.281 55.344 1 27.7 44 ARG B CA 1
ATOM 2764 C C . ARG B 1 44 ? -33.312 28.25 55.562 1 27.7 44 ARG B C 1
ATOM 2766 O O . ARG B 1 44 ? -33.312 29.016 56.531 1 27.7 44 ARG B O 1
ATOM 2773 N N . GLY B 1 45 ? -32.062 27.766 55.781 1 27.73 45 GLY B N 1
ATOM 2774 C CA . GLY B 1 45 ? -31.031 28.781 56.062 1 27.73 45 GLY B CA 1
ATOM 2775 C C . GLY B 1 45 ? -31.156 30 55.156 1 27.73 45 GLY B C 1
ATOM 2776 O O . GLY B 1 45 ? -31.875 29.969 54.156 1 27.73 45 GLY B O 1
ATOM 2777 N N . PRO B 1 46 ? -30.672 31.156 55.719 1 29.77 46 PRO B N 1
ATOM 2778 C CA . PRO B 1 46 ? -30.922 32.438 55.094 1 29.77 46 PRO B CA 1
ATOM 2779 C C . PRO B 1 46 ? -30.547 32.469 53.625 1 29.77 46 PRO B C 1
ATOM 2781 O O . PRO B 1 46 ? -29.734 31.672 53.156 1 29.77 46 PRO B O 1
ATOM 2784 N N . ARG B 1 47 ? -31.453 33 52.781 1 28.41 47 ARG B N 1
ATOM 2785 C CA . ARG B 1 47 ? -31.359 33.125 51.344 1 28.41 47 ARG B CA 1
ATOM 2786 C C . ARG B 1 47 ? -30.094 33.906 50.938 1 28.41 47 ARG B C 1
ATOM 2788 O O . ARG B 1 47 ? -29.938 35.062 51.281 1 28.41 47 ARG B O 1
ATOM 2795 N N . LEU B 1 48 ? -28.922 33.312 51.156 1 30.44 48 LEU B N 1
ATOM 2796 C CA . LEU B 1 48 ? -27.828 34.062 50.562 1 30.44 48 LEU B CA 1
ATOM 2797 C C . LEU B 1 48 ? -28.188 34.562 49.188 1 30.44 48 LEU B C 1
ATOM 2799 O O . LEU B 1 48 ? -28.797 33.844 48.406 1 30.44 48 LEU B O 1
ATOM 2803 N N . THR B 1 49 ? -28.438 35.812 49.094 1 28.11 49 THR B N 1
ATOM 2804 C CA . THR B 1 49 ? -28.641 36.438 47.812 1 28.11 49 THR B CA 1
ATOM 2805 C C . THR B 1 49 ? -27.656 35.875 46.781 1 28.11 49 THR B C 1
ATOM 2807 O O . THR B 1 49 ? -26.438 35.906 47 1 28.11 49 THR B O 1
ATOM 2810 N N . ARG B 1 50 ? -28 34.781 46.094 1 29.89 50 ARG B N 1
ATOM 2811 C CA . ARG B 1 50 ? -27.188 34.219 45 1 29.89 50 ARG B CA 1
ATOM 2812 C C . ARG B 1 50 ? -26.719 35.312 44.062 1 29.89 50 ARG B C 1
ATOM 2814 O O . ARG B 1 50 ? -27.547 36 43.438 1 29.89 50 ARG B O 1
ATOM 2821 N N . GLY B 1 51 ? -25.766 36.125 44.5 1 33.38 51 GLY B N 1
ATOM 2822 C CA . GLY B 1 51 ? -25.219 36.969 43.469 1 33.38 51 GLY B CA 1
ATOM 2823 C C . GLY B 1 51 ? -25.25 36.312 42.094 1 33.38 51 GLY B C 1
ATOM 2824 O O . GLY B 1 51 ? -25.172 35.094 41.969 1 33.38 51 GLY B O 1
ATOM 2825 N N . ARG B 1 52 ? -25.938 36.969 41.188 1 34.03 52 ARG B N 1
ATOM 2826 C CA . ARG B 1 52 ? -26.047 36.5 39.812 1 34.03 52 ARG B CA 1
ATOM 2827 C C . ARG B 1 52 ? -24.719 35.938 39.312 1 34.03 52 ARG B C 1
ATOM 2829 O O . ARG B 1 52 ? -23.703 36.625 39.344 1 34.03 52 ARG B O 1
ATOM 2836 N N . ARG B 1 53 ? -24.5 34.688 39.562 1 35.88 53 ARG B N 1
ATOM 2837 C CA . ARG B 1 53 ? -23.375 34.094 38.875 1 35.88 53 ARG B CA 1
ATOM 2838 C C . ARG B 1 53 ? -23.25 34.656 37.438 1 35.88 53 ARG B C 1
ATOM 2840 O O . ARG B 1 53 ? -24.234 34.75 36.719 1 35.88 53 ARG B O 1
ATOM 2847 N N . PRO B 1 54 ? -22.344 35.531 37.281 1 34.78 54 PRO B N 1
ATOM 2848 C CA . PRO B 1 54 ? -22.234 35.906 35.875 1 34.78 54 PRO B CA 1
ATOM 2849 C C . PRO B 1 54 ? -22.562 34.75 34.906 1 34.78 54 PRO B C 1
ATOM 2851 O O . PRO B 1 54 ? -22.328 33.594 35.25 1 34.78 54 PRO B O 1
ATOM 2854 N N . HIS B 1 55 ? -23.719 34.781 34.25 1 31.72 55 HIS B N 1
ATOM 2855 C CA . HIS B 1 55 ? -24.031 33.812 33.219 1 31.72 55 HIS B CA 1
ATOM 2856 C C . HIS B 1 55 ? -22.766 33.375 32.469 1 31.72 55 HIS B C 1
ATOM 2858 O O . HIS B 1 55 ? -22.078 34.219 31.859 1 31.72 55 HIS B O 1
ATOM 2864 N N . ARG B 1 56 ? -21.953 32.594 33.062 1 35.91 56 ARG B N 1
ATOM 2865 C CA . ARG B 1 56 ? -21.016 31.953 32.156 1 35.91 56 ARG B CA 1
ATOM 2866 C C . ARG B 1 56 ? -21.641 31.781 30.766 1 35.91 56 ARG B C 1
ATOM 2868 O O . ARG B 1 56 ? -22.672 31.141 30.625 1 35.91 56 ARG B O 1
ATOM 2875 N N . ARG B 1 57 ? -21.641 32.844 29.969 1 37.09 57 ARG B N 1
ATOM 2876 C CA . ARG B 1 57 ? -22 32.625 28.578 1 37.09 57 ARG B CA 1
ATOM 2877 C C . ARG B 1 57 ? -21.766 31.188 28.141 1 37.09 57 ARG B C 1
ATOM 2879 O O . ARG B 1 57 ? -20.672 30.656 28.328 1 37.09 57 ARG B O 1
ATOM 2886 N N . ARG B 1 58 ? -22.625 30.312 28.219 1 36.91 58 ARG B N 1
ATOM 2887 C CA . ARG B 1 58 ? -22.594 29 27.562 1 36.91 58 ARG B CA 1
ATOM 2888 C C . ARG B 1 58 ? -21.75 29.031 26.297 1 36.91 58 ARG B C 1
ATOM 2890 O O . ARG B 1 58 ? -22 29.828 25.406 1 36.91 58 ARG B O 1
ATOM 2897 N N . ALA B 1 59 ? -20.484 28.922 26.359 1 43.69 59 ALA B N 1
ATOM 2898 C CA . ALA B 1 59 ? -19.672 28.781 25.156 1 43.69 59 ALA B CA 1
ATOM 2899 C C . ALA B 1 59 ? -20.484 28.203 24 1 43.69 59 ALA B C 1
ATOM 2901 O O . ALA B 1 59 ? -21.031 27.094 24.109 1 43.69 59 ALA B O 1
ATOM 2902 N N . GLU B 1 60 ? -21.297 28.859 23.297 1 55.91 60 GLU B N 1
ATOM 2903 C CA . GLU B 1 60 ? -22.094 28.484 22.125 1 55.91 60 GLU B CA 1
ATOM 2904 C C . GLU B 1 60 ? -21.328 27.516 21.234 1 55.91 60 GLU B C 1
ATOM 2906 O O . GLU B 1 60 ? -20.172 27.75 20.891 1 55.91 60 GLU B O 1
ATOM 2911 N N . PHE B 1 61 ? -21.688 26.25 21.297 1 63.03 61 PHE B N 1
ATOM 2912 C CA . PHE B 1 61 ? -21.156 25.234 20.406 1 63.03 61 PHE B CA 1
ATOM 2913 C C . PHE B 1 61 ? -21.109 25.734 18.969 1 63.03 61 PHE B C 1
ATOM 2915 O O . PHE B 1 61 ? -22.094 26.297 18.469 1 63.03 61 PHE B O 1
ATOM 2922 N N . PRO B 1 62 ? -19.828 25.906 18.484 1 70.75 62 PRO B N 1
ATOM 2923 C CA . PRO B 1 62 ? -19.781 26.297 17.078 1 70.75 62 PRO B CA 1
ATOM 2924 C C . PRO B 1 62 ? -20.641 25.375 16.188 1 70.75 62 PRO B C 1
ATOM 2926 O O . PRO B 1 62 ? -20.703 24.172 16.422 1 70.75 62 PRO B O 1
ATOM 2929 N N . HIS B 1 63 ? -21.469 26.031 15.352 1 70.06 63 HIS B N 1
ATOM 2930 C CA . HIS B 1 63 ? -22.359 25.266 14.5 1 70.06 63 HIS B CA 1
ATOM 2931 C C . HIS B 1 63 ? -21.938 25.359 13.031 1 70.06 63 HIS B C 1
ATOM 2933 O O . HIS B 1 63 ? -22.297 24.5 12.219 1 70.06 63 HIS B O 1
ATOM 2939 N N . PHE B 1 64 ? -21.109 26.469 12.836 1 77.62 64 PHE B N 1
ATOM 2940 C CA . PHE B 1 64 ? -20.719 26.688 11.445 1 77.62 64 PHE B CA 1
ATOM 2941 C C . PHE B 1 64 ? -19.203 26.891 11.336 1 77.62 64 PHE B C 1
ATOM 2943 O O . PHE B 1 64 ? -18.547 27.203 12.328 1 77.62 64 PHE B O 1
ATOM 2950 N N . GLU B 1 65 ? -18.719 26.719 10.164 1 84 65 GLU B N 1
ATOM 2951 C CA . GLU B 1 65 ? -17.297 26.953 9.906 1 84 65 GLU B CA 1
ATOM 2952 C C . GLU B 1 65 ? -16.891 28.391 10.258 1 84 65 GLU B C 1
ATOM 2954 O O . GLU B 1 65 ? -15.797 28.625 10.758 1 84 65 GLU B O 1
ATOM 2959 N N . SER B 1 66 ? -17.812 29.344 10.062 1 84.94 66 SER B N 1
ATOM 2960 C CA . SER B 1 66 ? -17.531 30.766 10.32 1 84.94 66 SER B CA 1
ATOM 2961 C C . SER B 1 66 ? -17.281 31.016 11.805 1 84.94 66 SER B C 1
ATOM 2963 O O . SER B 1 66 ? -16.609 31.984 12.172 1 84.94 66 SER B O 1
ATOM 2965 N N . ASP B 1 67 ? -17.766 30.109 12.641 1 88.69 67 ASP B N 1
ATOM 2966 C CA . ASP B 1 67 ? -17.625 30.266 14.078 1 88.69 67 ASP B CA 1
ATOM 2967 C C . ASP B 1 67 ? -16.203 29.938 14.539 1 88.69 67 ASP B C 1
ATOM 2969 O O . ASP B 1 67 ? -15.797 30.297 15.641 1 88.69 67 ASP B O 1
ATOM 2973 N N . VAL B 1 68 ? -15.508 29.203 13.648 1 92.25 68 VAL B N 1
ATOM 2974 C CA . VAL B 1 68 ? -14.266 28.656 14.18 1 92.25 68 VAL B CA 1
ATOM 2975 C C . VAL B 1 68 ? -13.094 29.078 13.305 1 92.25 68 VAL B C 1
ATOM 2977 O O . VAL B 1 68 ? -11.938 28.797 13.617 1 92.25 68 VAL B O 1
ATOM 2980 N N . VAL B 1 69 ? -13.32 29.781 12.258 1 92.62 69 VAL B N 1
ATOM 2981 C CA . VAL B 1 69 ? -12.242 30.234 11.383 1 92.62 69 VAL B CA 1
ATOM 2982 C C . VAL B 1 69 ? -11.336 31.203 12.148 1 92.62 69 VAL B C 1
ATOM 2984 O O . VAL B 1 69 ? -11.812 32.062 12.875 1 92.62 69 VAL B O 1
ATOM 2987 N N . GLY B 1 70 ? -10.055 31.062 12.07 1 94.5 70 GLY B N 1
ATOM 2988 C CA . GLY B 1 70 ? -9.086 31.953 12.703 1 94.5 70 GLY B CA 1
ATOM 2989 C C . GLY B 1 70 ? -8.688 31.516 14.094 1 94.5 70 GLY B C 1
ATOM 2990 O O . GLY B 1 70 ? -7.754 32.062 14.688 1 94.5 70 GLY B O 1
ATOM 2991 N N . LEU B 1 71 ? -9.297 30.5 14.594 1 96.06 71 LEU B N 1
ATOM 2992 C CA . LEU B 1 71 ? -8.992 30.047 15.953 1 96.06 71 LEU B CA 1
ATOM 2993 C C . LEU B 1 71 ? -7.707 29.234 15.969 1 96.06 71 LEU B C 1
ATOM 2995 O O . LEU B 1 71 ? -7.426 28.484 15.031 1 96.06 71 LEU B O 1
ATOM 2999 N N . PRO B 1 72 ? -6.984 29.391 17.078 1 97.19 72 PRO B N 1
ATOM 3000 C CA . PRO B 1 72 ? -5.754 28.609 17.203 1 97.19 72 PRO B CA 1
ATOM 3001 C C . PRO B 1 72 ? -6.016 27.109 17.344 1 97.19 72 PRO B C 1
ATOM 3003 O O . PRO B 1 72 ? -7.109 26.703 17.734 1 97.19 72 PRO B O 1
ATOM 3006 N N . SER B 1 73 ? -5.016 26.281 17.047 1 96.81 73 SER B N 1
ATOM 3007 C CA . SER B 1 73 ? -5.121 24.828 16.969 1 96.81 73 SER B CA 1
ATOM 3008 C C . SER B 1 73 ? -5.59 24.234 18.281 1 96.81 73 SER B C 1
ATOM 3010 O O . SER B 1 73 ? -6.195 23.156 18.312 1 96.81 73 SER B O 1
ATOM 3012 N N . ASN B 1 74 ? -5.324 24.938 19.422 1 95.94 74 ASN B N 1
ATOM 3013 C CA . ASN B 1 74 ? -5.656 24.375 20.719 1 95.94 74 ASN B CA 1
ATOM 3014 C C . ASN B 1 74 ? -6.926 24.984 21.297 1 95.94 74 ASN B C 1
ATOM 3016 O O . ASN B 1 74 ? -7.258 24.766 22.469 1 95.94 74 ASN B O 1
ATOM 3020 N N . ASP B 1 75 ? -7.613 25.859 20.5 1 96.88 75 ASP B N 1
ATOM 3021 C CA . ASP B 1 75 ? -8.875 26.422 20.969 1 96.88 75 ASP B CA 1
ATOM 3022 C C . ASP B 1 75 ? -9.953 25.359 21.094 1 96.88 75 ASP B C 1
ATOM 3024 O O . ASP B 1 75 ? -10.211 24.625 20.141 1 96.88 75 ASP B O 1
ATOM 3028 N N . GLU B 1 76 ? -10.57 25.297 22.219 1 95.12 76 GLU B N 1
ATOM 3029 C CA . GLU B 1 76 ? -11.531 24.25 22.531 1 95.12 76 GLU B CA 1
ATOM 3030 C C . GLU B 1 76 ? -12.727 24.312 21.578 1 95.12 76 GLU B C 1
ATOM 3032 O O . GLU B 1 76 ? -13.305 23.281 21.234 1 95.12 76 GLU B O 1
ATOM 3037 N N . ARG B 1 77 ? -13.156 25.453 21.188 1 94 77 ARG B N 1
ATOM 3038 C CA . ARG B 1 77 ? -14.273 25.594 20.266 1 94 77 ARG B CA 1
ATOM 3039 C C . ARG B 1 77 ? -13.953 24.922 18.922 1 94 77 ARG B C 1
ATOM 3041 O O . ARG B 1 77 ? -14.797 24.234 18.344 1 94 77 ARG B O 1
ATOM 3048 N N . LEU B 1 78 ? -12.688 25.141 18.422 1 95.81 78 LEU B N 1
ATOM 3049 C CA . LEU B 1 78 ? -12.25 24.531 17.172 1 95.81 78 LEU B CA 1
ATOM 3050 C C . LEU B 1 78 ? -12.172 23.016 17.297 1 95.81 78 LEU B C 1
ATOM 3052 O O . LEU B 1 78 ? -12.602 22.297 16.391 1 95.81 78 LEU B O 1
ATOM 3056 N N . VAL B 1 79 ? -11.656 22.562 18.406 1 95.62 79 VAL B N 1
ATOM 3057 C CA . VAL B 1 79 ? -11.523 21.141 18.656 1 95.62 79 VAL B CA 1
ATOM 3058 C C . VAL B 1 79 ? -12.914 20.5 18.688 1 95.62 79 VAL B C 1
ATOM 3060 O O . VAL B 1 79 ? -13.133 19.453 18.062 1 95.62 79 VAL B O 1
ATOM 3063 N N . GLU B 1 80 ? -13.859 21.125 19.297 1 90.69 80 GLU B N 1
ATOM 3064 C CA . GLU B 1 80 ? -15.211 20.594 19.422 1 90.69 80 GLU B CA 1
ATOM 3065 C C . GLU B 1 80 ? -15.938 20.594 18.078 1 90.69 80 GLU B C 1
ATOM 3067 O O . GLU B 1 80 ? -16.609 19.625 17.734 1 90.69 80 GLU B O 1
ATOM 3072 N N . PHE B 1 81 ? -15.812 21.672 17.422 1 91.94 81 PHE B N 1
ATOM 3073 C CA . PHE B 1 81 ? -16.391 21.766 16.094 1 91.94 81 PHE B CA 1
ATOM 3074 C C . PHE B 1 81 ? -15.867 20.641 15.203 1 91.94 81 PHE B C 1
ATOM 3076 O O . PHE B 1 81 ? -16.641 19.953 14.531 1 91.94 81 PHE B O 1
ATOM 3083 N N . THR B 1 82 ? -14.523 20.422 15.242 1 94.12 82 THR B N 1
ATOM 3084 C CA . THR B 1 82 ? -13.859 19.406 14.422 1 94.12 82 THR B CA 1
ATOM 3085 C C . THR B 1 82 ? -14.32 18.016 14.82 1 94.12 82 THR B C 1
ATOM 3087 O O . THR B 1 82 ? -14.664 17.188 13.969 1 94.12 82 THR B O 1
ATOM 3090 N N . ARG B 1 83 ? -14.391 17.75 16.094 1 91.12 83 ARG B N 1
ATOM 3091 C CA . ARG B 1 83 ? -14.773 16.453 16.641 1 91.12 83 ARG B CA 1
ATOM 3092 C C . ARG B 1 83 ? -16.219 16.125 16.312 1 91.12 83 ARG B C 1
ATOM 3094 O O . ARG B 1 83 ? -16.531 15.023 15.859 1 91.12 83 ARG B O 1
ATOM 3101 N N . ASN B 1 84 ? -17.062 17.094 16.406 1 85.75 84 ASN B N 1
ATOM 3102 C CA . ASN B 1 84 ? -18.484 16.797 16.406 1 85.75 84 ASN B CA 1
ATOM 3103 C C . ASN B 1 84 ? -19.109 17.047 15.031 1 85.75 84 ASN B C 1
ATOM 3105 O O . ASN B 1 84 ? -20.094 16.406 14.672 1 85.75 84 ASN B O 1
ATOM 3109 N N . LEU B 1 85 ? -18.5 17.969 14.281 1 85.88 85 LEU B N 1
ATOM 3110 C CA . LEU B 1 85 ? -19.188 18.391 13.078 1 85.88 85 LEU B CA 1
ATOM 3111 C C . LEU B 1 85 ? -18.375 18.047 11.828 1 85.88 85 LEU B C 1
ATOM 3113 O O . LEU B 1 85 ? -18.938 17.828 10.75 1 85.88 85 LEU B O 1
ATOM 3117 N N . LEU B 1 86 ? -17.078 17.953 11.969 1 88.75 86 LEU B N 1
ATOM 3118 C CA . LEU B 1 86 ? -16.266 17.812 10.766 1 88.75 86 LEU B CA 1
ATOM 3119 C C . LEU B 1 86 ? -15.891 16.344 10.539 1 88.75 86 LEU B C 1
ATOM 3121 O O . LEU B 1 86 ? -16.078 15.812 9.445 1 88.75 86 LEU B O 1
ATOM 3125 N N . ILE B 1 87 ? -15.328 15.719 11.547 1 90 87 ILE B N 1
ATOM 3126 C CA . ILE B 1 87 ? -14.867 14.344 11.398 1 90 87 ILE B CA 1
ATOM 3127 C C . ILE B 1 87 ? -16.062 13.406 11.336 1 90 87 ILE B C 1
ATOM 3129 O O . ILE B 1 87 ? -16.969 13.484 12.172 1 90 87 ILE B O 1
ATOM 3133 N N . LYS B 1 88 ? -16.094 12.641 10.305 1 79.38 88 LYS B N 1
ATOM 3134 C CA . LYS B 1 88 ? -17.172 11.68 10.102 1 79.38 88 LYS B CA 1
ATOM 3135 C C . LYS B 1 88 ? -16.734 10.273 10.5 1 79.38 88 LYS B C 1
ATOM 3137 O O . LYS B 1 88 ? -15.617 9.852 10.18 1 79.38 88 LYS B O 1
ATOM 3142 N N . PRO B 1 89 ? -17.562 9.742 11.422 1 63.66 89 PRO B N 1
ATOM 3143 C CA . PRO B 1 89 ? -17.219 8.398 11.883 1 63.66 89 PRO B CA 1
ATOM 3144 C C . PRO B 1 89 ? -17.203 7.367 10.758 1 63.66 89 PRO B C 1
ATOM 3146 O O . PRO B 1 89 ? -17.766 7.605 9.695 1 63.66 89 PRO B O 1
ATOM 3149 N N . ASP B 1 90 ? -16.375 6.328 11.109 1 57.94 90 ASP B N 1
ATOM 3150 C CA . ASP B 1 90 ? -16.469 5.121 10.289 1 57.94 90 ASP B CA 1
ATOM 3151 C C . ASP B 1 90 ? -17.906 4.656 10.156 1 57.94 90 ASP B C 1
ATOM 3153 O O . ASP B 1 90 ? -18.594 4.414 11.164 1 57.94 90 ASP B O 1
ATOM 3157 N N . PHE B 1 91 ? -18.625 4.969 9.141 1 45.34 91 PHE B N 1
ATOM 3158 C CA . PHE B 1 91 ? -20.047 4.727 9.016 1 45.34 91 PHE B CA 1
ATOM 3159 C C . PHE B 1 91 ? -20.391 3.281 9.367 1 45.34 91 PHE B C 1
ATOM 3161 O O . PHE B 1 91 ? -21.547 2.947 9.586 1 45.34 91 PHE B O 1
ATOM 3168 N N . THR B 1 92 ? -19.406 2.309 9.117 1 43.22 92 THR B N 1
ATOM 3169 C CA . THR B 1 92 ? -19.922 0.971 9.391 1 43.22 92 THR B CA 1
ATOM 3170 C C . THR B 1 92 ? -20 0.715 10.891 1 43.22 92 THR B C 1
ATOM 3172 O O . THR B 1 92 ? -20.625 -0.254 11.328 1 43.22 92 THR B O 1
ATOM 3175 N N . LYS B 1 93 ? -19.172 1.063 11.82 1 41.88 93 LYS B N 1
ATOM 3176 C CA . LYS B 1 93 ? -19.328 0.746 13.234 1 41.88 93 LYS B CA 1
ATOM 3177 C C . LYS B 1 93 ? -19.609 2.002 14.055 1 41.88 93 LYS B C 1
ATOM 3179 O O . LYS B 1 93 ? -19.188 3.1 13.688 1 41.88 93 LYS B O 1
ATOM 3184 N N . PRO B 1 94 ? -20.688 1.91 14.836 1 34.41 94 PRO B N 1
ATOM 3185 C CA . PRO B 1 94 ? -20.672 2.914 15.898 1 34.41 94 PRO B CA 1
ATOM 3186 C C . PRO B 1 94 ? -19.266 3.225 16.391 1 34.41 94 PRO B C 1
ATOM 3188 O O . PRO B 1 94 ? -18.391 2.354 16.375 1 34.41 94 PRO B O 1
ATOM 3191 N N . TYR B 1 95 ? -18.906 4.48 16.391 1 32.69 95 TYR B N 1
ATOM 3192 C CA . TYR B 1 95 ? -17.672 5.051 16.906 1 32.69 95 TYR B CA 1
ATOM 3193 C C . TYR B 1 95 ? -17.25 4.34 18.188 1 32.69 95 TYR B C 1
ATOM 3195 O O . TYR B 1 95 ? -16.422 4.859 18.953 1 32.69 95 TYR B O 1
ATOM 3203 N N . VAL B 1 96 ? -17.844 3.262 18.594 1 30.94 96 VAL B N 1
ATOM 3204 C CA . VAL B 1 96 ? -17.234 2.973 19.875 1 30.94 96 VAL B CA 1
ATOM 3205 C C . VAL B 1 96 ? -15.727 2.85 19.719 1 30.94 96 VAL B C 1
ATOM 3207 O O . VAL B 1 96 ? -15.242 1.975 19 1 30.94 96 VAL B O 1
ATOM 3210 N N . LEU B 1 97 ? -15.07 3.945 19.906 1 32.53 97 LEU B N 1
ATOM 3211 C CA . LEU B 1 97 ? -13.633 4.055 20.141 1 32.53 97 LEU B CA 1
ATOM 3212 C C . LEU B 1 97 ? -13.133 2.881 20.984 1 32.53 97 LEU B C 1
ATOM 3214 O O . LEU B 1 97 ? -12.578 3.08 22.062 1 32.53 97 LEU B O 1
ATOM 3218 N N . ASP B 1 98 ? -14.008 1.97 21.328 1 34.19 98 ASP B N 1
ATOM 3219 C CA . ASP B 1 98 ? -13.227 1.053 22.141 1 34.19 98 ASP B CA 1
ATOM 3220 C C . ASP B 1 98 ? -11.922 0.678 21.453 1 34.19 98 ASP B C 1
ATOM 3222 O O . ASP B 1 98 ? -11.914 0.323 20.281 1 34.19 98 ASP B O 1
ATOM 3226 N N . ALA B 1 99 ? -10.922 1.361 21.922 1 34.81 99 ALA B N 1
ATOM 3227 C CA . ALA B 1 99 ? -9.57 1.04 21.484 1 34.81 99 ALA B CA 1
ATOM 3228 C C . ALA B 1 99 ? -9.445 -0.437 21.125 1 34.81 99 ALA B C 1
ATOM 3230 O O . ALA B 1 99 ? -9.641 -1.312 21.969 1 34.81 99 ALA B O 1
ATOM 3231 N N . PRO B 1 100 ? -10.039 -0.782 20.094 1 36.5 100 PRO B N 1
ATOM 3232 C CA . PRO B 1 100 ? -9.883 -2.219 19.859 1 36.5 100 PRO B CA 1
ATOM 3233 C C . PRO B 1 100 ? -8.547 -2.762 20.359 1 36.5 100 PRO B C 1
ATOM 3235 O O . PRO B 1 100 ? -7.574 -2.012 20.469 1 36.5 100 PRO B O 1
ATOM 3238 N N . GLU B 1 101 ? -8.461 -3.609 21.359 1 39.78 101 GLU B N 1
ATOM 3239 C CA . GLU B 1 101 ? -7.238 -4.359 21.625 1 39.78 101 GLU B CA 1
ATOM 3240 C C . GLU B 1 101 ? -6.297 -4.309 20.422 1 39.78 101 GLU B C 1
ATOM 3242 O O . GLU B 1 101 ? -6.742 -4.367 19.266 1 39.78 101 GLU B O 1
ATOM 3247 N N . LYS B 1 102 ? -5.25 -3.605 20.594 1 43.59 102 LYS B N 1
ATOM 3248 C CA . LYS B 1 102 ? -4.293 -3.059 19.641 1 43.59 102 LYS B CA 1
ATOM 3249 C C . LYS B 1 102 ? -4.102 -4.004 18.453 1 43.59 102 LYS B C 1
ATOM 3251 O O . LYS B 1 102 ? -3.242 -4.887 18.484 1 43.59 102 LYS B O 1
ATOM 3256 N N . ASN B 1 103 ? -5.098 -4.68 17.688 1 56.22 103 ASN B N 1
ATOM 3257 C CA . ASN B 1 103 ? -4.922 -5.715 16.672 1 56.22 103 ASN B CA 1
ATOM 3258 C C . ASN B 1 103 ? -4.336 -5.141 15.383 1 56.22 103 ASN B C 1
ATOM 3260 O O . ASN B 1 103 ? -3.783 -5.879 14.562 1 56.22 103 ASN B O 1
ATOM 3264 N N . GLY B 1 104 ? -4.324 -3.648 15.18 1 75.06 104 GLY B N 1
ATOM 3265 C CA . GLY B 1 104 ? -3.584 -2.975 14.125 1 75.06 104 GLY B CA 1
ATOM 3266 C C . GLY B 1 104 ? -3.113 -1.587 14.516 1 75.06 104 GLY B C 1
ATOM 3267 O O . GLY B 1 104 ? -3.08 -1.25 15.703 1 75.06 104 GLY B O 1
ATOM 3268 N N . GLY B 1 105 ? -2.457 -0.852 13.703 1 89.25 105 GLY B N 1
ATOM 3269 C CA . GLY B 1 105 ? -1.953 0.496 13.914 1 89.25 105 GLY B CA 1
ATOM 3270 C C . GLY B 1 105 ? -2.959 1.572 13.555 1 89.25 105 GLY B C 1
ATOM 3271 O O . GLY B 1 105 ? -4.074 1.268 13.125 1 89.25 105 GLY B O 1
ATOM 3272 N N . PHE B 1 106 ? -2.721 2.732 13.969 1 93.44 106 PHE B N 1
ATOM 3273 C CA . PHE B 1 106 ? -3.51 3.908 13.625 1 93.44 106 PHE B CA 1
ATOM 3274 C C . PHE B 1 106 ? -2.768 4.781 12.617 1 93.44 106 PHE B C 1
ATOM 3276 O O . PHE B 1 106 ? -1.614 5.152 12.844 1 93.44 106 PHE B O 1
ATOM 3283 N N . PHE B 1 107 ? -3.441 5.027 11.492 1 96.62 107 PHE B N 1
ATOM 3284 C CA . PHE B 1 107 ? -2.799 5.879 10.5 1 96.62 107 PHE B CA 1
ATOM 3285 C C . PHE B 1 107 ? -3.535 7.207 10.367 1 96.62 107 PHE B C 1
ATOM 3287 O O . PHE B 1 107 ? -4.707 7.312 10.727 1 96.62 107 PHE B O 1
ATOM 3294 N N . VAL B 1 108 ? -2.83 8.234 9.945 1 97.88 108 VAL B N 1
ATOM 3295 C CA . VAL B 1 108 ? -3.398 9.453 9.375 1 97.88 108 VAL B CA 1
ATOM 3296 C C . VAL B 1 108 ? -2.92 9.617 7.934 1 97.88 108 VAL B C 1
ATOM 3298 O O . VAL B 1 108 ? -1.716 9.656 7.672 1 97.88 108 VAL B O 1
ATOM 3301 N N . GLU B 1 109 ? -3.822 9.609 7.055 1 98.06 109 GLU B N 1
ATOM 3302 C CA . GLU B 1 109 ? -3.506 9.844 5.648 1 98.06 109 GLU B CA 1
ATOM 3303 C C . GLU B 1 109 ? -4.059 11.18 5.176 1 98.06 109 GLU B C 1
ATOM 3305 O O . GLU B 1 109 ? -5.273 11.352 5.07 1 98.06 109 GLU B O 1
ATOM 3310 N N . CYS B 1 110 ? -3.154 12.172 4.945 1 97.62 110 CYS B N 1
ATOM 3311 C CA . CYS B 1 110 ? -3.514 13.477 4.402 1 97.62 110 CYS B CA 1
ATOM 3312 C C . CYS B 1 110 ? -3.312 13.508 2.891 1 97.62 110 CYS B C 1
ATOM 3314 O O . CYS B 1 110 ? -2.23 13.188 2.396 1 97.62 110 CYS B O 1
ATOM 3316 N N . GLY B 1 111 ? -4.262 13.945 2.184 1 95.38 111 GLY B N 1
ATOM 3317 C CA . GLY B 1 111 ? -4.324 13.758 0.743 1 95.38 111 GLY B CA 1
ATOM 3318 C C . GLY B 1 111 ? -4.863 12.391 0.344 1 95.38 111 GLY B C 1
ATOM 3319 O O . GLY B 1 111 ? -4.254 11.695 -0.471 1 95.38 111 GLY B O 1
ATOM 3320 N N . ALA B 1 112 ? -5.977 12.047 0.958 1 95.62 112 ALA B N 1
ATOM 3321 C CA . ALA B 1 112 ? -6.527 10.703 0.816 1 95.62 112 ALA B CA 1
ATOM 3322 C C . ALA B 1 112 ? -7.215 10.531 -0.536 1 95.62 112 ALA B C 1
ATOM 3324 O O . ALA B 1 112 ? -7.555 9.414 -0.931 1 95.62 112 ALA B O 1
ATOM 3325 N N . HIS B 1 113 ? -7.445 11.586 -1.285 1 93.12 113 HIS B N 1
ATOM 3326 C CA . HIS B 1 113 ? -8.109 11.539 -2.584 1 93.12 113 HIS B CA 1
ATOM 3327 C C . HIS B 1 113 ? -9.406 10.734 -2.514 1 93.12 113 HIS B C 1
ATOM 3329 O O . HIS B 1 113 ? -10.258 11.008 -1.668 1 93.12 113 HIS B O 1
ATOM 3335 N N . GLU B 1 114 ? -9.633 9.836 -3.357 1 92.19 114 GLU B N 1
ATOM 3336 C CA . GLU B 1 114 ? -10.891 9.094 -3.359 1 92.19 114 GLU B CA 1
ATOM 3337 C C . GLU B 1 114 ? -10.812 7.867 -2.459 1 92.19 114 GLU B C 1
ATOM 3339 O O . GLU B 1 114 ? -11.742 7.066 -2.406 1 92.19 114 GLU B O 1
ATOM 3344 N N . GLY B 1 115 ? -9.766 7.656 -1.779 1 93.25 115 GLY B N 1
ATOM 3345 C CA . GLY B 1 115 ? -9.727 6.738 -0.652 1 93.25 115 GLY B CA 1
ATOM 3346 C C . GLY B 1 115 ? -9.172 5.375 -1.014 1 93.25 115 GLY B C 1
ATOM 3347 O O . GLY B 1 115 ? -8.922 4.547 -0.135 1 93.25 115 GLY B O 1
ATOM 3348 N N . GLU B 1 116 ? -8.906 5.133 -2.301 1 92.31 116 GLU B N 1
ATOM 3349 C CA . GLU B 1 116 ? -8.469 3.783 -2.641 1 92.31 116 GLU B CA 1
ATOM 3350 C C . GLU B 1 116 ? -7.25 3.811 -3.559 1 92.31 116 GLU B C 1
ATOM 3352 O O . GLU B 1 116 ? -6.16 3.389 -3.166 1 92.31 116 GLU B O 1
ATOM 3357 N N . ALA B 1 117 ? -7.418 4.383 -4.727 1 86.38 117 ALA B N 1
ATOM 3358 C CA . ALA B 1 117 ? -6.305 4.418 -5.668 1 86.38 117 ALA B CA 1
ATOM 3359 C C . ALA B 1 117 ? -5.129 5.203 -5.098 1 86.38 117 ALA B C 1
ATOM 3361 O O . ALA B 1 117 ? -5.301 6.312 -4.59 1 86.38 117 ALA B O 1
ATOM 3362 N N . MET B 1 118 ? -3.996 4.578 -5.012 1 86.38 118 MET B N 1
ATOM 3363 C CA . MET B 1 118 ? -2.75 5.219 -4.605 1 86.38 118 MET B CA 1
ATOM 3364 C C . MET B 1 118 ? -2.723 5.449 -3.1 1 86.38 118 MET B C 1
ATOM 3366 O O . MET B 1 118 ? -1.883 6.195 -2.596 1 86.38 118 MET B O 1
ATOM 3370 N N . SER B 1 119 ? -3.709 4.871 -2.393 1 93.5 119 SER B N 1
ATOM 3371 C CA . SER B 1 119 ? -3.707 4.992 -0.939 1 93.5 119 SER B CA 1
ATOM 3372 C C . SER B 1 119 ? -2.564 4.199 -0.317 1 93.5 119 SER B C 1
ATOM 3374 O O . SER B 1 119 ? -2.365 3.027 -0.647 1 93.5 119 SER B O 1
ATOM 3376 N N . ASN B 1 120 ? -1.888 4.832 0.62 1 93.69 120 ASN B N 1
ATOM 3377 C CA . ASN B 1 120 ? -0.82 4.156 1.348 1 93.69 120 ASN B CA 1
ATOM 3378 C C . ASN B 1 120 ? -1.373 3.291 2.477 1 93.69 120 ASN B C 1
ATOM 3380 O O . ASN B 1 120 ? -0.66 2.449 3.027 1 93.69 120 ASN B O 1
ATOM 3384 N N . THR B 1 121 ? -2.629 3.455 2.789 1 94.62 121 THR B N 1
ATOM 3385 C CA . THR B 1 121 ? -3.072 2.865 4.047 1 94.62 121 THR B CA 1
ATOM 3386 C C . THR B 1 121 ? -4.172 1.836 3.805 1 94.62 121 THR B C 1
ATOM 3388 O O . THR B 1 121 ? -4.551 1.097 4.715 1 94.62 121 THR B O 1
ATOM 3391 N N . ILE B 1 122 ? -4.676 1.724 2.574 1 93.06 122 ILE B N 1
ATOM 3392 C CA . ILE B 1 122 ? -5.844 0.891 2.309 1 93.06 122 ILE B CA 1
ATOM 3393 C C . ILE B 1 122 ? -5.535 -0.561 2.666 1 93.06 122 ILE B C 1
ATOM 3395 O O . ILE B 1 122 ? -6.359 -1.247 3.273 1 93.06 122 ILE B O 1
ATOM 3399 N N . LEU B 1 123 ? -4.375 -1.042 2.307 1 92.5 123 LEU B N 1
ATOM 3400 C CA . LEU B 1 123 ? -4.055 -2.438 2.588 1 92.5 123 LEU B CA 1
ATOM 3401 C C . LEU B 1 123 ? -3.883 -2.666 4.086 1 92.5 123 LEU B C 1
ATOM 3403 O O . LEU B 1 123 ? -4.27 -3.715 4.605 1 92.5 123 LEU B O 1
ATOM 3407 N N . LEU B 1 124 ? -3.234 -1.738 4.789 1 92.19 124 LEU B N 1
ATOM 3408 C CA . LEU B 1 124 ? -3.105 -1.829 6.242 1 92.19 124 LEU B CA 1
ATOM 3409 C C . LEU B 1 124 ? -4.469 -1.991 6.898 1 92.19 124 LEU B C 1
ATOM 3411 O O . LEU B 1 124 ? -4.617 -2.76 7.855 1 92.19 124 LEU B O 1
ATOM 3415 N N . GLU B 1 125 ? -5.398 -1.257 6.309 1 90.06 125 GLU B N 1
ATOM 3416 C CA . GLU B 1 125 ? -6.766 -1.298 6.816 1 90.06 125 GLU B CA 1
ATOM 3417 C C . GLU B 1 125 ? -7.449 -2.615 6.457 1 90.06 125 GLU B C 1
ATOM 3419 O O . GLU B 1 125 ? -7.941 -3.326 7.336 1 90.06 125 GLU B O 1
ATOM 3424 N N . ARG B 1 126 ? -7.383 -2.984 5.203 1 89.62 126 ARG B N 1
ATOM 3425 C CA . ARG B 1 126 ? -8.219 -4.051 4.664 1 89.62 126 ARG B CA 1
ATOM 3426 C C . ARG B 1 126 ? -7.648 -5.422 5.004 1 89.62 126 ARG B C 1
ATOM 3428 O O . ARG B 1 126 ? -8.391 -6.402 5.098 1 89.62 126 ARG B O 1
ATOM 3435 N N . ALA B 1 127 ? -6.355 -5.465 5.277 1 88.12 127 ALA B N 1
ATOM 3436 C CA . ALA B 1 127 ? -5.734 -6.773 5.453 1 88.12 127 ALA B CA 1
ATOM 3437 C C . ALA B 1 127 ? -5.148 -6.922 6.855 1 88.12 127 ALA B C 1
ATOM 3439 O O . ALA B 1 127 ? -5.008 -8.039 7.363 1 88.12 127 ALA B O 1
ATOM 3440 N N . PHE B 1 128 ? -4.859 -5.809 7.484 1 88.44 128 PHE B N 1
ATOM 3441 C CA . PHE B 1 128 ? -4.051 -5.965 8.688 1 88.44 128 PHE B CA 1
ATOM 3442 C C . PHE B 1 128 ? -4.719 -5.281 9.875 1 88.44 128 PHE B C 1
ATOM 3444 O O . PHE B 1 128 ? -4.094 -5.09 10.922 1 88.44 128 PHE B O 1
ATOM 3451 N N . GLY B 1 129 ? -5.891 -4.797 9.688 1 86.12 129 GLY B N 1
ATOM 3452 C CA . GLY B 1 129 ? -6.719 -4.41 10.82 1 86.12 129 GLY B CA 1
ATOM 3453 C C . GLY B 1 129 ? -6.441 -3 11.312 1 86.12 129 GLY B C 1
ATOM 3454 O O . GLY B 1 129 ? -6.84 -2.631 12.414 1 86.12 129 GLY B O 1
ATOM 3455 N N . TRP B 1 130 ? -5.703 -2.217 10.547 1 89.81 130 TRP B N 1
ATOM 3456 C CA . TRP B 1 130 ? -5.457 -0.826 10.914 1 89.81 130 TRP B CA 1
ATOM 3457 C C . TRP B 1 130 ? -6.727 0.008 10.773 1 89.81 130 TRP B C 1
ATOM 3459 O O . TRP B 1 130 ? -7.648 -0.373 10.047 1 89.81 130 TRP B O 1
ATOM 3469 N N . THR B 1 131 ? -6.789 0.992 11.531 1 89.69 131 THR B N 1
ATOM 3470 C CA . THR B 1 131 ? -7.762 2.064 11.352 1 89.69 131 THR B CA 1
ATOM 3471 C C . THR B 1 131 ? -7.07 3.428 11.375 1 89.69 131 THR B C 1
ATOM 3473 O O . THR B 1 131 ? -5.852 3.508 11.516 1 89.69 131 THR B O 1
ATOM 3476 N N . GLY B 1 132 ? -7.871 4.457 11.078 1 93.56 132 GLY B N 1
ATOM 3477 C CA . GLY B 1 132 ? -7.207 5.75 11.078 1 93.56 132 GLY B CA 1
ATOM 3478 C C . GLY B 1 132 ? -8.109 6.883 10.641 1 93.56 132 GLY B C 1
ATOM 3479 O O . GLY B 1 132 ? -9.328 6.832 10.844 1 93.56 132 GLY B O 1
ATOM 3480 N N . LEU B 1 133 ? -7.449 7.926 10.219 1 95.69 133 LEU B N 1
ATOM 3481 C CA . LEU B 1 133 ? -8.102 9.148 9.75 1 95.69 133 LEU B CA 1
ATOM 3482 C C . LEU B 1 133 ? -7.68 9.477 8.328 1 95.69 133 LEU B C 1
ATOM 3484 O O . LEU B 1 133 ? -6.488 9.492 8.016 1 95.69 133 LEU B O 1
ATOM 3488 N N . LEU B 1 134 ? -8.672 9.625 7.496 1 96.75 134 LEU B N 1
ATOM 3489 C CA . LEU B 1 134 ? -8.453 10.102 6.133 1 96.75 134 LEU B CA 1
ATOM 3490 C C . LEU B 1 134 ? -8.805 11.578 6.016 1 96.75 134 LEU B C 1
ATOM 3492 O O . LEU B 1 134 ? -9.93 11.984 6.336 1 96.75 134 LEU B O 1
ATOM 3496 N N . VAL B 1 135 ? -7.832 12.406 5.555 1 96.31 135 VAL B N 1
ATOM 3497 C CA . VAL B 1 135 ? -8.031 13.836 5.398 1 96.31 135 VAL B CA 1
ATOM 3498 C C . VAL B 1 135 ? -8.008 14.211 3.918 1 96.31 135 VAL B C 1
ATOM 3500 O O . VAL B 1 135 ? -7.031 13.914 3.217 1 96.31 135 VAL B O 1
ATOM 3503 N N . GLU B 1 136 ? -9.031 14.766 3.496 1 93.44 136 GLU B N 1
ATOM 3504 C CA . GLU B 1 136 ? -9.156 15.195 2.105 1 93.44 136 GLU B CA 1
ATOM 3505 C C . GLU B 1 136 ? -10.039 16.438 1.986 1 93.44 136 GLU B C 1
ATOM 3507 O O . GLU B 1 136 ? -11.062 16.547 2.666 1 93.44 136 GLU B O 1
ATOM 3512 N N . GLY B 1 137 ? -9.594 17.391 1.149 1 88.94 137 GLY B N 1
ATOM 3513 C CA . GLY B 1 137 ? -10.312 18.656 1.059 1 88.94 137 GLY B CA 1
ATOM 3514 C C . GLY B 1 137 ? -11.125 18.797 -0.216 1 88.94 137 GLY B C 1
ATOM 3515 O O . GLY B 1 137 ? -12.055 19.609 -0.286 1 88.94 137 GLY B O 1
ATOM 3516 N N . ALA B 1 138 ? -10.805 18.078 -1.252 1 86.25 138 ALA B N 1
ATOM 3517 C CA . ALA B 1 138 ? -11.492 18.219 -2.533 1 86.25 138 ALA B CA 1
ATOM 3518 C C . ALA B 1 138 ? -12.875 17.578 -2.482 1 86.25 138 ALA B C 1
ATOM 3520 O O . ALA B 1 138 ? -13 16.359 -2.256 1 86.25 138 ALA B O 1
ATOM 3521 N N . PRO B 1 139 ? -13.891 18.25 -2.732 1 84.31 139 PRO B N 1
ATOM 3522 C CA . PRO B 1 139 ? -15.25 17.734 -2.582 1 84.31 139 PRO B CA 1
ATOM 3523 C C . PRO B 1 139 ? -15.523 16.516 -3.467 1 84.31 139 PRO B C 1
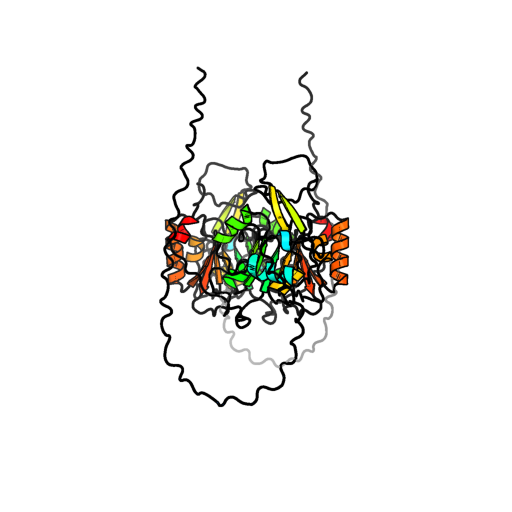ATOM 3525 O O . PRO B 1 139 ? -16.188 15.57 -3.031 1 84.31 139 PRO B O 1
ATOM 3528 N N . ARG B 1 140 ? -15.039 16.547 -4.668 1 84.56 140 ARG B N 1
ATOM 3529 C CA . ARG B 1 140 ? -15.281 15.414 -5.562 1 84.56 140 ARG B CA 1
ATOM 3530 C C . ARG B 1 140 ? -14.625 14.141 -5.027 1 84.56 140 ARG B C 1
ATOM 3532 O O . ARG B 1 140 ? -15.219 13.062 -5.086 1 84.56 140 ARG B O 1
ATOM 3539 N N . SER B 1 141 ? -13.438 14.328 -4.52 1 89.81 141 SER B N 1
ATOM 3540 C CA . SER B 1 141 ? -12.742 13.188 -3.941 1 89.81 141 SER B CA 1
ATOM 3541 C C . SER B 1 141 ? -13.453 12.68 -2.695 1 89.81 141 SER B C 1
ATOM 3543 O O . SER B 1 141 ? -13.562 11.469 -2.488 1 89.81 141 SER B O 1
ATOM 3545 N N . ILE B 1 142 ? -13.953 13.578 -1.972 1 88.38 142 ILE B N 1
ATOM 3546 C CA . ILE B 1 142 ? -14.617 13.227 -0.725 1 88.38 142 ILE B CA 1
ATOM 3547 C C . ILE B 1 142 ? -15.859 12.391 -1.023 1 88.38 142 ILE B C 1
ATOM 3549 O O . ILE B 1 142 ? -16.094 11.352 -0.388 1 88.38 142 ILE B O 1
ATOM 3553 N N . VAL B 1 143 ? -16.656 12.844 -1.95 1 86.38 143 VAL B N 1
ATOM 3554 C CA . VAL B 1 143 ? -17.891 12.133 -2.303 1 86.38 143 VAL B CA 1
ATOM 3555 C C . VAL B 1 143 ? -17.547 10.719 -2.76 1 86.38 143 VAL B C 1
ATOM 3557 O O . VAL B 1 143 ? -18.219 9.758 -2.365 1 86.38 143 VAL B O 1
ATOM 3560 N N . LYS B 1 144 ? -16.5 10.609 -3.539 1 88.94 144 LYS B N 1
ATOM 3561 C CA . LYS B 1 144 ? -16.062 9.289 -4.012 1 88.94 144 LYS B CA 1
ATOM 3562 C C . LYS B 1 144 ? -15.555 8.43 -2.859 1 88.94 144 LYS B C 1
ATOM 3564 O O . LYS B 1 144 ? -15.789 7.223 -2.832 1 88.94 144 LYS B O 1
ATOM 3569 N N . MET B 1 145 ? -14.922 9.008 -1.947 1 91.38 145 MET B N 1
ATOM 3570 C CA . MET B 1 145 ? -14.344 8.289 -0.812 1 91.38 145 MET B CA 1
ATOM 3571 C C . MET B 1 145 ? -15.438 7.73 0.09 1 91.38 145 MET B C 1
ATOM 3573 O O . MET B 1 145 ? -15.297 6.633 0.637 1 91.38 145 MET B O 1
ATOM 3577 N N . LEU B 1 146 ? -16.516 8.445 0.228 1 85.75 146 LEU B N 1
ATOM 3578 C CA . LEU B 1 146 ? -17.594 8.07 1.144 1 85.75 146 LEU B CA 1
ATOM 3579 C C . LEU B 1 146 ? -18.234 6.75 0.719 1 85.75 146 LEU B C 1
ATOM 3581 O O . LEU B 1 146 ? -18.75 6.012 1.557 1 85.75 146 LEU B O 1
ATOM 3585 N N . ILE B 1 147 ? -18.109 6.395 -0.478 1 83.25 147 ILE B N 1
ATOM 3586 C CA . ILE B 1 147 ? -18.781 5.18 -0.934 1 83.25 147 ILE B CA 1
ATOM 3587 C C . ILE B 1 147 ? -17.781 4.016 -0.935 1 83.25 147 ILE B C 1
ATOM 3589 O O . ILE B 1 147 ? -18.156 2.883 -1.262 1 83.25 147 ILE B O 1
ATOM 3593 N N . LYS B 1 148 ? -16.531 4.258 -0.567 1 86.62 148 LYS B N 1
ATOM 3594 C CA . LYS B 1 148 ? -15.516 3.207 -0.551 1 86.62 148 LYS B CA 1
ATOM 3595 C C . LYS B 1 148 ? -15.594 2.393 0.738 1 86.62 148 LYS B C 1
ATOM 3597 O O . LYS B 1 148 ? -14.922 1.363 0.866 1 86.62 148 LYS B O 1
ATOM 3602 N N . SER B 1 149 ? -16.359 2.785 1.746 1 82.69 149 SER B N 1
ATOM 3603 C CA . SER B 1 149 ? -16.562 2.084 3.01 1 82.69 149 SER B CA 1
ATOM 3604 C C . SER B 1 149 ? -15.234 1.821 3.717 1 82.69 149 SER B C 1
ATOM 3606 O O . SER B 1 149 ? -14.961 0.694 4.133 1 82.69 149 SER B O 1
ATOM 3608 N N . ARG B 1 150 ? -14.383 2.873 3.725 1 88.06 150 ARG B N 1
ATOM 3609 C CA . ARG B 1 150 ? -13.148 2.789 4.504 1 88.06 150 ARG B CA 1
ATOM 3610 C C . ARG B 1 150 ? -13.453 2.609 5.988 1 88.06 150 ARG B C 1
ATOM 3612 O O . ARG B 1 150 ? -14.391 3.217 6.516 1 88.06 150 ARG B O 1
ATOM 3619 N N . LYS B 1 151 ? -12.688 1.713 6.609 1 84.56 151 LYS B N 1
ATOM 3620 C CA . LYS B 1 151 ? -12.781 1.562 8.055 1 84.56 151 LYS B CA 1
ATOM 3621 C C . LYS B 1 151 ? -11.922 2.596 8.781 1 84.56 151 LYS B C 1
ATOM 3623 O O . LYS B 1 151 ? -11.062 2.24 9.586 1 84.56 151 LYS B O 1
ATOM 3628 N N . ALA B 1 152 ? -12.086 3.771 8.477 1 90.5 152 ALA B N 1
ATOM 3629 C CA . ALA B 1 152 ? -11.352 4.918 9.008 1 90.5 152 ALA B CA 1
ATOM 3630 C C . ALA B 1 152 ? -12.258 6.141 9.125 1 90.5 152 ALA B C 1
ATOM 3632 O O . ALA B 1 152 ? -13.281 6.23 8.453 1 90.5 152 ALA B O 1
ATOM 3633 N N . TRP B 1 153 ? -11.906 7 10.016 1 92.25 153 TRP B N 1
ATOM 3634 C CA . TRP B 1 153 ? -12.578 8.297 10.062 1 92.25 153 TRP B CA 1
ATOM 3635 C C . TRP B 1 153 ? -12.211 9.141 8.852 1 92.25 153 TRP B C 1
ATOM 3637 O O . TRP B 1 153 ? -11.164 8.945 8.242 1 92.25 153 TRP B O 1
ATOM 3647 N N . ILE B 1 154 ? -13.203 9.992 8.547 1 93.38 154 ILE B N 1
ATOM 3648 C CA . ILE B 1 154 ? -12.977 10.883 7.418 1 93.38 154 ILE B CA 1
ATOM 3649 C C . ILE B 1 154 ? -13.078 12.336 7.875 1 93.38 154 ILE B C 1
ATOM 3651 O O . ILE B 1 154 ? -14.031 12.703 8.57 1 93.38 154 ILE B O 1
ATOM 3655 N N . ALA B 1 155 ? -12.086 13.125 7.621 1 94.5 155 ALA B N 1
ATOM 3656 C CA . ALA B 1 155 ? -12.125 14.578 7.797 1 94.5 155 ALA B CA 1
ATOM 3657 C C . ALA B 1 155 ? -12.148 15.289 6.449 1 94.5 155 ALA B C 1
ATOM 3659 O O . ALA B 1 155 ? -11.125 15.391 5.773 1 94.5 155 ALA B O 1
ATOM 3660 N N . PRO B 1 156 ? -13.367 15.766 6.055 1 91.56 156 PRO B N 1
ATOM 3661 C CA . PRO B 1 156 ? -13.469 16.5 4.789 1 91.56 156 PRO B CA 1
ATOM 3662 C C . PRO B 1 156 ? -12.922 17.922 4.887 1 91.56 156 PRO B C 1
ATOM 3664 O O . PRO B 1 156 ? -13.68 18.891 4.805 1 91.56 156 PRO B O 1
ATOM 3667 N N . THR B 1 157 ? -11.594 18.031 5.02 1 92.56 157 THR B N 1
ATOM 3668 C CA . THR B 1 157 ? -10.914 19.312 5.219 1 92.56 157 THR B CA 1
ATOM 3669 C C . THR B 1 157 ? -9.508 19.281 4.621 1 92.56 157 THR B C 1
ATOM 3671 O O . THR B 1 157 ? -8.992 18.203 4.293 1 92.56 157 THR B O 1
ATOM 3674 N N . CYS B 1 158 ? -9.031 20.406 4.387 1 91.5 158 CYS B N 1
ATOM 3675 C CA . CYS B 1 158 ? -7.605 20.5 4.086 1 91.5 158 CYS B CA 1
ATOM 3676 C C . CYS B 1 158 ? -6.801 20.797 5.348 1 91.5 158 CYS B C 1
ATOM 3678 O O . CYS B 1 158 ? -7.371 21.109 6.391 1 91.5 158 CYS B O 1
ATOM 3680 N N . MET B 1 159 ? -5.512 20.578 5.207 1 94.75 159 MET B N 1
ATOM 3681 C CA . MET B 1 159 ? -4.625 20.891 6.32 1 94.75 159 MET B CA 1
ATOM 3682 C C . MET B 1 159 ? -4.254 22.375 6.312 1 94.75 159 MET B C 1
ATOM 3684 O O . MET B 1 159 ? -3.93 22.938 5.266 1 94.75 159 MET B O 1
ATOM 3688 N N . SER B 1 160 ? -4.32 22.969 7.469 1 95.88 160 SER B N 1
ATOM 3689 C CA . SER B 1 160 ? -3.922 24.375 7.594 1 95.88 160 SER B CA 1
ATOM 3690 C C . SER B 1 160 ? -2.408 24.531 7.48 1 95.88 160 SER B C 1
ATOM 3692 O O . SER B 1 160 ? -1.655 23.703 7.992 1 95.88 160 SER B O 1
ATOM 3694 N N . LEU B 1 161 ? -1.996 25.625 6.898 1 95.12 161 LEU B N 1
ATOM 3695 C CA . LEU B 1 161 ? -0.578 25.922 6.75 1 95.12 161 LEU B CA 1
ATOM 3696 C C . LEU B 1 161 ? -0.096 26.828 7.879 1 95.12 161 LEU B C 1
ATOM 3698 O O . LEU B 1 161 ? 1.066 27.234 7.898 1 95.12 161 LEU B O 1
ATOM 3702 N N . THR B 1 162 ? -1.007 27.109 8.75 1 94.94 162 THR B N 1
ATOM 3703 C CA . THR B 1 162 ? -0.716 27.875 9.961 1 94.94 162 THR B CA 1
ATOM 3704 C C . THR B 1 162 ? -1.247 27.156 11.195 1 94.94 162 THR B C 1
ATOM 3706 O O . THR B 1 162 ? -1.849 26.078 11.086 1 94.94 162 THR B O 1
ATOM 3709 N N . ASN B 1 163 ? -0.98 27.688 12.344 1 96.19 163 ASN B N 1
ATOM 3710 C CA . ASN B 1 163 ? -1.453 27.094 13.586 1 96.19 163 ASN B CA 1
ATOM 3711 C C . ASN B 1 163 ? -2.883 27.516 13.906 1 96.19 163 ASN B C 1
ATOM 3713 O O . ASN B 1 163 ? -3.336 27.391 15.039 1 96.19 163 ASN B O 1
ATOM 3717 N N . THR B 1 164 ? -3.568 28.062 12.898 1 97.06 164 THR B N 1
ATOM 3718 C CA . THR B 1 164 ? -4.965 28.453 13.031 1 97.06 164 THR B CA 1
ATOM 3719 C C . THR B 1 164 ? -5.805 27.844 11.906 1 97.06 164 THR B C 1
ATOM 3721 O O . THR B 1 164 ? -5.27 27.438 10.875 1 97.06 164 THR B O 1
ATOM 3724 N N . SER B 1 165 ? -7.117 27.672 12.211 1 95.94 165 SER B N 1
ATOM 3725 C CA . SER B 1 165 ? -8.023 27.297 11.125 1 95.94 165 SER B CA 1
ATOM 3726 C C . SER B 1 165 ? -8.172 28.422 10.109 1 95.94 165 SER B C 1
ATOM 3728 O O . SER B 1 165 ? -8.172 29.594 10.477 1 95.94 165 SER B O 1
ATOM 3730 N N . VAL B 1 166 ? -8.242 28.078 8.836 1 94.12 166 VAL B N 1
ATOM 3731 C CA . VAL B 1 166 ? -8.336 29.062 7.773 1 94.12 166 VAL B CA 1
ATOM 3732 C C . VAL B 1 166 ? -9.352 28.609 6.73 1 94.12 166 VAL B C 1
ATOM 3734 O O . VAL B 1 166 ? -9.547 27.406 6.52 1 94.12 166 VAL B O 1
ATOM 3737 N N . MET B 1 167 ? -9.992 29.578 6.137 1 88.31 167 MET B N 1
ATOM 3738 C CA . MET B 1 167 ? -10.82 29.281 4.969 1 88.31 167 MET B CA 1
ATOM 3739 C C . MET B 1 167 ? -10 29.391 3.686 1 88.31 167 MET B C 1
ATOM 3741 O O . MET B 1 167 ? -9.188 30.297 3.533 1 88.31 167 MET B O 1
ATOM 3745 N N . THR B 1 168 ? -10.164 28.391 2.918 1 82.69 168 THR B N 1
ATOM 3746 C CA . THR B 1 168 ? -9.477 28.422 1.631 1 82.69 168 THR B CA 1
ATOM 3747 C C . THR B 1 168 ? -10.43 28.047 0.5 1 82.69 168 THR B C 1
ATOM 3749 O O . THR B 1 168 ? -11.57 27.641 0.75 1 82.69 168 THR B O 1
ATOM 3752 N N . ILE B 1 169 ? -9.953 28.484 -0.736 1 74.94 169 ILE B N 1
ATOM 3753 C CA . ILE B 1 169 ? -10.672 28.094 -1.936 1 74.94 169 ILE B CA 1
ATOM 3754 C C . ILE B 1 169 ? -9.953 26.922 -2.604 1 74.94 169 ILE B C 1
ATOM 3756 O O . ILE B 1 169 ? -8.766 27 -2.904 1 74.94 169 ILE B O 1
ATOM 3760 N N . PHE B 1 170 ? -10.594 25.719 -2.568 1 67.5 170 PHE B N 1
ATOM 3761 C CA . PHE B 1 170 ? -10.047 24.531 -3.217 1 67.5 170 PHE B CA 1
ATOM 3762 C C . PHE B 1 170 ? -10.422 24.5 -4.695 1 67.5 170 PHE B C 1
ATOM 3764 O O . PHE B 1 170 ? -11.586 24.688 -5.047 1 67.5 170 PHE B O 1
ATOM 3771 N N . HIS B 1 171 ? -9.391 24.531 -5.605 1 63.97 171 HIS B N 1
ATOM 3772 C CA . HIS B 1 171 ? -9.633 24.328 -7.031 1 63.97 171 HIS B CA 1
ATOM 3773 C C . HIS B 1 171 ? -9.68 22.844 -7.383 1 63.97 171 HIS B C 1
ATOM 3775 O O . HIS B 1 171 ? -8.703 22.125 -7.176 1 63.97 171 HIS B O 1
ATOM 3781 N N . ASP B 1 172 ? -10.852 22.203 -7.43 1 58.59 172 ASP B N 1
ATOM 3782 C CA . ASP B 1 172 ? -11.062 20.781 -7.676 1 58.59 172 ASP B CA 1
ATOM 3783 C C . ASP B 1 172 ? -10.891 20.453 -9.156 1 58.59 172 ASP B C 1
ATOM 3785 O O . ASP B 1 172 ? -11.695 20.875 -9.992 1 58.59 172 ASP B O 1
ATOM 3789 N N . ASN B 1 173 ? -9.609 20.25 -9.578 1 52.12 173 ASN B N 1
ATOM 3790 C CA . ASN B 1 173 ? -9.516 19.75 -10.945 1 52.12 173 ASN B CA 1
ATOM 3791 C C . ASN B 1 173 ? -9.547 18.234 -10.992 1 52.12 173 ASN B C 1
ATOM 3793 O O . ASN B 1 173 ? -9.305 17.562 -9.984 1 52.12 173 ASN B O 1
ATOM 3797 N N . ASN B 1 174 ? -10.219 17.672 -11.961 1 46.19 174 ASN B N 1
ATOM 3798 C CA . ASN B 1 174 ? -10.445 16.234 -12.117 1 46.19 174 ASN B CA 1
ATOM 3799 C C . ASN B 1 174 ? -9.258 15.414 -11.617 1 46.19 174 ASN B C 1
ATOM 3801 O O . ASN B 1 174 ? -9.367 14.203 -11.414 1 46.19 174 ASN B O 1
ATOM 3805 N N . TYR B 1 175 ? -8 16 -11.891 1 39.75 175 TYR B N 1
ATOM 3806 C CA . TYR B 1 175 ? -6.809 15.172 -11.797 1 39.75 175 TYR B CA 1
ATOM 3807 C C . TYR B 1 175 ? -5.98 15.539 -10.57 1 39.75 175 TYR B C 1
ATOM 3809 O O . TYR B 1 175 ? -4.82 15.141 -10.453 1 39.75 175 TYR B O 1
ATOM 3817 N N . GLY B 1 176 ? -6.344 16.016 -9.266 1 41.91 176 GLY B N 1
ATOM 3818 C CA . GLY B 1 176 ? -5.555 16.328 -8.086 1 41.91 176 GLY B CA 1
ATOM 3819 C C . GLY B 1 176 ? -5.602 17.797 -7.715 1 41.91 176 GLY B C 1
ATOM 3820 O O . GLY B 1 176 ? -5.602 18.672 -8.586 1 41.91 176 GLY B O 1
ATOM 3821 N N . GLY B 1 177 ? -6.309 18.219 -6.766 1 34.78 177 GLY B N 1
ATOM 3822 C CA . GLY B 1 177 ? -6.574 19.578 -6.328 1 34.78 177 GLY B CA 1
ATOM 3823 C C . GLY B 1 177 ? -5.312 20.391 -6.102 1 34.78 177 GLY B C 1
ATOM 3824 O O . GLY B 1 177 ? -4.438 19.984 -5.328 1 34.78 177 GLY B O 1
ATOM 3825 N N . ARG B 1 178 ? -4.645 20.969 -7.023 1 36.41 178 ARG B N 1
ATOM 3826 C CA . ARG B 1 178 ? -3.561 21.906 -6.754 1 36.41 178 ARG B CA 1
ATOM 3827 C C . ARG B 1 178 ? -4.105 23.25 -6.277 1 36.41 178 ARG B C 1
ATOM 3829 O O . ARG B 1 178 ? -5.137 23.719 -6.762 1 36.41 178 ARG B O 1
ATOM 3836 N N . VAL B 1 179 ? -3.568 23.594 -5.051 1 31.66 179 VAL B N 1
ATOM 3837 C CA . VAL B 1 179 ? -3.771 24.969 -4.629 1 31.66 179 VAL B CA 1
ATOM 3838 C C . VAL B 1 179 ? -3.012 25.906 -5.559 1 31.66 179 VAL B C 1
ATOM 3840 O O . VAL B 1 179 ? -1.797 25.781 -5.723 1 31.66 179 VAL B O 1
ATOM 3843 N N . SER B 1 180 ? -3.367 26.172 -6.805 1 33.25 180 SER B N 1
ATOM 3844 C CA . SER B 1 180 ? -2.625 27.172 -7.574 1 33.25 180 SER B CA 1
ATOM 3845 C C . SER B 1 180 ? -2.74 28.547 -6.941 1 33.25 180 SER B C 1
ATOM 3847 O O . SER B 1 180 ? -3.844 29.016 -6.652 1 33.25 180 SER B O 1
ATOM 3849 N N . PRO B 1 181 ? -1.691 29.016 -6.34 1 29.03 181 PRO B N 1
ATOM 3850 C CA . PRO B 1 181 ? -1.81 30.469 -6.098 1 29.03 181 PRO B CA 1
ATOM 3851 C C . PRO B 1 181 ? -2.293 31.234 -7.324 1 29.03 181 PRO B C 1
ATOM 3853 O O . PRO B 1 181 ? -2.828 32.344 -7.195 1 29.03 181 PRO B O 1
ATOM 3856 N N . LYS B 1 182 ? -1.381 31.234 -8.461 1 32.97 182 LYS B N 1
ATOM 3857 C CA . LYS B 1 182 ? -1.54 32.312 -9.43 1 32.97 182 LYS B CA 1
ATOM 3858 C C . LYS B 1 182 ? -2.859 32.188 -10.188 1 32.97 182 LYS B C 1
ATOM 3860 O O . LYS B 1 182 ? -3.385 31.094 -10.344 1 32.97 182 LYS B O 1
ATOM 3865 N N . ARG B 1 183 ? -3.469 33.312 -10.766 1 32.41 183 ARG B N 1
ATOM 3866 C CA . ARG B 1 183 ? -4.699 33.781 -11.406 1 32.41 183 ARG B CA 1
ATOM 3867 C C . ARG B 1 183 ? -5.043 32.906 -12.609 1 32.41 183 ARG B C 1
ATOM 3869 O O . ARG B 1 183 ? -6.199 32.844 -13.039 1 32.41 183 ARG B O 1
ATOM 3876 N N . GLY B 1 184 ? -4.102 32.531 -13.578 1 31.72 184 GLY B N 1
ATOM 3877 C CA . GLY B 1 184 ? -4.539 32.5 -14.961 1 31.72 184 GLY B CA 1
ATOM 3878 C C . GLY B 1 184 ? -5.262 31.203 -15.328 1 31.72 184 GLY B C 1
ATOM 3879 O O . GLY B 1 184 ? -6.258 31.234 -16.047 1 31.72 184 GLY B O 1
ATOM 3880 N N . PHE B 1 185 ? -4.566 30.016 -15.562 1 33 185 PHE B N 1
ATOM 3881 C CA . PHE B 1 185 ? -5.305 29 -16.312 1 33 185 PHE B CA 1
ATOM 3882 C C . PHE B 1 185 ? -6.391 28.375 -15.445 1 33 185 PHE B C 1
ATOM 3884 O O . PHE B 1 185 ? -6.094 27.656 -14.484 1 33 185 PHE B O 1
ATOM 3891 N N . ILE B 1 186 ? -7.52 29.031 -15.211 1 35.84 186 ILE B N 1
ATOM 3892 C CA . ILE B 1 186 ? -8.828 28.703 -14.664 1 35.84 186 ILE B CA 1
ATOM 3893 C C . ILE B 1 186 ? -9.328 27.406 -15.281 1 35.84 186 ILE B C 1
ATOM 3895 O O . ILE B 1 186 ? -9.781 27.391 -16.422 1 35.84 186 ILE B O 1
ATOM 3899 N N . ASN B 1 187 ? -8.648 26.328 -15.445 1 39.5 187 ASN B N 1
ATOM 3900 C CA . ASN B 1 187 ? -9.594 25.281 -15.828 1 39.5 187 ASN B CA 1
ATOM 3901 C C . ASN B 1 187 ? -10.836 25.297 -14.945 1 39.5 187 ASN B C 1
ATOM 3903 O O . ASN B 1 187 ? -10.797 25.797 -13.82 1 39.5 187 ASN B O 1
ATOM 3907 N N . GLU B 1 188 ? -12.086 25.266 -15.57 1 44.56 188 GLU B N 1
ATOM 3908 C CA . GLU B 1 188 ? -13.445 25.281 -15.031 1 44.56 188 GLU B CA 1
ATOM 3909 C C . GLU B 1 188 ? -13.539 24.453 -13.75 1 44.56 188 GLU B C 1
ATOM 3911 O O . GLU B 1 188 ? -13.953 23.297 -13.773 1 44.56 188 GLU B O 1
ATOM 3916 N N . GLY B 1 189 ? -12.469 24.406 -13.062 1 51.66 189 GLY B N 1
ATOM 3917 C CA . GLY B 1 189 ? -12.711 23.609 -11.867 1 51.66 189 GLY B CA 1
ATOM 3918 C C . GLY B 1 189 ? -13.57 24.328 -10.844 1 51.66 189 GLY B C 1
ATOM 3919 O O . GLY B 1 189 ? -13.805 25.531 -10.953 1 51.66 189 GLY B O 1
ATOM 3920 N N . VAL B 1 190 ? -14.562 23.625 -10.273 1 55.53 190 VAL B N 1
ATOM 3921 C CA . VAL B 1 190 ? -15.445 24.109 -9.211 1 55.53 190 VAL B CA 1
ATOM 3922 C C . VAL B 1 190 ? -14.609 24.594 -8.023 1 55.53 190 VAL B C 1
ATOM 3924 O O . VAL B 1 190 ? -13.688 23.891 -7.59 1 55.53 190 VAL B O 1
ATOM 3927 N N . LYS B 1 191 ? -14.641 25.906 -7.859 1 65.12 191 LYS B N 1
ATOM 3928 C CA . LYS B 1 191 ? -14.047 26.5 -6.66 1 65.12 191 LYS B CA 1
ATOM 3929 C C . LYS B 1 191 ? -14.938 26.281 -5.441 1 65.12 191 LYS B C 1
ATOM 3931 O O . LYS B 1 191 ? -16.141 26.578 -5.484 1 65.12 191 LYS B O 1
ATOM 3936 N N . VAL B 1 192 ? -14.453 25.5 -4.586 1 69.5 192 VAL B N 1
ATOM 3937 C CA . VAL B 1 192 ? -15.234 25.25 -3.381 1 69.5 192 VAL B CA 1
ATOM 3938 C C . VAL B 1 192 ? -14.484 25.766 -2.156 1 69.5 192 VAL B C 1
ATOM 3940 O O . VAL B 1 192 ? -13.266 25.594 -2.057 1 69.5 192 VAL B O 1
ATOM 3943 N N . ASP B 1 193 ? -15.266 26.547 -1.364 1 76.81 193 ASP B N 1
ATOM 3944 C CA . ASP B 1 193 ? -14.703 26.969 -0.082 1 76.81 193 ASP B CA 1
ATOM 3945 C C . ASP B 1 193 ? -14.531 25.766 0.852 1 76.81 193 ASP B C 1
ATOM 3947 O O . ASP B 1 193 ? -15.414 24.906 0.949 1 76.81 193 ASP B O 1
ATOM 3951 N N . ALA B 1 194 ? -13.305 25.625 1.383 1 80.94 194 ALA B N 1
ATOM 3952 C CA . ALA B 1 194 ? -13.047 24.562 2.348 1 80.94 194 ALA B CA 1
ATOM 3953 C C . ALA B 1 194 ? -12.281 25.094 3.559 1 80.94 194 ALA B C 1
ATOM 3955 O O . ALA B 1 194 ? -11.383 25.922 3.418 1 80.94 194 ALA B O 1
ATOM 3956 N N . ILE B 1 195 ? -12.781 24.766 4.707 1 88.62 195 ILE B N 1
ATOM 3957 C CA . ILE B 1 195 ? -12.039 25.094 5.914 1 88.62 195 ILE B CA 1
ATOM 3958 C C . ILE B 1 195 ? -10.82 24.172 6.039 1 88.62 195 ILE B C 1
ATOM 3960 O O . ILE B 1 195 ? -10.914 22.984 5.762 1 88.62 195 ILE B O 1
ATOM 3964 N N . CYS B 1 196 ? -9.711 24.75 6.391 1 94.69 196 CYS B N 1
ATOM 3965 C CA . CYS B 1 196 ? -8.484 24 6.652 1 94.69 196 CYS B CA 1
ATOM 3966 C C . CYS B 1 196 ? -8.195 23.938 8.148 1 94.69 196 CYS B C 1
ATOM 3968 O O . CYS B 1 196 ? -8.227 24.953 8.836 1 94.69 196 CYS B O 1
ATOM 3970 N N . ILE B 1 197 ? -7.957 22.734 8.625 1 96.81 197 ILE B N 1
ATOM 3971 C CA . ILE B 1 197 ? -7.812 22.469 10.055 1 96.81 197 ILE B CA 1
ATOM 3972 C C . ILE B 1 197 ? -6.367 22.094 10.359 1 96.81 197 ILE B C 1
ATOM 3974 O O . ILE B 1 197 ? -5.746 21.328 9.625 1 96.81 197 ILE B O 1
ATOM 3978 N N . PRO B 1 198 ? -5.781 22.703 11.43 1 98 198 PRO B N 1
ATOM 3979 C CA . PRO B 1 198 ? -4.438 22.281 11.82 1 98 198 PRO B CA 1
ATOM 3980 C C . PRO B 1 198 ? -4.375 20.812 12.219 1 98 198 PRO B C 1
ATOM 3982 O O . PRO B 1 198 ? -5.328 20.281 12.789 1 98 198 PRO B O 1
ATOM 3985 N N . PHE B 1 199 ? -3.242 20.234 11.977 1 98.5 199 PHE B N 1
ATOM 3986 C CA . PHE B 1 199 ? -3.021 18.828 12.297 1 98.5 199 PHE B CA 1
ATOM 3987 C C . PHE B 1 199 ? -3.293 18.562 13.766 1 98.5 199 PHE B C 1
ATOM 3989 O O . PHE B 1 199 ? -4.008 17.609 14.109 1 98.5 199 PHE B O 1
ATOM 3996 N N . ASN B 1 200 ? -2.756 19.406 14.648 1 98.56 200 ASN B N 1
ATOM 3997 C CA . ASN B 1 200 ? -2.891 19.172 16.078 1 98.56 200 ASN B CA 1
ATOM 3998 C C . ASN B 1 200 ? -4.348 19.281 16.531 1 98.56 200 ASN B C 1
ATOM 4000 O O . ASN B 1 200 ? -4.754 18.609 17.484 1 98.56 200 ASN B O 1
ATOM 4004 N N . THR B 1 201 ? -5.148 20.125 15.852 1 98.06 201 THR B N 1
ATOM 4005 C CA . THR B 1 201 ? -6.57 20.188 16.156 1 98.06 201 THR B CA 1
ATOM 4006 C C . THR B 1 201 ? -7.246 18.844 15.875 1 98.06 201 THR B C 1
ATOM 4008 O O . THR B 1 201 ? -8.062 18.375 16.672 1 98.06 201 THR B O 1
ATOM 4011 N N . LEU B 1 202 ? -6.918 18.219 14.742 1 97.56 202 LEU B N 1
ATOM 4012 C CA . LEU B 1 202 ? -7.484 16.922 14.391 1 97.56 202 LEU B CA 1
ATOM 4013 C C . LEU B 1 202 ? -7.113 15.867 15.43 1 97.56 202 LEU B C 1
ATOM 4015 O O . LEU B 1 202 ? -7.961 15.07 15.836 1 97.56 202 LEU B O 1
ATOM 4019 N N . MET B 1 203 ? -5.863 15.844 15.836 1 97.31 203 MET B N 1
ATOM 4020 C CA . MET B 1 203 ? -5.418 14.875 16.844 1 97.31 203 MET B CA 1
ATOM 4021 C C . MET B 1 203 ? -6.148 15.086 18.156 1 97.31 203 MET B C 1
ATOM 4023 O O . MET B 1 203 ? -6.59 14.125 18.797 1 97.31 203 MET B O 1
ATOM 4027 N N . ARG B 1 204 ? -6.301 16.344 18.547 1 96.06 204 ARG B N 1
ATOM 4028 C CA . ARG B 1 204 ? -7.039 16.656 19.766 1 96.06 204 ARG B CA 1
ATOM 4029 C C . ARG B 1 204 ? -8.5 16.219 19.656 1 96.06 204 ARG B C 1
ATOM 4031 O O . ARG B 1 204 ? -9.062 15.641 20.578 1 96.06 204 ARG B O 1
ATOM 4038 N N . ALA B 1 205 ? -9.055 16.547 18.531 1 93.56 205 ALA B N 1
ATOM 4039 C CA . ALA B 1 205 ? -10.453 16.188 18.297 1 93.56 205 ALA B CA 1
ATOM 4040 C C . ALA B 1 205 ? -10.672 14.68 18.422 1 93.56 205 ALA B C 1
ATOM 4042 O O . ALA B 1 205 ? -11.727 14.234 18.859 1 93.56 205 ALA B O 1
ATOM 4043 N N . MET B 1 206 ? -9.664 13.922 18.047 1 93.81 206 MET B N 1
ATOM 4044 C CA . MET B 1 206 ? -9.766 12.461 18.062 1 93.81 206 MET B CA 1
ATOM 4045 C C . MET B 1 206 ? -9.219 11.891 19.375 1 93.81 206 MET B C 1
ATOM 4047 O O . MET B 1 206 ? -9.188 10.68 19.562 1 93.81 206 MET B O 1
ATOM 4051 N N . ASP B 1 207 ? -8.75 12.688 20.234 1 92.62 207 ASP B N 1
ATOM 4052 C CA . ASP B 1 207 ? -8.109 12.281 21.484 1 92.62 207 ASP B CA 1
ATOM 4053 C C . ASP B 1 207 ? -6.953 11.32 21.219 1 92.62 207 ASP B C 1
ATOM 4055 O O . ASP B 1 207 ? -6.875 10.258 21.844 1 92.62 207 ASP B O 1
ATOM 4059 N N . ARG B 1 208 ? -6.18 11.711 20.188 1 93.94 208 ARG B N 1
ATOM 4060 C CA . ARG B 1 208 ? -5.027 10.898 19.812 1 93.94 208 ARG B CA 1
ATOM 4061 C C . ARG B 1 208 ? -3.723 11.602 20.172 1 93.94 208 ARG B C 1
ATOM 4063 O O . ARG B 1 208 ? -3.52 12.766 19.828 1 93.94 208 ARG B O 1
ATOM 4070 N N . THR B 1 209 ? -2.877 10.898 20.922 1 95.94 209 THR B N 1
ATOM 4071 C CA . THR B 1 209 ? -1.578 11.461 21.281 1 95.94 209 THR B CA 1
ATOM 4072 C C . THR B 1 209 ? -0.449 10.664 20.625 1 95.94 209 THR B C 1
ATOM 4074 O O . THR B 1 209 ? 0.727 11 20.797 1 95.94 209 THR B O 1
ATOM 4077 N N . GLU B 1 210 ? -0.79 9.609 19.922 1 95.81 210 GLU B N 1
ATOM 4078 C CA . GLU B 1 210 ? 0.188 8.797 19.203 1 95.81 210 GLU B CA 1
ATOM 4079 C C . GLU B 1 210 ? -0.403 8.234 17.922 1 95.81 210 GLU B C 1
ATOM 4081 O O . GLU B 1 210 ? -1.556 7.801 17.906 1 95.81 210 GLU B O 1
ATOM 4086 N N . ILE B 1 211 ? 0.341 8.32 16.906 1 95.88 211 ILE B N 1
ATOM 4087 C CA . ILE B 1 211 ? -0.058 7.656 15.672 1 95.88 211 ILE B CA 1
ATOM 4088 C C . ILE B 1 211 ? 1.096 6.809 15.148 1 95.88 211 ILE B C 1
ATOM 4090 O O . ILE B 1 211 ? 2.266 7.16 15.32 1 95.88 211 ILE B O 1
ATOM 4094 N N . ASP B 1 212 ? 0.734 5.695 14.5 1 95.62 212 ASP B N 1
ATOM 4095 C CA . ASP B 1 212 ? 1.731 4.746 14.016 1 95.62 212 ASP B CA 1
ATOM 4096 C C . ASP B 1 212 ? 2.279 5.172 12.656 1 95.62 212 ASP B C 1
ATOM 4098 O O . ASP B 1 212 ? 3.473 5.02 12.391 1 95.62 212 ASP B O 1
ATOM 4102 N N . LEU B 1 213 ? 1.436 5.719 11.828 1 97.56 213 LEU B N 1
ATOM 4103 C CA . LEU B 1 213 ? 1.818 6.125 10.477 1 97.56 213 LEU B CA 1
ATOM 4104 C C . LEU B 1 213 ? 1.137 7.434 10.094 1 97.56 213 LEU B C 1
ATOM 4106 O O . LEU B 1 213 ? -0.09 7.543 10.156 1 97.56 213 LEU B O 1
ATOM 4110 N N . PHE B 1 214 ? 1.908 8.414 9.805 1 98.69 214 PHE B N 1
ATOM 4111 C CA . PHE B 1 214 ? 1.428 9.648 9.188 1 98.69 214 PHE B CA 1
ATOM 4112 C C . PHE B 1 214 ? 1.853 9.727 7.727 1 98.69 214 PHE B C 1
ATOM 4114 O O . PHE B 1 214 ? 3.033 9.914 7.426 1 98.69 214 PHE B O 1
ATOM 4121 N N . SER B 1 215 ? 0.917 9.453 6.805 1 98.44 215 SER B N 1
ATOM 4122 C CA . SER B 1 215 ? 1.134 9.633 5.371 1 98.44 215 SER B CA 1
ATOM 4123 C C . SER B 1 215 ? 0.729 11.031 4.918 1 98.44 215 SER B C 1
ATOM 4125 O O . SER B 1 215 ? -0.457 11.367 4.91 1 98.44 215 SER B O 1
ATOM 4127 N N . LEU B 1 216 ? 1.697 11.859 4.52 1 98.25 216 LEU B N 1
ATOM 4128 C CA . LEU B 1 216 ? 1.475 13.242 4.113 1 98.25 216 LEU B CA 1
ATOM 4129 C C . LEU B 1 216 ? 1.771 13.43 2.629 1 98.25 216 LEU B C 1
ATOM 4131 O O . LEU B 1 216 ? 2.936 13.469 2.225 1 98.25 216 LEU B O 1
ATOM 4135 N N . ASP B 1 217 ? 0.74 13.484 1.823 1 95.56 217 ASP B N 1
ATOM 4136 C CA . ASP B 1 217 ? 0.798 13.633 0.372 1 95.56 217 ASP B CA 1
ATOM 4137 C C . ASP B 1 217 ? -0.214 14.672 -0.114 1 95.56 217 ASP B C 1
ATOM 4139 O O . ASP B 1 217 ? -1.289 14.312 -0.599 1 95.56 217 ASP B O 1
ATOM 4143 N N . VAL B 1 218 ? 0.09 16.047 -0.016 1 91 218 VAL B N 1
ATOM 4144 C CA . VAL B 1 218 ? -0.875 17.109 -0.288 1 91 218 VAL B CA 1
ATOM 4145 C C . VAL B 1 218 ? -0.377 17.984 -1.438 1 91 218 VAL B C 1
ATOM 4147 O O . VAL B 1 218 ? -0.759 19.156 -1.553 1 91 218 VAL B O 1
ATOM 4150 N N . GLU B 1 219 ? 0.377 17.547 -2.311 1 85.75 219 GLU B N 1
ATOM 4151 C CA . GLU B 1 219 ? 0.79 18.156 -3.568 1 85.75 219 GLU B CA 1
ATOM 4152 C C . GLU B 1 219 ? 1.562 19.453 -3.322 1 85.75 219 GLU B C 1
ATOM 4154 O O . GLU B 1 219 ? 1.142 20.531 -3.758 1 85.75 219 GLU B O 1
ATOM 4159 N N . SER B 1 220 ? 2.598 19.516 -2.615 1 88.06 220 SER B N 1
ATOM 4160 C CA . SER B 1 220 ? 3.643 20.531 -2.621 1 88.06 220 SER B CA 1
ATOM 4161 C C . SER B 1 220 ? 3.627 21.344 -1.332 1 88.06 220 SER B C 1
ATOM 4163 O O . SER B 1 220 ? 4.41 22.297 -1.175 1 88.06 220 SER B O 1
ATOM 4165 N N . PHE B 1 221 ? 2.795 21.078 -0.384 1 92.81 221 PHE B N 1
ATOM 4166 C CA . PHE B 1 221 ? 2.734 21.875 0.835 1 92.81 221 PHE B CA 1
ATOM 4167 C C . PHE B 1 221 ? 3.15 21.047 2.045 1 92.81 221 PHE B C 1
ATOM 4169 O O . PHE B 1 221 ? 2.826 21.391 3.184 1 92.81 221 PHE B O 1
ATOM 4176 N N . GLU B 1 222 ? 3.855 19.953 1.875 1 96.69 222 GLU B N 1
ATOM 4177 C CA . GLU B 1 222 ? 4.242 19.031 2.949 1 96.69 222 GLU B CA 1
ATOM 4178 C C . GLU B 1 222 ? 5.098 19.75 3.994 1 96.69 222 GLU B C 1
ATOM 4180 O O . GLU B 1 222 ? 4.84 19.641 5.195 1 96.69 222 GLU B O 1
ATOM 4185 N N . LEU B 1 223 ? 6.078 20.562 3.506 1 97.62 223 LEU B N 1
ATOM 4186 C CA . LEU B 1 223 ? 6.973 21.266 4.418 1 97.62 223 LEU B CA 1
ATOM 4187 C C . LEU B 1 223 ? 6.199 22.266 5.27 1 97.62 223 LEU B C 1
ATOM 4189 O O . LEU B 1 223 ? 6.395 22.328 6.484 1 97.62 223 LEU B O 1
ATOM 4193 N N . ASP B 1 224 ? 5.289 23 4.668 1 96.75 224 ASP B N 1
ATOM 4194 C CA . ASP B 1 224 ? 4.512 24.031 5.363 1 96.75 224 ASP B CA 1
ATOM 4195 C C . ASP B 1 224 ? 3.643 23.406 6.457 1 96.75 224 ASP B C 1
ATOM 4197 O O . ASP B 1 224 ? 3.551 23.938 7.562 1 96.75 224 ASP B O 1
ATOM 4201 N N . ILE B 1 225 ? 3.059 22.281 6.145 1 97.62 225 ILE B N 1
ATOM 4202 C CA . ILE B 1 225 ? 2.207 21.594 7.102 1 97.62 225 ILE B CA 1
ATOM 4203 C C . ILE B 1 225 ? 3.053 21.078 8.266 1 97.62 225 ILE B C 1
ATOM 4205 O O . ILE B 1 225 ? 2.701 21.281 9.43 1 97.62 225 ILE B O 1
ATOM 4209 N N . LEU B 1 226 ? 4.168 20.469 7.977 1 98.56 226 LEU B N 1
ATOM 4210 C CA . LEU B 1 226 ? 5.02 19.891 9.008 1 98.56 226 LEU B CA 1
ATOM 4211 C C . LEU B 1 226 ? 5.535 20.969 9.961 1 98.56 226 LEU B C 1
ATOM 4213 O O . LEU B 1 226 ? 5.695 20.719 11.156 1 98.56 226 LEU B O 1
ATOM 4217 N N . ARG B 1 227 ? 5.719 22.156 9.484 1 98.12 227 ARG B N 1
ATOM 4218 C CA . ARG B 1 227 ? 6.223 23.25 10.297 1 98.12 227 ARG B CA 1
ATOM 4219 C C . ARG B 1 227 ? 5.188 23.688 11.328 1 98.12 227 ARG B C 1
ATOM 4221 O O . ARG B 1 227 ? 5.531 24.312 12.336 1 98.12 227 ARG B O 1
ATOM 4228 N N . THR B 1 228 ? 3.957 23.406 11.07 1 97.62 228 THR B N 1
ATOM 4229 C CA . THR B 1 228 ? 2.906 23.844 11.984 1 97.62 228 THR B CA 1
ATOM 4230 C C . THR B 1 228 ? 2.658 22.812 13.07 1 97.62 228 THR B C 1
ATOM 4232 O O . THR B 1 228 ? 1.989 23.094 14.07 1 97.62 228 THR B O 1
ATOM 4235 N N . ILE B 1 229 ? 3.205 21.625 12.977 1 98.19 229 ILE B N 1
ATOM 4236 C CA . ILE B 1 229 ? 2.881 20.531 13.891 1 98.19 229 ILE B CA 1
ATOM 4237 C C . ILE B 1 229 ? 3.648 20.719 15.195 1 98.19 229 ILE B C 1
ATOM 4239 O O . ILE B 1 229 ? 4.859 20.953 15.188 1 98.19 229 ILE B O 1
ATOM 4243 N N . ASN B 1 230 ? 2.938 20.75 16.297 1 97.69 230 ASN B N 1
ATOM 4244 C CA . ASN B 1 230 ? 3.568 20.578 17.594 1 97.69 230 ASN B CA 1
ATOM 4245 C C . ASN B 1 230 ? 3.82 19.109 17.906 1 97.69 230 ASN B C 1
ATOM 4247 O O . ASN B 1 230 ? 2.934 18.406 18.422 1 97.69 230 ASN B O 1
ATOM 4251 N N . PHE B 1 231 ? 5.008 18.641 17.719 1 97.38 231 PHE B N 1
ATOM 4252 C CA . PHE B 1 231 ? 5.383 17.234 17.828 1 97.38 231 PHE B CA 1
ATOM 4253 C C . PHE B 1 231 ? 5.441 16.797 19.297 1 97.38 231 PHE B C 1
ATOM 4255 O O . PHE B 1 231 ? 5.516 15.609 19.594 1 97.38 231 PHE B O 1
ATOM 4262 N N . GLN B 1 232 ? 5.332 17.703 20.203 1 95.62 232 GLN B N 1
ATOM 4263 C CA . GLN B 1 232 ? 5.289 17.359 21.625 1 95.62 232 GLN B CA 1
ATOM 4264 C C . GLN B 1 232 ? 3.902 16.875 22.031 1 95.62 232 GLN B C 1
ATOM 4266 O O . GLN B 1 232 ? 3.766 16.109 22.984 1 95.62 232 GLN B O 1
ATOM 4271 N N . ASP B 1 233 ? 2.92 17.344 21.281 1 96.38 233 ASP B N 1
ATOM 4272 C CA . ASP B 1 233 ? 1.535 17 21.594 1 96.38 233 ASP B CA 1
ATOM 4273 C C . ASP B 1 233 ? 1.159 15.633 21.031 1 96.38 233 ASP B C 1
ATOM 4275 O O . ASP B 1 233 ? 0.221 14.992 21.516 1 96.38 233 ASP B O 1
ATOM 4279 N N . VAL B 1 234 ? 1.825 15.195 19.984 1 97.31 234 VAL B N 1
ATOM 4280 C CA . VAL B 1 234 ? 1.474 13.953 19.312 1 97.31 234 VAL B CA 1
ATOM 4281 C C . VAL B 1 234 ? 2.744 13.219 18.891 1 97.31 234 VAL B C 1
ATOM 4283 O O . VAL B 1 234 ? 3.586 13.781 18.188 1 97.31 234 VAL B O 1
ATOM 4286 N N . LYS B 1 235 ? 2.85 12.023 19.328 1 97.31 235 LYS B N 1
ATOM 4287 C CA . LYS B 1 235 ? 3.949 11.172 18.891 1 97.31 235 LYS B CA 1
ATOM 4288 C C . LYS B 1 235 ? 3.625 10.5 17.547 1 97.31 235 LYS B C 1
ATOM 4290 O O . LYS B 1 235 ? 2.607 9.82 17.422 1 97.31 235 LYS B O 1
ATOM 4295 N N . ILE B 1 236 ? 4.441 10.727 16.578 1 98.06 236 ILE B N 1
ATOM 4296 C CA . ILE B 1 236 ? 4.344 10.078 15.273 1 98.06 236 ILE B CA 1
ATOM 4297 C C . ILE B 1 236 ? 5.477 9.07 15.117 1 98.06 236 ILE B C 1
ATOM 4299 O O . ILE B 1 236 ? 6.652 9.438 15.102 1 98.06 236 ILE B O 1
ATOM 4303 N N . ASN B 1 237 ? 5.121 7.793 14.969 1 96.88 237 ASN B N 1
ATOM 4304 C CA . ASN B 1 237 ? 6.156 6.77 14.891 1 96.88 237 ASN B CA 1
ATOM 4305 C C . ASN B 1 237 ? 6.828 6.754 13.523 1 96.88 237 ASN B C 1
ATOM 4307 O O . ASN B 1 237 ? 8.055 6.824 13.43 1 96.88 237 ASN B O 1
ATOM 4311 N N . ILE B 1 238 ? 6.016 6.668 12.484 1 97.31 238 ILE B N 1
ATOM 4312 C CA . ILE B 1 238 ? 6.508 6.66 11.109 1 97.31 238 ILE B CA 1
ATOM 4313 C C . ILE B 1 238 ? 5.848 7.793 10.32 1 97.31 238 ILE B C 1
ATOM 4315 O O . ILE B 1 238 ? 4.633 7.992 10.406 1 97.31 238 ILE B O 1
ATOM 4319 N N . LEU B 1 239 ? 6.656 8.547 9.617 1 98.5 239 LEU B N 1
ATOM 4320 C CA . LEU B 1 239 ? 6.191 9.602 8.719 1 98.5 239 LEU B CA 1
ATOM 4321 C C . LEU B 1 239 ? 6.582 9.297 7.277 1 98.5 239 LEU B C 1
ATOM 4323 O O . LEU B 1 239 ? 7.762 9.102 6.977 1 98.5 239 LEU B O 1
ATOM 4327 N N . CYS B 1 240 ? 5.633 9.109 6.457 1 98.12 240 CYS B N 1
ATOM 4328 C CA . CYS B 1 240 ? 5.809 9.039 5.012 1 98.12 240 CYS B CA 1
ATOM 4329 C C . CYS B 1 240 ? 5.398 10.352 4.352 1 98.12 240 CYS B C 1
ATOM 4331 O O . CYS B 1 240 ? 4.219 10.703 4.34 1 98.12 240 CYS B O 1
ATOM 4333 N N . VAL B 1 241 ? 6.375 11.055 3.756 1 98.19 241 VAL B N 1
ATOM 4334 C CA . VAL B 1 241 ? 6.086 12.398 3.26 1 98.19 241 VAL B CA 1
ATOM 4335 C C . VAL B 1 241 ? 6.52 12.508 1.8 1 98.19 241 VAL B C 1
ATOM 4337 O O . VAL B 1 241 ? 7.641 12.141 1.447 1 98.19 241 VAL B O 1
ATOM 4340 N N . GLU B 1 242 ? 5.559 12.945 0.983 1 97 242 GLU B N 1
ATOM 4341 C CA . GLU B 1 242 ? 5.898 13.211 -0.412 1 97 242 GLU B CA 1
ATOM 4342 C C . GLU B 1 242 ? 6.852 14.391 -0.534 1 97 242 GLU B C 1
ATOM 4344 O O . GLU B 1 242 ? 6.676 15.414 0.139 1 97 242 GLU B O 1
ATOM 4349 N N . PHE B 1 243 ? 7.902 14.266 -1.439 1 95.75 243 PHE B N 1
ATOM 4350 C CA . PHE B 1 243 ? 8.883 15.344 -1.516 1 95.75 243 PHE B CA 1
ATOM 4351 C C . PHE B 1 243 ? 9.172 15.711 -2.965 1 95.75 243 PHE B C 1
ATOM 4353 O O . PHE B 1 243 ? 9.703 16.781 -3.242 1 95.75 243 PHE B O 1
ATOM 4360 N N . PHE B 1 244 ? 8.867 14.859 -3.928 1 93.12 244 PHE B N 1
ATOM 4361 C CA . PHE B 1 244 ? 9.477 14.945 -5.25 1 93.12 244 PHE B CA 1
ATOM 4362 C C . PHE B 1 244 ? 8.953 16.156 -6.012 1 93.12 244 PHE B C 1
ATOM 4364 O O . PHE B 1 244 ? 9.555 16.594 -6.992 1 93.12 244 PHE B O 1
ATOM 4371 N N . LEU B 1 245 ? 7.887 16.719 -5.559 1 91.88 245 LEU B N 1
ATOM 4372 C CA . LEU B 1 245 ? 7.32 17.875 -6.227 1 91.88 245 LEU B CA 1
ATOM 4373 C C . LEU B 1 245 ? 7.816 19.172 -5.578 1 91.88 245 LEU B C 1
ATOM 4375 O O . LEU B 1 245 ? 7.52 20.266 -6.059 1 91.88 245 LEU B O 1
ATOM 4379 N N . LEU B 1 246 ? 8.547 19.094 -4.477 1 93.31 246 LEU B N 1
ATOM 4380 C CA . LEU B 1 246 ? 9.148 20.266 -3.834 1 93.31 246 LEU B CA 1
ATOM 4381 C C . LEU B 1 246 ? 10.367 20.75 -4.617 1 93.31 246 LEU B C 1
ATOM 4383 O O . LEU B 1 246 ? 10.984 19.969 -5.348 1 93.31 246 LEU B O 1
ATOM 4387 N N . SER B 1 247 ? 10.609 22.031 -4.461 1 93.38 247 SER B N 1
ATOM 4388 C CA . SER B 1 247 ? 11.875 22.516 -4.992 1 93.38 247 SER B CA 1
ATOM 4389 C C . SER B 1 247 ? 13.055 21.969 -4.203 1 93.38 247 SER B C 1
ATOM 4391 O O . SER B 1 247 ? 12.906 21.562 -3.045 1 93.38 247 SER B O 1
ATOM 4393 N N . PRO B 1 248 ? 14.227 22 -4.805 1 93.88 248 PRO B N 1
ATOM 4394 C CA . PRO B 1 248 ? 15.414 21.5 -4.109 1 93.88 248 PRO B CA 1
ATOM 4395 C C . PRO B 1 248 ? 15.656 22.188 -2.771 1 93.88 248 PRO B C 1
ATOM 4397 O O . PRO B 1 248 ? 16 21.547 -1.785 1 93.88 248 PRO B O 1
ATOM 4400 N N . VAL B 1 249 ? 15.469 23.453 -2.803 1 95.12 249 VAL B N 1
ATOM 4401 C CA . VAL B 1 249 ? 15.688 24.219 -1.583 1 95.12 249 VAL B CA 1
ATOM 4402 C C . VAL B 1 249 ? 14.711 23.766 -0.504 1 95.12 249 VAL B C 1
ATOM 4404 O O . VAL B 1 249 ? 15.086 23.609 0.66 1 95.12 249 VAL B O 1
ATOM 4407 N N . ARG B 1 250 ? 13.516 23.516 -0.843 1 96.06 250 ARG B N 1
ATOM 4408 C CA . ARG B 1 250 ? 12.484 23.109 0.113 1 96.06 250 ARG B CA 1
ATOM 4409 C C . ARG B 1 250 ? 12.719 21.672 0.597 1 96.06 250 ARG B C 1
ATOM 4411 O O . ARG B 1 250 ? 12.438 21.359 1.751 1 96.06 250 ARG B O 1
ATOM 4418 N N . VAL B 1 251 ? 13.25 20.844 -0.275 1 96.75 251 VAL B N 1
ATOM 4419 C CA . VAL B 1 251 ? 13.609 19.484 0.136 1 96.75 251 VAL B CA 1
ATOM 4420 C C . VAL B 1 251 ? 14.695 19.547 1.211 1 96.75 251 VAL B C 1
ATOM 4422 O O . VAL B 1 251 ? 14.617 18.844 2.219 1 96.75 251 VAL B O 1
ATOM 4425 N N . LYS B 1 252 ? 15.688 20.391 1.033 1 96.44 252 LYS B N 1
ATOM 4426 C CA . LYS B 1 252 ? 16.734 20.547 2.029 1 96.44 252 LYS B CA 1
ATOM 4427 C C . LYS B 1 252 ? 16.172 21 3.369 1 96.44 252 LYS B C 1
ATOM 4429 O O . LYS B 1 252 ? 16.562 20.484 4.422 1 96.44 252 LYS B O 1
ATOM 4434 N N . LYS B 1 253 ? 15.266 21.922 3.281 1 97.88 253 LYS B N 1
ATOM 4435 C CA . LYS B 1 253 ? 14.625 22.422 4.496 1 97.88 253 LYS B CA 1
ATOM 4436 C C . LYS B 1 253 ? 13.82 21.328 5.184 1 97.88 253 LYS B C 1
ATOM 4438 O O . LYS B 1 253 ? 13.766 21.266 6.414 1 97.88 253 LYS B O 1
ATOM 4443 N N . LEU B 1 254 ? 13.211 20.5 4.406 1 98 254 LEU B N 1
ATOM 4444 C CA . LEU B 1 254 ? 12.453 19.359 4.934 1 98 254 LEU B CA 1
ATOM 4445 C C . LEU B 1 254 ? 13.375 18.406 5.695 1 98 254 LEU B C 1
ATOM 4447 O O . LEU B 1 254 ? 13.047 17.984 6.801 1 98 254 LEU B O 1
ATOM 4451 N N . LEU B 1 255 ? 14.492 18.125 5.125 1 97.5 255 LEU B N 1
ATOM 4452 C CA . LEU B 1 255 ? 15.453 17.234 5.75 1 97.5 255 LEU B CA 1
ATOM 4453 C C . LEU B 1 255 ? 15.914 17.781 7.098 1 97.5 255 LEU B C 1
ATOM 4455 O O . LEU B 1 255 ? 15.977 17.047 8.086 1 97.5 255 LEU B O 1
ATOM 4459 N N . VAL B 1 256 ? 16.188 19.047 7.125 1 97.75 256 VAL B N 1
ATOM 4460 C CA . VAL B 1 256 ? 16.656 19.688 8.344 1 97.75 256 VAL B CA 1
ATOM 4461 C C . VAL B 1 256 ? 15.555 19.688 9.391 1 97.75 256 VAL B C 1
ATOM 4463 O O . VAL B 1 256 ? 15.797 19.375 10.562 1 97.75 256 VAL B O 1
ATOM 4466 N N . LEU B 1 257 ? 14.359 20.016 8.945 1 98.38 257 LEU B N 1
ATOM 4467 C CA . LEU B 1 257 ? 13.227 20.078 9.859 1 98.38 257 LEU B CA 1
ATOM 4468 C C . LEU B 1 257 ? 13.016 18.734 10.555 1 98.38 257 LEU B C 1
ATOM 4470 O O . LEU B 1 257 ? 12.797 18.688 11.766 1 98.38 257 LEU B O 1
ATOM 4474 N N . MET B 1 258 ? 13.023 17.641 9.805 1 97.94 258 MET B N 1
ATOM 4475 C CA . MET B 1 258 ? 12.75 16.328 10.359 1 97.94 258 MET B CA 1
ATOM 4476 C C . MET B 1 258 ? 13.859 15.891 11.312 1 97.94 258 MET B C 1
ATOM 4478 O O . MET B 1 258 ? 13.594 15.281 12.352 1 97.94 258 MET B O 1
ATOM 4482 N N . GLU B 1 259 ? 15.07 16.281 10.984 1 96.69 259 GLU B N 1
ATOM 4483 C CA . GLU B 1 259 ? 16.172 16.016 11.898 1 96.69 259 GLU B CA 1
ATOM 4484 C C . GLU B 1 259 ? 16 16.766 13.211 1 96.69 259 GLU B C 1
ATOM 4486 O O . GLU B 1 259 ? 16.219 16.219 14.289 1 96.69 259 GLU B O 1
ATOM 4491 N N . GLU B 1 260 ? 15.641 17.984 13.117 1 97.81 260 GLU B N 1
ATOM 4492 C CA . GLU B 1 260 ? 15.43 18.828 14.297 1 97.81 260 GLU B CA 1
ATOM 4493 C C . GLU B 1 260 ? 14.367 18.234 15.219 1 97.81 260 GLU B C 1
ATOM 4495 O O . GLU B 1 260 ? 14.438 18.391 16.438 1 97.81 260 GLU B O 1
ATOM 4500 N N . HIS B 1 261 ? 13.438 17.531 14.648 1 97.94 261 HIS B N 1
ATOM 4501 C CA . HIS B 1 261 ? 12.344 16.969 15.438 1 97.94 261 HIS B CA 1
ATOM 4502 C C . HIS B 1 261 ? 12.57 15.492 15.711 1 97.94 261 HIS B C 1
ATOM 4504 O O . HIS B 1 261 ? 11.617 14.758 15.984 1 97.94 261 HIS B O 1
ATOM 4510 N N . LYS B 1 262 ? 13.742 15.047 15.5 1 97.56 262 LYS B N 1
ATOM 4511 C CA . LYS B 1 262 ? 14.227 13.742 15.945 1 97.56 262 LYS B CA 1
ATOM 4512 C C . LYS B 1 262 ? 13.617 12.625 15.109 1 97.56 262 LYS B C 1
ATOM 4514 O O . LYS B 1 262 ? 13.258 11.57 15.641 1 97.56 262 LYS B O 1
ATOM 4519 N N . PHE B 1 263 ? 13.43 12.922 13.867 1 97.62 263 PHE B N 1
ATOM 4520 C CA . PHE B 1 263 ? 13.062 11.891 12.898 1 97.62 263 PHE B CA 1
ATOM 4521 C C . PHE B 1 263 ? 14.273 11.438 12.102 1 97.62 263 PHE B C 1
ATOM 4523 O O . PHE B 1 263 ? 15.062 12.266 11.633 1 97.62 263 PHE B O 1
ATOM 4530 N N . ARG B 1 264 ? 14.398 10.164 11.953 1 95.19 264 ARG B N 1
ATOM 4531 C CA . ARG B 1 264 ? 15.469 9.578 11.156 1 95.19 264 ARG B CA 1
ATOM 4532 C C . ARG B 1 264 ? 14.953 9.078 9.812 1 95.19 264 ARG B C 1
ATOM 4534 O O . ARG B 1 264 ? 13.93 8.398 9.75 1 95.19 264 ARG B O 1
ATOM 4541 N N . LEU B 1 265 ? 15.641 9.516 8.812 1 95.5 265 LEU B N 1
ATOM 4542 C CA . LEU B 1 265 ? 15.305 9 7.488 1 95.5 265 LEU B CA 1
ATOM 4543 C C . LEU B 1 265 ? 15.703 7.535 7.359 1 95.5 265 LEU B C 1
ATOM 4545 O O . LEU B 1 265 ? 16.891 7.203 7.402 1 95.5 265 LEU B O 1
ATOM 4549 N N . ILE B 1 266 ? 14.719 6.648 7.207 1 92.31 266 ILE B N 1
ATOM 4550 C CA . ILE B 1 266 ? 15.047 5.227 7.246 1 92.31 266 ILE B CA 1
ATOM 4551 C C . ILE B 1 266 ? 14.914 4.629 5.848 1 92.31 266 ILE B C 1
ATOM 4553 O O . ILE B 1 266 ? 15.5 3.588 5.555 1 92.31 266 ILE B O 1
ATOM 4557 N N . SER B 1 267 ? 14.141 5.25 5.059 1 92.31 267 SER B N 1
ATOM 4558 C CA . SER B 1 267 ? 13.914 4.738 3.713 1 92.31 267 SER B CA 1
ATOM 4559 C C . SER B 1 267 ? 13.336 5.816 2.801 1 92.31 267 SER B C 1
ATOM 4561 O O . SER B 1 267 ? 13.172 6.965 3.219 1 92.31 267 SER B O 1
ATOM 4563 N N . ARG B 1 268 ? 13.211 5.457 1.521 1 92.19 268 ARG B N 1
ATOM 4564 C CA . ARG B 1 268 ? 12.602 6.375 0.566 1 92.19 268 ARG B CA 1
ATOM 4565 C C . ARG B 1 268 ? 12.039 5.617 -0.633 1 92.19 268 ARG B C 1
ATOM 4567 O O . ARG B 1 268 ? 12.391 4.461 -0.866 1 92.19 268 ARG B O 1
ATOM 4574 N N . THR B 1 269 ? 11.102 6.156 -1.298 1 92.38 269 THR B N 1
ATOM 4575 C CA . THR B 1 269 ? 10.75 5.887 -2.686 1 92.38 269 THR B CA 1
ATOM 4576 C C . THR B 1 269 ? 11.141 7.059 -3.582 1 92.38 269 THR B C 1
ATOM 4578 O O . THR B 1 269 ? 11.758 8.016 -3.123 1 92.38 269 THR B O 1
ATOM 4581 N N . ASP B 1 270 ? 10.836 6.945 -4.883 1 90.88 270 ASP B N 1
ATOM 4582 C CA . ASP B 1 270 ? 11.117 8.062 -5.777 1 90.88 270 ASP B CA 1
ATOM 4583 C C . ASP B 1 270 ? 10.281 9.289 -5.406 1 90.88 270 ASP B C 1
ATOM 4585 O O . ASP B 1 270 ? 10.656 10.422 -5.719 1 90.88 270 ASP B O 1
ATOM 4589 N N . GLN B 1 271 ? 9.227 9.016 -4.656 1 93.81 271 GLN B N 1
ATOM 4590 C CA . GLN B 1 271 ? 8.297 10.117 -4.422 1 93.81 271 GLN B CA 1
ATOM 4591 C C . GLN B 1 271 ? 8.25 10.484 -2.943 1 93.81 271 GLN B C 1
ATOM 4593 O O . GLN B 1 271 ? 7.867 11.602 -2.59 1 93.81 271 GLN B O 1
ATOM 4598 N N . ASP B 1 272 ? 8.633 9.508 -2.062 1 95.62 272 ASP B N 1
ATOM 4599 C CA . ASP B 1 272 ? 8.391 9.703 -0.638 1 95.62 272 ASP B CA 1
ATOM 4600 C C . ASP B 1 272 ? 9.664 9.492 0.174 1 95.62 272 ASP B C 1
ATOM 4602 O O . ASP B 1 272 ? 10.484 8.633 -0.166 1 95.62 272 ASP B O 1
ATOM 4606 N N . LEU B 1 273 ? 9.75 10.281 1.213 1 96.5 273 LEU B N 1
ATOM 4607 C CA . LEU B 1 273 ? 10.703 10.023 2.281 1 96.5 273 LEU B CA 1
ATOM 4608 C C . LEU B 1 273 ? 10.016 9.375 3.48 1 96.5 273 LEU B C 1
ATOM 4610 O O . LEU B 1 273 ? 8.906 9.766 3.852 1 96.5 273 LEU B O 1
ATOM 4614 N N . ILE B 1 274 ? 10.641 8.32 3.973 1 96.44 274 ILE B N 1
ATOM 4615 C CA . ILE B 1 274 ? 10.078 7.598 5.105 1 96.44 274 ILE B CA 1
ATOM 4616 C C . ILE B 1 274 ? 10.969 7.773 6.328 1 96.44 274 ILE B C 1
ATOM 4618 O O . ILE B 1 274 ? 12.141 7.371 6.312 1 96.44 274 ILE B O 1
ATOM 4622 N N . TYR B 1 275 ? 10.359 8.391 7.391 1 97 275 TYR B N 1
ATOM 4623 C CA . TYR B 1 275 ? 11.07 8.703 8.625 1 97 275 TYR B CA 1
ATOM 4624 C C . TYR B 1 275 ? 10.547 7.871 9.789 1 97 275 TYR B C 1
ATOM 4626 O O . TYR B 1 275 ? 9.359 7.543 9.836 1 97 275 TYR B O 1
ATOM 4634 N N . ALA B 1 276 ? 11.422 7.535 10.68 1 96.12 276 ALA B N 1
ATOM 4635 C CA . ALA B 1 276 ? 11.047 6.996 11.984 1 96.12 276 ALA B CA 1
ATOM 4636 C C . ALA B 1 276 ? 11.492 7.926 13.109 1 96.12 276 ALA B C 1
ATOM 4638 O O . ALA B 1 276 ? 12.602 8.469 13.07 1 96.12 276 ALA B O 1
ATOM 4639 N N . HIS B 1 277 ? 10.547 8.188 14.008 1 97.19 277 HIS B N 1
ATOM 4640 C CA . HIS B 1 277 ? 10.961 8.938 15.188 1 97.19 277 HIS B CA 1
ATOM 4641 C C . HIS B 1 277 ? 12.062 8.203 15.945 1 97.19 277 HIS B C 1
ATOM 4643 O O . HIS B 1 277 ? 12.078 6.969 15.984 1 97.19 277 HIS B O 1
ATOM 4649 N N . GLU B 1 278 ? 12.859 8.875 16.578 1 94.25 278 GLU B N 1
ATOM 4650 C CA . GLU B 1 278 ? 14.031 8.289 17.234 1 94.25 278 GLU B CA 1
ATOM 4651 C C . GLU B 1 278 ? 13.625 7.336 18.344 1 94.25 278 GLU B C 1
ATOM 4653 O O . GLU B 1 278 ? 14.344 6.379 18.656 1 94.25 278 GLU B O 1
ATOM 4658 N N . THR B 1 279 ? 12.477 7.598 18.906 1 93.94 279 THR B N 1
ATOM 4659 C CA . THR B 1 279 ? 12.062 6.766 20.016 1 93.94 279 THR B CA 1
ATOM 4660 C C . THR B 1 279 ? 11.305 5.531 19.531 1 93.94 279 THR B C 1
ATOM 4662 O O . THR B 1 279 ? 10.984 4.641 20.312 1 93.94 279 THR B O 1
ATOM 4665 N N . TYR B 1 280 ? 10.953 5.484 18.266 1 91.75 280 TYR B N 1
ATOM 4666 C CA . TYR B 1 280 ? 10.266 4.332 17.703 1 91.75 280 TYR B CA 1
ATOM 4667 C C . TYR B 1 280 ? 11.234 3.184 17.453 1 91.75 280 TYR B C 1
ATOM 4669 O O . TYR B 1 280 ? 12.273 3.367 16.812 1 91.75 280 TYR B O 1
ATOM 4677 N N . VAL B 1 281 ? 10.883 2.08 17.984 1 85.19 281 VAL B N 1
ATOM 4678 C CA . VAL B 1 281 ? 11.711 0.895 17.781 1 85.19 281 VAL B CA 1
ATOM 4679 C C . VAL B 1 281 ? 11.336 0.227 16.453 1 85.19 281 VAL B C 1
ATOM 4681 O O . VAL B 1 281 ? 10.234 -0.318 16.328 1 85.19 281 VAL B O 1
ATOM 4684 N N . LEU B 1 282 ? 12.305 0.303 15.609 1 83.5 282 LEU B N 1
ATOM 4685 C CA . LEU B 1 282 ? 12.07 -0.285 14.297 1 83.5 282 LEU B CA 1
ATOM 4686 C C . LEU B 1 282 ? 12 -1.806 14.383 1 83.5 282 LEU B C 1
ATOM 4688 O O . LEU B 1 282 ? 12.734 -2.42 15.156 1 83.5 282 LEU B O 1
ATOM 4692 N N . PRO B 1 283 ? 11.133 -2.309 13.602 1 77.56 283 PRO B N 1
ATOM 4693 C CA . PRO B 1 283 ? 11.18 -3.77 13.516 1 77.56 283 PRO B CA 1
ATOM 4694 C C . PRO B 1 283 ? 12.562 -4.285 13.109 1 77.56 283 PRO B C 1
ATOM 4696 O O . PRO B 1 283 ? 13.273 -3.629 12.344 1 77.56 283 PRO B O 1
ATOM 4699 N N . ALA B 1 284 ? 12.961 -5.328 13.672 1 68.94 284 ALA B N 1
ATOM 4700 C CA . ALA B 1 284 ? 14.297 -5.887 13.484 1 68.94 284 ALA B CA 1
ATOM 4701 C C . ALA B 1 284 ? 14.617 -6.07 12 1 68.94 284 ALA B C 1
ATOM 4703 O O . ALA B 1 284 ? 15.773 -5.977 11.594 1 68.94 284 ALA B O 1
ATOM 4704 N N . GLY B 1 285 ? 13.68 -6.18 11.203 1 65 285 GLY B N 1
ATOM 4705 C CA . GLY B 1 285 ? 13.914 -6.41 9.789 1 65 285 GLY B CA 1
ATOM 4706 C C . GLY B 1 285 ? 14.219 -5.141 9.016 1 65 285 GLY B C 1
ATOM 4707 O O . GLY B 1 285 ? 14.688 -5.195 7.879 1 65 285 GLY B O 1
ATOM 4708 N N . ILE B 1 286 ? 14.07 -4.039 9.664 1 69.75 286 ILE B N 1
ATOM 4709 C CA . ILE B 1 286 ? 14.32 -2.775 8.977 1 69.75 286 ILE B CA 1
ATOM 4710 C C . ILE B 1 286 ? 15.781 -2.365 9.172 1 69.75 286 ILE B C 1
ATOM 4712 O O . ILE B 1 286 ? 16.219 -2.146 10.297 1 69.75 286 ILE B O 1
ATOM 4716 N N . LYS B 1 287 ? 16.516 -2.445 8.07 1 71.81 287 LYS B N 1
ATOM 4717 C CA . LYS B 1 287 ? 17.828 -1.791 8.008 1 71.81 287 LYS B CA 1
ATOM 4718 C C . LYS B 1 287 ? 17.75 -0.469 7.25 1 71.81 287 LYS B C 1
ATOM 4720 O O . LYS B 1 287 ? 17.406 -0.447 6.062 1 71.81 287 LYS B O 1
ATOM 4725 N N . PRO B 1 288 ? 17.953 0.611 8 1 75.88 288 PRO B N 1
ATOM 4726 C CA . PRO B 1 288 ? 17.828 1.906 7.328 1 75.88 288 PRO B CA 1
ATOM 4727 C C . PRO B 1 288 ? 18.719 2.02 6.09 1 75.88 288 PRO B C 1
ATOM 4729 O O . PRO B 1 288 ? 19.844 1.519 6.09 1 75.88 288 PRO B O 1
ATOM 4732 N N . MET B 1 289 ? 18.156 2.508 5.066 1 77.25 289 MET B N 1
ATOM 4733 C CA . MET B 1 289 ? 18.906 2.775 3.838 1 77.25 289 MET B CA 1
ATOM 4734 C C . MET B 1 289 ? 19.922 3.896 4.051 1 77.25 289 MET B C 1
ATOM 4736 O O . MET B 1 289 ? 19.688 4.793 4.867 1 77.25 289 MET B O 1
ATOM 4740 N N . VAL B 1 290 ? 21 3.738 3.418 1 73.5 290 VAL B N 1
ATOM 4741 C CA . VAL B 1 290 ? 21.891 4.887 3.324 1 73.5 290 VAL B CA 1
ATOM 4742 C C . VAL B 1 290 ? 21.438 5.809 2.195 1 73.5 290 VAL B C 1
ATOM 4744 O O . VAL B 1 290 ? 21.547 5.465 1.018 1 73.5 290 VAL B O 1
ATOM 4747 N N . ILE B 1 291 ? 20.906 6.883 2.572 1 86.06 291 ILE B N 1
ATOM 4748 C CA . ILE B 1 291 ? 20.328 7.805 1.592 1 86.06 291 ILE B CA 1
ATOM 4749 C C . ILE B 1 291 ? 21.109 9.125 1.616 1 86.06 291 ILE B C 1
ATOM 4751 O O . ILE B 1 291 ? 21.234 9.75 2.668 1 86.06 291 ILE B O 1
ATOM 4755 N N . THR B 1 292 ? 21.656 9.469 0.447 1 86.69 292 THR B N 1
ATOM 4756 C CA . THR B 1 292 ? 22.375 10.734 0.363 1 86.69 292 THR B CA 1
ATOM 4757 C C . THR B 1 292 ? 21.453 11.836 -0.176 1 86.69 292 THR B C 1
ATOM 4759 O O . THR B 1 292 ? 20.453 11.547 -0.823 1 86.69 292 THR B O 1
ATOM 4762 N N . GLU B 1 293 ? 21.797 13.023 0.155 1 89.31 293 GLU B N 1
ATOM 4763 C CA . GLU B 1 293 ? 21.062 14.164 -0.375 1 89.31 293 GLU B CA 1
ATOM 4764 C C . GLU B 1 293 ? 21.062 14.164 -1.9 1 89.31 293 GLU B C 1
ATOM 4766 O O . GLU B 1 293 ? 20.062 14.516 -2.527 1 89.31 293 GLU B O 1
ATOM 4771 N N . GLU B 1 294 ? 22.203 13.797 -2.449 1 89.12 294 GLU B N 1
ATOM 4772 C CA . GLU B 1 294 ? 22.328 13.75 -3.902 1 89.12 294 GLU B CA 1
ATOM 4773 C C . GLU B 1 294 ? 21.297 12.805 -4.516 1 89.12 294 GLU B C 1
ATOM 4775 O O . GLU B 1 294 ? 20.688 13.117 -5.535 1 89.12 294 GLU B O 1
ATOM 4780 N N . GLU B 1 295 ? 21.188 11.664 -3.908 1 88 295 GLU B N 1
ATOM 4781 C CA . GLU B 1 295 ? 20.219 10.688 -4.398 1 88 295 GLU B CA 1
ATOM 4782 C C . GLU B 1 295 ? 18.797 11.219 -4.305 1 88 295 GLU B C 1
ATOM 4784 O O . GLU B 1 295 ? 17.984 10.992 -5.207 1 88 295 GLU B O 1
ATOM 4789 N N . ILE B 1 296 ? 18.5 11.883 -3.217 1 92.25 296 ILE B N 1
ATOM 4790 C CA . ILE B 1 296 ? 17.188 12.477 -3.012 1 92.25 296 ILE B CA 1
ATOM 4791 C C . ILE B 1 296 ? 16.922 13.523 -4.09 1 92.25 296 ILE B C 1
ATOM 4793 O O . ILE B 1 296 ? 15.844 13.531 -4.703 1 92.25 296 ILE B O 1
ATOM 4797 N N . MET B 1 297 ? 17.906 14.297 -4.438 1 91.94 297 MET B N 1
ATOM 4798 C CA . MET B 1 297 ? 17.734 15.414 -5.355 1 91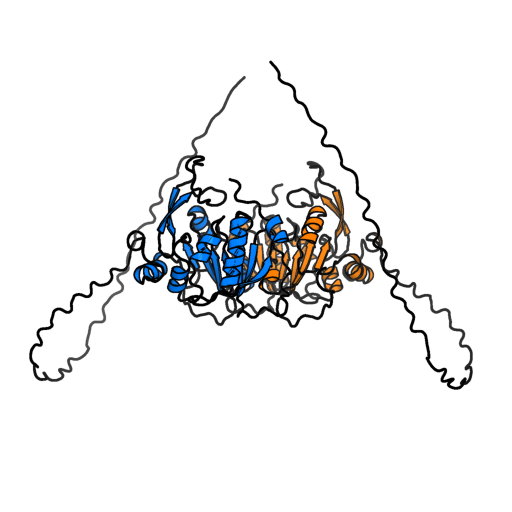.94 297 MET B CA 1
ATOM 4799 C C . MET B 1 297 ? 17.516 14.922 -6.781 1 91.94 297 MET B C 1
ATOM 4801 O O . MET B 1 297 ? 16.844 15.586 -7.578 1 91.94 297 MET B O 1
ATOM 4805 N N . LYS B 1 298 ? 17.984 13.734 -7.125 1 89.5 298 LYS B N 1
ATOM 4806 C CA .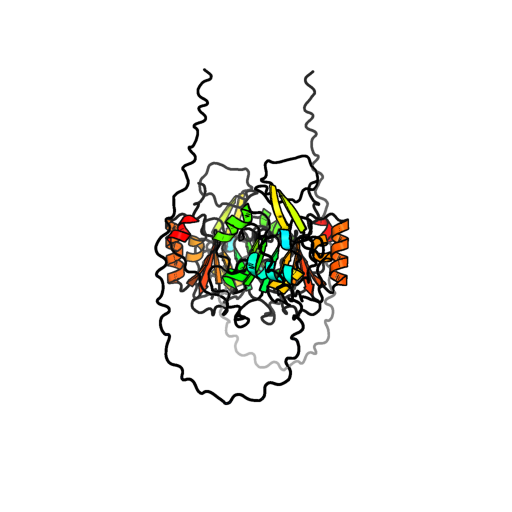 LYS B 1 298 ? 17.781 13.148 -8.453 1 89.5 298 LYS B CA 1
ATOM 4807 C C . LYS B 1 298 ? 16.312 12.883 -8.727 1 89.5 298 LYS B C 1
ATOM 4809 O O . LYS B 1 298 ? 15.891 12.82 -9.883 1 89.5 298 LYS B O 1
ATOM 4814 N N . SER B 1 299 ? 15.594 12.742 -7.609 1 89.44 299 SER B N 1
ATOM 4815 C CA . SER B 1 299 ? 14.18 12.414 -7.758 1 89.44 299 SER B CA 1
ATOM 4816 C C . SER B 1 299 ? 13.32 13.664 -7.77 1 89.44 299 SER B C 1
ATOM 4818 O O . SER B 1 299 ? 12.109 13.586 -7.992 1 89.44 299 SER B O 1
ATOM 4820 N N . VAL B 1 300 ? 13.891 14.805 -7.531 1 90.19 300 VAL B N 1
ATOM 4821 C CA . VAL B 1 300 ? 13.125 16.047 -7.422 1 90.19 300 VAL B CA 1
ATOM 4822 C C . VAL B 1 300 ? 12.719 16.531 -8.812 1 90.19 300 VAL B C 1
ATOM 4824 O O . VAL B 1 300 ? 13.562 16.672 -9.703 1 90.19 300 VAL B O 1
ATOM 4827 N N . LYS B 1 301 ? 11.453 16.672 -9.102 1 82.94 301 LYS B N 1
ATOM 4828 C CA . LYS B 1 301 ? 10.922 17.125 -10.375 1 82.94 301 LYS B CA 1
ATOM 4829 C C . LYS B 1 301 ? 10.406 18.562 -10.273 1 82.94 301 LYS B C 1
ATOM 4831 O O . LYS B 1 301 ? 10.359 19.281 -11.273 1 82.94 301 LYS B O 1
ATOM 4836 N N . GLY B 1 302 ? 10.273 19.016 -9.117 1 71.25 302 GLY B N 1
ATOM 4837 C CA . GLY B 1 302 ? 9.711 20.344 -8.914 1 71.25 302 GLY B CA 1
ATOM 4838 C C . GLY B 1 302 ? 8.273 20.453 -9.398 1 71.25 302 GLY B C 1
ATOM 4839 O O . GLY B 1 302 ? 7.75 19.531 -10.023 1 71.25 302 GLY B O 1
ATOM 4840 N N . VAL B 1 303 ? 7.426 21.328 -8.852 1 57.38 303 VAL B N 1
ATOM 4841 C CA . VAL B 1 303 ? 6.074 21.562 -9.352 1 57.38 303 VAL B CA 1
ATOM 4842 C C . VAL B 1 303 ? 6.129 22 -10.812 1 57.38 303 VAL B C 1
ATOM 4844 O O . VAL B 1 303 ? 6.934 22.859 -11.18 1 57.38 303 VAL B O 1
ATOM 4847 N N . PRO B 1 304 ? 5.707 21.031 -11.812 1 42.03 304 PRO B N 1
ATOM 4848 C CA . PRO B 1 304 ? 5.68 21.703 -13.109 1 42.03 304 PRO B CA 1
ATOM 4849 C C . PRO B 1 304 ? 5.082 23.109 -13.023 1 42.03 304 PRO B C 1
ATOM 4851 O O . PRO B 1 304 ? 4 23.297 -12.453 1 42.03 304 PRO B O 1
ATOM 4854 N N . PHE B 1 305 ? 5.785 24.109 -12.797 1 31.55 305 PHE B N 1
ATOM 4855 C CA . PHE B 1 305 ? 5.164 25.422 -12.961 1 31.55 305 PHE B CA 1
ATOM 4856 C C . PHE B 1 305 ? 4.5 25.531 -14.328 1 31.55 305 PHE B C 1
ATOM 4858 O O . PHE B 1 305 ? 4.953 24.906 -15.297 1 31.55 305 PHE B O 1
#

Solvent-accessible surface area (backbone atoms only — not comparable to full-atom values): 35253 Å² total; per-residue (Å²): 141,85,76,91,80,84,78,81,81,83,82,80,83,84,83,81,78,82,82,83,84,82,79,77,73,76,78,78,66,89,73,77,73,83,74,71,81,71,71,79,84,70,81,80,64,78,76,66,74,70,63,72,64,71,72,68,70,71,78,72,74,51,86,48,70,82,69,36,52,65,36,47,36,82,36,65,60,43,23,47,31,41,41,71,69,48,42,36,64,28,81,85,47,81,69,71,72,61,72,58,71,82,32,40,53,38,35,37,33,36,51,31,52,45,53,52,82,89,42,87,52,46,60,46,33,62,73,44,12,20,35,35,38,34,24,25,49,44,62,70,28,43,60,50,22,67,74,61,69,56,70,30,29,36,31,78,25,34,73,18,69,39,56,26,23,39,77,41,74,43,38,38,41,98,86,61,55,50,81,65,82,76,83,72,88,67,66,91,33,60,73,39,81,34,56,16,43,16,65,59,19,55,31,56,37,66,73,43,52,64,38,47,32,39,36,41,46,63,79,66,49,46,61,48,38,58,72,46,50,60,66,87,66,34,44,57,34,26,38,38,33,49,46,23,42,30,46,72,70,54,46,54,50,39,55,50,52,38,47,76,69,42,32,39,72,33,32,67,58,74,47,30,42,30,27,33,22,72,86,46,80,70,34,74,46,51,70,64,49,89,76,51,70,68,63,55,53,73,40,44,68,30,59,84,121,139,87,84,81,79,85,78,79,81,83,81,80,83,81,85,79,79,81,76,77,78,78,78,77,75,76,80,77,68,87,73,75,74,81,73,73,83,71,72,81,83,72,82,82,67,80,79,67,75,73,65,76,64,73,73,70,71,69,78,72,75,49,85,48,70,84,68,35,52,65,36,46,36,83,35,64,58,43,23,47,31,40,42,71,69,48,42,36,65,26,81,86,46,79,67,70,69,60,71,57,70,80,35,37,53,38,36,36,33,36,52,32,52,44,53,51,83,87,43,89,53,47,59,44,34,62,74,43,13,21,36,35,37,34,24,26,50,43,64,72,28,44,61,50,22,66,75,61,70,56,72,30,28,36,32,81,24,36,74,19,68,39,55,25,23,39,78,40,73,43,37,39,40,100,86,63,55,49,78,67,83,76,85,71,90,68,66,91,35,60,72,38,81,36,56,14,43,17,64,59,18,56,30,57,36,66,73,44,51,62,38,48,33,39,38,39,46,62,80,66,46,46,61,49,36,57,70,45,52,60,64,88,67,34,43,57,34,27,39,38,34,49,45,23,41,28,46,72,70,54,44,54,51,41,55,52,53,38,48,75,70,43,32,40,71,32,32,67,60,73,46,31,42,31,28,32,24,71,84,46,80,68,33,74,46,52,70,62,48,90,78,51,69,68,63,56,54,73,40,45,68,30,60,84,121

Sequence (610 aa):
MHTRPRVRRVRTVAGSEWTNAHGAALRPGLTGLGGDLRLPRGHRGPRLTRGRRPHRRRAEFPHFESDVVGLPSNDERLVEFTRNLLIKPDFTKPYVLDAPEKNGGFFVECGAHEGEAMSNTILLERAFGWTGLLVEGAPRSIVKMLIKSRKAWIAPTCMSLTNTSVMTIFHDNNYGGRVSPKRGFINEGVKVDAICIPFNTLMRAMDRTEIDLFSLDVESFELDILRTINFQDVKINILCVEFFLLSPVRVKKLLVLMEEHKFRLISRTDQDLIYAHETYVLPAGIKPMVITEEEIMKSVKGVPFMHTRPRVRRVRTVAGSEWTNAHGAALRPGLTGLGGDLRLPRGHRGPRLTRGRRPHRRRAEFPHFESDVVGLPSNDERLVEFTRNLLIKPDFTKPYVLDAPEKNGGFFVECGAHEGEAMSNTILLERAFGWTGLLVEGAPRSIVKMLIKSRKAWIAPTCMSLTNTSVMTIFHDNNYGGRVSPKRGFINEGVKVDAICIPFNTLMRAMDRTEIDLFSLDVESFELDILRTINFQDVKINILCVEFFLLSPVRVKKLLVLMEEHKFRLISRTDQDLIYAHETYVLPAGIKPMVITEEEIMKSVKGVPF

pLDDT: mean 71.51, std 30.08, range [15.59, 98.69]

Nearest PDB structures (foldseek):
  2py6-assembly1_A  TM=5.881E-01  e=2.751E-05  Methylobacillus flagellatus KT
  4qtu-assembly1_B  TM=5.741E-01  e=6.359E-04  Saccharomyces cerevisiae S288C
  7ebx-assembly1_A  TM=5.417E-01  e=4.992E-01  Bombyx mori
  2h6e-assembly1_A  TM=6.049E-01  e=2.180E+00  Saccharolobus solfataricus P2
  7en1-assembly1_A  TM=5.030E-01  e=3.004E+00  Pseudomonas aeruginosa PAO1

InterPro domains:
  IPR006342 Methyltransferase FkbM [PF05050] (109-265)
  IPR029063 S-adenosyl-L-methionine-dependent methyltransferase superfamily [G3DSA:3.40.50.150] (99-272)
  IPR053202 EGF Receptor Signaling Regulator [PTHR34009] (102-278)

Secondary structure (DSSP, 8-state):
---------------------------------------------------------------SGGGTTT-BTT-HHHHHHIIIIISBP-TTS-------SSSS-EEEEES-TTSSTT-SSHHHHHHH--EEEEE---HHHHHHHHTT--SSEEE--EEPSSSB-EEEEEEE-TT------SSS---S-EEEEEEEE-HHHHHHHTT-SEEEEEEE-SSS-HHHHHHH--TTTSEEEEEEEE-TTS-HHHHHHHHHHHHHTTEEEEEE-SSEEEEEETTS---TT-------HHHHHHT------/---------------------------------------------------------------SGGGTTT-BTT-HHHHHHIIIIISBP-TTS--------SSS-EEEEES-TTSSTT-SSHHHHHHH--EEEEE---HHHHHHHHTT--SSEEE-SEEPSSSB-EEEEEEE-TT------SSS---S-EEEEEEEE-HHHHHHHTT-SEEEEEEE-SSS-HHHHHHH--TTTSEEEEEEEE-TTS-HHHHHHHHHHHHHTTEEEEEE-SSEEEEEETTS---TT-------HHHHHHT------

Organism: NCBI:txid197152